Protein AF-A0A654IB61-F1 (afdb_monomer_lite)

Secondary structure (DSSP, 8-state):
-HHIIIIIHHHTSHHHHHHHTT--HHHHHHHHHHHHHHHHHHHHHHHHHHHHHHHHHHTTT---HHHHHHHHHHHHHHHHHHHHHHHHHHHHHHHS-HHHHHHHHHHHHHHHHHTTHHHHHHHHHHTT-EEEEE-TTS-EEEEEHHHHHHHHHHHHHHHTT-SSSHHHHHHHHHHHHHTT--GGGTTSHHHHHHHHHHHHHHT-EE-SPEEEEEEEEEEEE--SS-TTS-TT--TT-EEEEEEEESSEEPPHHHHHHHHHH---HHHHHHHHHHHHHHHHHHHHTTT-HHHHTGGGGGGG--B--STTSSEEEETTEEEEEEEPPHHHHHHHHHHHHH---SSS-EETT-HHHHHHT--HHHHHHHHHHHHHHHHHHHHHHHTTSEEP-SSHHHHHHHHHHHHHHHHHHH-HHHHHHHHHHHHH---GGG--B-TTSSS-B-SSTT--TTS----B--PBPTTSBBPTTGGG-B--THHHHHHHHHHHHHHHHHHHHHHHH---

pLDDT: mean 88.83, std 8.61, range [52.38, 98.31]

Structure (mmCIF, N/CA/C/O backbone):
data_AF-A0A654IB61-F1
#
_entry.id   AF-A0A654IB61-F1
#
loop_
_atom_site.group_PDB
_atom_site.id
_atom_site.type_symbol
_atom_site.label_atom_id
_atom_site.label_alt_id
_atom_site.label_comp_id
_atom_site.label_asym_id
_atom_site.label_entity_id
_atom_site.label_seq_id
_atom_site.pdbx_PDB_ins_code
_atom_site.Cartn_x
_atom_site.Cartn_y
_atom_site.Cartn_z
_atom_site.occupancy
_atom_site.B_iso_or_equiv
_atom_site.auth_seq_id
_atom_site.auth_comp_id
_atom_site.auth_asym_id
_atom_site.auth_atom_id
_atom_site.pdbx_PDB_model_num
ATOM 1 N N . MET A 1 1 ? 33.424 14.622 -27.064 1.00 59.88 1 MET A N 1
ATOM 2 C CA . MET A 1 1 ? 34.392 13.517 -26.851 1.00 59.88 1 MET A CA 1
ATOM 3 C C . MET A 1 1 ? 34.514 12.614 -28.079 1.00 59.88 1 MET A C 1
ATOM 5 O O . MET A 1 1 ? 35.594 12.541 -28.637 1.00 59.88 1 MET A O 1
ATOM 9 N N . ILE A 1 2 ? 33.434 11.992 -28.566 1.00 63.75 2 ILE A N 1
ATOM 10 C CA . ILE A 1 2 ? 33.479 11.101 -29.749 1.00 63.75 2 ILE A CA 1
ATOM 11 C C . ILE A 1 2 ? 33.974 11.832 -31.016 1.00 63.75 2 ILE A C 1
ATOM 13 O O . ILE A 1 2 ? 34.860 11.348 -31.714 1.00 63.75 2 ILE A O 1
ATOM 17 N N . GLN A 1 3 ? 33.487 13.057 -31.244 1.00 64.81 3 GLN A N 1
ATOM 18 C CA . GLN A 1 3 ? 33.957 13.941 -32.323 1.00 64.81 3 GLN A CA 1
ATOM 19 C C . GLN A 1 3 ? 35.449 14.298 -32.202 1.00 64.81 3 GLN A C 1
ATOM 21 O O . GLN A 1 3 ? 36.122 14.443 -33.213 1.00 64.81 3 GLN A O 1
ATOM 26 N N . PHE A 1 4 ? 35.993 14.383 -30.984 1.00 62.66 4 PHE A N 1
ATOM 27 C CA . PHE A 1 4 ? 37.416 14.661 -30.765 1.00 62.66 4 PHE A CA 1
ATOM 28 C C . PHE A 1 4 ? 38.290 13.473 -31.199 1.00 62.66 4 PHE A C 1
ATOM 30 O O . PHE A 1 4 ? 39.305 13.670 -31.850 1.00 62.66 4 PHE A O 1
ATOM 37 N N . PHE A 1 5 ? 37.874 12.234 -30.921 1.00 63.66 5 PHE A N 1
ATOM 38 C CA . PHE A 1 5 ? 38.650 11.045 -31.294 1.00 63.66 5 PHE A CA 1
ATOM 39 C C . PHE A 1 5 ? 38.700 10.767 -32.797 1.00 63.66 5 PHE A C 1
ATOM 41 O O . PHE A 1 5 ? 39.690 10.218 -33.276 1.00 63.66 5 PHE A O 1
ATOM 48 N N . PHE A 1 6 ? 37.660 11.137 -33.545 1.00 65.19 6 PHE A N 1
ATOM 49 C CA . PHE A 1 6 ? 37.610 10.863 -34.980 1.00 65.19 6 PHE A CA 1
ATOM 50 C C . PHE A 1 6 ? 37.820 12.103 -35.848 1.00 65.19 6 PHE A C 1
ATOM 52 O O . PHE A 1 6 ? 38.617 12.021 -36.768 1.00 65.19 6 PHE A O 1
ATOM 59 N N . ASN A 1 7 ? 37.195 13.252 -35.575 1.00 63.44 7 ASN A N 1
ATOM 60 C CA . ASN A 1 7 ? 37.350 14.420 -36.454 1.00 63.44 7 ASN A CA 1
ATOM 61 C C . ASN A 1 7 ? 38.650 15.175 -36.199 1.00 63.44 7 ASN A C 1
ATOM 63 O O . ASN A 1 7 ? 39.341 15.495 -37.156 1.00 63.44 7 ASN A O 1
ATOM 67 N N . LYS A 1 8 ? 39.048 15.377 -34.938 1.00 60.84 8 LYS A N 1
ATOM 68 C CA . LYS A 1 8 ? 40.304 16.081 -34.649 1.00 60.84 8 LYS A CA 1
ATOM 69 C C . LYS A 1 8 ? 41.525 15.291 -35.130 1.00 60.84 8 LYS A C 1
ATOM 71 O O . LYS A 1 8 ? 42.405 15.851 -35.757 1.00 60.84 8 LYS A O 1
ATOM 76 N N . ASN A 1 9 ? 41.538 13.968 -34.948 1.00 58.62 9 ASN A N 1
ATOM 77 C CA . ASN A 1 9 ? 42.607 13.110 -35.481 1.00 58.62 9 ASN A CA 1
ATOM 78 C C . ASN A 1 9 ? 42.644 13.061 -37.023 1.00 58.62 9 ASN A C 1
ATOM 80 O O . ASN A 1 9 ? 43.663 12.660 -37.599 1.00 58.62 9 ASN A O 1
ATOM 84 N N . LEU A 1 10 ? 41.540 13.405 -37.695 1.00 59.28 10 LEU A N 1
ATOM 85 C CA . LEU A 1 10 ? 41.489 13.578 -39.149 1.00 59.28 10 LEU A CA 1
ATOM 86 C C . LEU A 1 10 ? 41.991 14.963 -39.567 1.00 59.28 10 LEU A C 1
ATOM 88 O O . LEU A 1 10 ? 42.784 15.055 -40.499 1.00 59.28 10 LEU A O 1
ATOM 92 N N . GLU A 1 11 ? 41.587 16.009 -38.851 1.00 56.44 11 GLU A N 1
ATOM 93 C CA . GLU A 1 11 ? 42.017 17.395 -39.072 1.00 56.44 11 GLU A CA 1
ATOM 94 C C . GLU A 1 11 ? 43.518 17.589 -38.776 1.00 56.44 11 GLU A C 1
ATOM 96 O O . GLU A 1 11 ? 44.229 18.190 -39.578 1.00 56.44 11 GLU A O 1
ATOM 101 N N . ASP A 1 12 ? 44.037 16.975 -37.709 1.00 52.38 12 ASP A N 1
ATOM 102 C CA . ASP A 1 12 ? 45.442 17.049 -37.274 1.00 52.38 12 ASP A CA 1
ATOM 103 C C . ASP A 1 12 ? 46.386 16.143 -38.103 1.00 52.38 12 ASP A C 1
ATOM 105 O O . ASP A 1 12 ? 47.555 15.965 -37.756 1.00 52.38 12 ASP A O 1
ATOM 109 N N . LYS A 1 13 ? 45.899 15.515 -39.189 1.00 58.59 13 LYS A N 1
ATOM 110 C CA . LYS A 1 13 ? 46.630 14.560 -40.061 1.00 58.59 13 LYS A CA 1
ATOM 111 C C . LYS A 1 13 ? 47.259 13.355 -39.342 1.00 58.59 13 LYS A C 1
ATOM 113 O O . LYS A 1 13 ? 47.939 12.544 -39.970 1.00 58.59 13 LYS A O 1
ATOM 118 N N . THR A 1 14 ? 47.002 13.160 -38.052 1.00 61.53 14 THR A N 1
ATOM 119 C CA . THR A 1 14 ? 47.525 12.032 -37.266 1.00 61.53 14 THR A CA 1
ATOM 120 C C . THR A 1 14 ? 47.038 10.698 -37.828 1.00 61.53 14 THR A C 1
ATOM 122 O O . THR A 1 14 ? 47.793 9.731 -37.899 1.00 61.53 14 THR A O 1
ATOM 125 N N . THR A 1 15 ? 45.794 10.662 -38.315 1.00 59.78 15 THR A N 1
ATOM 126 C CA . THR A 1 15 ? 45.238 9.493 -39.012 1.00 59.78 15 THR A CA 1
ATOM 127 C C . THR A 1 15 ? 46.008 9.186 -40.299 1.00 59.78 15 THR A C 1
ATOM 129 O O . THR A 1 15 ? 46.281 8.023 -40.574 1.00 59.78 15 THR A O 1
ATOM 132 N N . TYR A 1 16 ? 46.426 10.211 -41.049 1.00 60.38 16 TYR A N 1
ATOM 133 C CA . TYR A 1 16 ? 47.218 10.050 -42.272 1.00 60.38 16 TYR A CA 1
ATOM 134 C C . TYR A 1 16 ? 48.602 9.457 -41.962 1.00 60.38 16 TYR A C 1
ATOM 136 O O . TYR A 1 16 ? 48.973 8.451 -42.556 1.00 60.38 16 TYR A O 1
ATOM 144 N N . ILE A 1 17 ? 49.303 9.991 -40.952 1.00 57.75 17 ILE A N 1
ATOM 145 C CA . ILE A 1 17 ? 50.636 9.522 -40.515 1.00 57.75 17 ILE A CA 1
ATOM 146 C C . ILE A 1 17 ? 50.606 8.052 -40.057 1.00 57.75 17 ILE A C 1
ATOM 148 O O . ILE A 1 17 ? 51.479 7.250 -40.401 1.00 57.75 17 ILE A O 1
ATOM 152 N N . VAL A 1 18 ? 49.586 7.669 -39.286 1.00 61.47 18 VAL A N 1
ATOM 153 C CA . VAL A 1 18 ? 49.439 6.294 -38.782 1.00 61.47 18 VAL A CA 1
ATOM 154 C C . VAL A 1 18 ? 49.112 5.312 -39.911 1.00 61.47 18 VAL A C 1
ATOM 156 O O . VAL A 1 18 ? 49.609 4.185 -39.906 1.00 61.47 18 VAL A O 1
ATOM 159 N N . LEU A 1 19 ? 48.320 5.736 -40.900 1.00 59.16 19 LEU A N 1
ATOM 160 C CA . LEU A 1 19 ? 48.000 4.921 -42.072 1.00 59.16 19 LEU A CA 1
ATOM 161 C C . LEU A 1 19 ? 49.185 4.793 -43.039 1.00 59.16 19 LEU A C 1
ATOM 163 O O . LEU A 1 19 ? 49.374 3.718 -43.608 1.00 59.16 19 LEU A O 1
ATOM 167 N N . THR A 1 20 ? 50.020 5.829 -43.180 1.00 58.66 20 THR A N 1
ATOM 168 C CA . THR A 1 20 ? 51.270 5.756 -43.957 1.00 58.66 20 THR A CA 1
ATOM 169 C C . THR A 1 20 ? 52.308 4.827 -43.320 1.00 58.66 20 THR A C 1
ATOM 171 O O . THR A 1 20 ? 53.075 4.195 -44.039 1.00 58.66 20 THR A O 1
ATOM 174 N N . ASN A 1 21 ? 52.269 4.636 -41.996 1.00 61.50 21 ASN A N 1
ATOM 175 C CA . ASN A 1 21 ? 53.125 3.693 -41.259 1.00 61.50 21 ASN A CA 1
ATOM 176 C C . ASN A 1 21 ? 52.629 2.225 -41.307 1.00 61.50 21 ASN A C 1
ATOM 178 O O . ASN A 1 21 ? 52.898 1.445 -40.397 1.00 61.50 21 ASN A O 1
ATOM 182 N N . GLN A 1 22 ? 51.889 1.836 -42.354 1.00 63.78 22 GLN A N 1
ATOM 183 C CA . GLN A 1 22 ? 51.396 0.469 -42.617 1.00 63.78 22 GLN A CA 1
ATOM 184 C C . GLN A 1 22 ? 50.457 -0.142 -41.554 1.00 63.78 22 GLN A C 1
ATOM 186 O O . GLN A 1 22 ? 50.168 -1.344 -41.580 1.00 63.78 22 GLN A O 1
ATOM 191 N N . VAL A 1 23 ? 49.902 0.650 -40.633 1.00 72.44 23 VAL A N 1
ATOM 192 C CA . VAL A 1 23 ? 48.875 0.148 -39.711 1.00 72.44 23 VAL A CA 1
ATOM 193 C C . VAL A 1 23 ? 47.563 -0.052 -40.472 1.00 72.44 23 VAL A C 1
ATOM 195 O O . VAL A 1 23 ? 47.014 0.872 -41.067 1.00 72.44 23 VAL A O 1
ATOM 198 N N . SER A 1 24 ? 47.006 -1.266 -40.428 1.00 76.38 24 SER A N 1
ATOM 199 C CA . SER A 1 24 ? 45.725 -1.549 -41.088 1.00 76.38 24 SER A CA 1
ATOM 200 C C . SER A 1 24 ? 44.600 -0.660 -40.531 1.00 76.38 24 SER A C 1
ATOM 202 O O . SER A 1 24 ? 44.422 -0.595 -39.310 1.00 76.38 24 SER A O 1
ATOM 204 N N . ARG A 1 25 ? 43.777 -0.074 -41.416 1.00 73.50 25 ARG A N 1
ATOM 205 C CA . ARG A 1 25 ? 42.614 0.777 -41.069 1.00 73.50 25 ARG A CA 1
ATOM 206 C C . ARG A 1 25 ? 41.712 0.150 -39.993 1.00 73.50 25 ARG A C 1
ATOM 208 O O . ARG A 1 25 ? 41.277 0.835 -39.073 1.00 73.50 25 ARG A O 1
ATOM 215 N N . SER A 1 26 ? 41.493 -1.166 -40.055 1.00 79.69 26 SER A N 1
ATOM 216 C CA . SER A 1 26 ? 40.688 -1.903 -39.070 1.00 79.69 26 SER A CA 1
ATOM 217 C C . SER A 1 26 ? 41.280 -1.866 -37.657 1.00 79.69 26 SER A C 1
ATOM 219 O O . SER A 1 26 ? 40.548 -1.627 -36.701 1.00 79.69 26 SER A O 1
ATOM 221 N N . LYS A 1 27 ? 42.598 -2.072 -37.513 1.00 81.06 27 LYS A N 1
ATOM 222 C CA . LYS A 1 27 ? 43.281 -2.034 -36.206 1.00 81.06 27 LYS A CA 1
ATOM 223 C C . LYS A 1 27 ? 43.227 -0.636 -35.594 1.00 81.06 27 LYS A C 1
ATOM 225 O O . LYS A 1 27 ? 42.981 -0.511 -34.399 1.00 81.06 27 LYS A O 1
ATOM 230 N N . PHE A 1 28 ? 43.398 0.404 -36.412 1.00 81.94 28 PHE A N 1
ATOM 231 C CA . PHE A 1 28 ? 43.296 1.785 -35.944 1.00 81.94 28 PHE A CA 1
ATOM 232 C C . PHE A 1 28 ? 41.881 2.116 -35.449 1.00 81.94 28 PHE A C 1
ATOM 234 O O . PHE A 1 28 ? 41.731 2.619 -34.338 1.00 81.94 28 PHE A O 1
ATOM 241 N N . PHE A 1 29 ? 40.843 1.756 -36.213 1.00 83.94 29 PHE A N 1
ATOM 242 C CA . PHE A 1 29 ? 39.453 1.953 -35.791 1.00 83.94 29 PHE A CA 1
ATOM 243 C C . PHE A 1 29 ? 39.141 1.243 -34.472 1.00 83.94 29 PHE A C 1
ATOM 245 O O . PHE A 1 29 ? 38.600 1.860 -33.559 1.00 83.94 29 PHE A O 1
ATOM 252 N N . ILE A 1 30 ? 39.511 -0.037 -34.354 1.00 84.50 30 ILE A N 1
ATOM 253 C CA . ILE A 1 30 ? 39.264 -0.836 -33.145 1.00 84.50 30 ILE A CA 1
ATOM 254 C C . ILE A 1 30 ? 40.008 -0.248 -31.938 1.00 84.50 30 ILE A C 1
ATOM 256 O O . ILE A 1 30 ? 39.445 -0.205 -30.849 1.00 84.50 30 ILE A O 1
ATOM 260 N N . SER A 1 31 ? 41.234 0.252 -32.125 1.00 84.25 31 SER A N 1
ATOM 261 C CA . SER A 1 31 ? 42.008 0.900 -31.058 1.00 84.25 31 SER A CA 1
ATOM 262 C C . SER A 1 31 ? 41.335 2.183 -30.552 1.00 84.25 31 SER A C 1
ATOM 264 O O . SER A 1 31 ? 41.089 2.321 -29.353 1.00 84.25 31 SER A O 1
ATOM 266 N N . GLN A 1 32 ? 40.937 3.083 -31.462 1.00 83.25 32 GLN A N 1
ATOM 267 C CA . GLN A 1 32 ? 40.207 4.310 -31.106 1.00 83.25 32 GLN A CA 1
ATOM 268 C C . GLN A 1 32 ? 38.860 3.997 -30.443 1.00 83.25 32 GLN A C 1
ATOM 270 O O . GLN A 1 32 ? 38.475 4.610 -29.447 1.00 83.25 32 GLN A O 1
ATOM 275 N N . TYR A 1 33 ? 38.159 2.993 -30.968 1.00 86.50 33 TYR A N 1
ATOM 276 C CA . TYR A 1 33 ? 36.904 2.505 -30.418 1.00 86.50 33 TYR A CA 1
ATOM 277 C C . TYR A 1 33 ? 37.058 1.969 -28.988 1.00 86.50 33 TYR A C 1
ATOM 279 O O . TYR A 1 33 ? 36.261 2.307 -28.110 1.00 86.50 33 TYR A O 1
ATOM 287 N N . PHE A 1 34 ? 38.086 1.158 -28.734 1.00 88.75 34 PHE A N 1
ATOM 288 C CA . PHE A 1 34 ? 38.368 0.613 -27.410 1.00 88.75 34 PHE A CA 1
ATOM 289 C C . PHE A 1 34 ? 38.702 1.722 -26.408 1.00 88.75 34 PHE A C 1
ATOM 291 O O . PHE A 1 34 ? 38.124 1.763 -25.323 1.00 88.75 34 PHE A O 1
ATOM 298 N N . LEU A 1 35 ? 39.571 2.660 -26.791 1.00 88.25 35 LEU A N 1
ATOM 299 C CA . LEU A 1 35 ? 39.982 3.763 -25.927 1.00 88.25 35 LEU A CA 1
ATOM 300 C C . LEU A 1 35 ? 38.799 4.669 -25.546 1.00 88.25 35 LEU A C 1
ATOM 302 O O . LEU A 1 35 ? 38.648 5.042 -24.382 1.00 88.25 35 LEU A O 1
ATOM 306 N N . MET A 1 36 ? 37.910 4.957 -26.498 1.00 87.69 36 MET A N 1
ATOM 307 C CA . MET A 1 36 ? 36.681 5.710 -26.244 1.00 87.69 36 MET A CA 1
ATOM 308 C C . MET A 1 36 ? 35.764 5.007 -25.230 1.00 87.69 36 MET A C 1
ATOM 310 O O . MET A 1 36 ? 35.267 5.652 -24.306 1.00 87.69 36 MET A O 1
ATOM 314 N N . ASN A 1 37 ? 35.559 3.692 -25.370 1.00 89.12 37 ASN A N 1
ATOM 315 C CA . ASN A 1 37 ? 34.772 2.917 -24.407 1.00 89.12 37 ASN A CA 1
ATOM 316 C C . ASN A 1 37 ? 35.431 2.901 -23.022 1.00 89.12 37 ASN A C 1
ATOM 318 O O . ASN A 1 37 ? 34.749 3.112 -22.022 1.00 89.12 37 ASN A O 1
ATOM 322 N N . LEU A 1 38 ? 36.751 2.718 -22.955 1.00 91.56 38 LEU A N 1
ATOM 323 C CA . LEU A 1 38 ? 37.505 2.682 -21.702 1.00 91.56 38 LEU A CA 1
ATOM 324 C C . LEU A 1 38 ? 37.380 3.993 -20.912 1.00 91.56 38 LEU A C 1
ATOM 326 O O . LEU A 1 38 ? 37.087 3.958 -19.719 1.00 91.56 38 LEU A O 1
ATOM 330 N N . ILE A 1 39 ? 37.522 5.148 -21.571 1.00 89.75 39 ILE A N 1
ATOM 331 C CA . ILE A 1 39 ? 37.364 6.463 -20.924 1.00 89.75 39 ILE A CA 1
ATOM 332 C C . ILE A 1 39 ? 35.960 6.615 -20.325 1.00 89.75 39 ILE A C 1
ATOM 334 O O . ILE A 1 39 ? 35.800 7.107 -19.208 1.00 89.75 39 ILE A O 1
ATOM 338 N N . ILE A 1 40 ? 34.931 6.179 -21.052 1.00 90.12 40 ILE A N 1
ATOM 339 C CA . ILE A 1 40 ? 33.540 6.271 -20.602 1.00 90.12 40 ILE A CA 1
ATOM 340 C C . ILE A 1 40 ? 33.280 5.341 -19.415 1.00 90.12 40 ILE A C 1
ATOM 342 O O . ILE A 1 40 ? 32.684 5.775 -18.429 1.00 90.12 40 ILE A O 1
ATOM 346 N N . VAL A 1 41 ? 33.777 4.102 -19.465 1.00 92.81 41 VAL A N 1
ATOM 347 C CA . VAL A 1 41 ? 33.685 3.150 -18.348 1.00 92.81 41 VAL A CA 1
ATOM 348 C C . VAL A 1 41 ? 34.333 3.731 -17.091 1.00 92.81 41 VAL A C 1
ATOM 350 O O . VAL A 1 41 ? 33.708 3.720 -16.032 1.00 92.81 41 VAL A O 1
ATOM 353 N N . ILE A 1 42 ? 35.540 4.298 -17.202 1.00 93.62 42 ILE A N 1
ATOM 354 C CA . ILE A 1 42 ? 36.241 4.921 -16.069 1.00 93.62 42 ILE A CA 1
ATOM 355 C C . ILE A 1 42 ? 35.429 6.087 -15.494 1.00 93.62 42 ILE A C 1
ATOM 357 O O . ILE A 1 42 ? 35.227 6.140 -14.284 1.00 93.62 42 ILE A O 1
ATOM 361 N N . ASN A 1 43 ? 34.905 6.985 -16.333 1.00 91.75 43 ASN A N 1
ATOM 362 C CA . ASN A 1 43 ? 34.099 8.120 -15.867 1.00 91.75 43 ASN A CA 1
ATOM 363 C C . ASN A 1 43 ? 32.819 7.676 -15.139 1.00 91.75 43 ASN A C 1
ATOM 365 O O . ASN A 1 43 ? 32.449 8.251 -14.112 1.00 91.75 43 ASN A O 1
ATOM 369 N N . ILE A 1 44 ? 32.152 6.638 -15.647 1.00 93.94 44 ILE A N 1
ATOM 370 C CA . ILE A 1 44 ? 30.941 6.080 -15.036 1.00 93.94 44 ILE A CA 1
ATOM 371 C C . ILE A 1 44 ? 31.272 5.412 -13.690 1.00 93.94 44 ILE A C 1
ATOM 373 O O . ILE A 1 44 ? 30.560 5.633 -12.708 1.00 93.94 44 ILE A O 1
ATOM 377 N N . LEU A 1 45 ? 32.374 4.659 -13.610 1.00 94.62 45 LEU A N 1
ATOM 378 C CA . LEU A 1 45 ? 32.844 4.040 -12.366 1.00 94.62 45 LEU A CA 1
ATOM 379 C C . LEU A 1 45 ? 33.243 5.083 -11.316 1.00 94.62 45 LEU A C 1
ATOM 381 O O . LEU A 1 45 ? 32.831 4.968 -10.164 1.00 94.62 45 LEU A O 1
ATOM 385 N N . LEU A 1 46 ? 33.986 6.122 -11.707 1.00 94.19 46 LEU A N 1
ATOM 386 C CA . LEU A 1 46 ? 34.341 7.231 -10.817 1.00 94.19 46 LEU A CA 1
ATOM 387 C C . LEU A 1 46 ? 33.093 7.928 -10.272 1.00 94.19 46 LEU A C 1
ATOM 389 O O . LEU A 1 46 ? 33.011 8.184 -9.073 1.00 94.19 46 LEU A O 1
ATOM 393 N N . SER A 1 47 ? 32.092 8.164 -11.124 1.00 93.12 47 SER A N 1
ATOM 394 C CA . SER A 1 47 ? 30.814 8.750 -10.702 1.00 93.12 47 SER A CA 1
ATOM 395 C C . SER A 1 47 ? 30.094 7.866 -9.677 1.00 93.12 47 SER A C 1
ATOM 397 O O . SER A 1 47 ? 29.616 8.363 -8.660 1.00 93.12 47 SER A O 1
ATOM 399 N N . PHE A 1 48 ? 30.054 6.548 -9.900 1.00 94.12 48 PHE A N 1
ATOM 400 C CA . PHE A 1 48 ? 29.472 5.591 -8.954 1.00 94.12 48 PHE A CA 1
ATOM 401 C C . PHE A 1 48 ? 30.196 5.595 -7.602 1.00 94.12 48 PHE A C 1
ATOM 403 O O . PHE A 1 48 ? 29.543 5.640 -6.557 1.00 94.12 48 PHE A O 1
ATOM 410 N N . VAL A 1 49 ? 31.531 5.573 -7.608 1.00 93.44 49 VAL A N 1
ATOM 411 C CA . VAL A 1 49 ? 32.337 5.616 -6.381 1.00 93.44 49 VAL A CA 1
ATOM 412 C C . VAL A 1 49 ? 32.092 6.926 -5.634 1.00 93.44 49 VAL A C 1
ATOM 414 O O . VAL A 1 49 ? 31.812 6.899 -4.437 1.00 93.44 49 VAL A O 1
ATOM 417 N N . PHE A 1 50 ? 32.111 8.059 -6.336 1.00 93.19 50 PHE A N 1
ATOM 418 C CA . PHE A 1 50 ? 31.898 9.375 -5.741 1.00 93.19 50 PHE A CA 1
ATOM 419 C C . PHE A 1 50 ? 30.523 9.501 -5.072 1.00 93.19 50 PHE A C 1
ATOM 421 O O . PHE A 1 50 ? 30.446 9.926 -3.921 1.00 93.19 50 PHE A O 1
ATOM 428 N N . ILE A 1 51 ? 29.446 9.074 -5.744 1.00 91.31 51 ILE A N 1
ATOM 429 C CA . ILE A 1 51 ? 28.081 9.119 -5.188 1.00 91.31 51 ILE A CA 1
ATOM 430 C C . ILE A 1 51 ? 27.986 8.291 -3.900 1.00 91.31 51 ILE A C 1
ATOM 432 O O . ILE A 1 51 ? 27.452 8.764 -2.897 1.00 91.31 51 ILE A O 1
ATOM 436 N N . ASN A 1 52 ? 28.513 7.064 -3.906 1.00 91.06 52 ASN A N 1
ATOM 437 C CA . ASN A 1 52 ? 28.420 6.176 -2.747 1.00 91.06 52 ASN A CA 1
ATOM 438 C C . ASN A 1 52 ? 29.313 6.628 -1.583 1.00 91.06 52 ASN A C 1
ATOM 440 O O . ASN A 1 52 ? 28.904 6.512 -0.425 1.00 91.06 52 ASN A O 1
ATOM 444 N N . LEU A 1 53 ? 30.496 7.182 -1.869 1.00 89.81 53 LEU A N 1
ATOM 445 C CA . LEU A 1 53 ? 31.361 7.782 -0.852 1.00 89.81 53 LEU A CA 1
ATOM 446 C C . LEU A 1 53 ? 30.706 9.013 -0.227 1.00 89.81 53 LEU A C 1
ATOM 448 O O . LEU A 1 53 ? 30.620 9.087 0.996 1.00 89.81 53 LEU A O 1
ATOM 452 N N . ALA A 1 54 ? 30.184 9.933 -1.043 1.00 90.44 54 ALA A N 1
ATOM 453 C CA . ALA A 1 54 ? 29.472 11.109 -0.554 1.00 90.44 54 ALA A CA 1
ATOM 454 C C . ALA A 1 54 ? 28.291 10.704 0.341 1.00 90.44 54 ALA A C 1
ATOM 456 O O . ALA A 1 54 ? 28.187 11.175 1.471 1.00 90.44 54 ALA A O 1
ATOM 457 N N . TYR A 1 55 ? 27.453 9.764 -0.112 1.00 89.31 55 TYR A N 1
ATOM 458 C CA . TYR A 1 55 ? 26.339 9.252 0.689 1.00 89.31 55 TYR A CA 1
ATOM 459 C C . TYR A 1 55 ? 26.799 8.654 2.026 1.00 89.31 55 TYR A C 1
ATOM 461 O O . TYR A 1 55 ? 26.182 8.907 3.061 1.00 89.31 55 TYR A O 1
ATOM 469 N N . SER A 1 56 ? 27.891 7.884 2.018 1.00 87.38 56 SER A N 1
ATOM 470 C CA . SER A 1 56 ? 28.448 7.272 3.228 1.00 87.38 56 SER A CA 1
ATOM 471 C C . SER A 1 56 ? 28.949 8.324 4.218 1.00 87.38 56 SER A C 1
ATOM 473 O O . SER A 1 56 ? 28.669 8.215 5.410 1.00 87.38 56 SER A O 1
ATOM 475 N N . ILE A 1 57 ? 29.628 9.367 3.731 1.00 89.38 57 ILE A N 1
ATOM 476 C CA . ILE A 1 57 ? 30.133 10.473 4.556 1.00 89.38 57 ILE A CA 1
ATOM 477 C C . ILE A 1 57 ? 28.970 11.238 5.203 1.00 89.38 57 ILE A C 1
ATOM 479 O O . ILE A 1 57 ? 28.968 11.432 6.418 1.00 89.38 57 ILE A O 1
ATOM 483 N N . PHE A 1 58 ? 27.949 11.619 4.427 1.00 89.62 58 PHE A N 1
ATOM 484 C CA . PHE A 1 58 ? 26.818 12.404 4.940 1.00 89.62 58 PHE A CA 1
ATOM 485 C C . PHE A 1 58 ? 25.888 11.623 5.881 1.00 89.62 58 PHE A C 1
ATOM 487 O O . PHE A 1 58 ? 25.197 12.241 6.685 1.00 89.62 58 PHE A O 1
ATOM 494 N N . ASN A 1 59 ? 25.897 10.287 5.835 1.00 87.38 59 ASN A N 1
ATOM 495 C CA . ASN A 1 59 ? 25.087 9.432 6.715 1.00 87.38 59 ASN A CA 1
ATOM 496 C C . ASN A 1 59 ? 25.899 8.729 7.815 1.00 87.38 59 ASN A C 1
ATOM 498 O O . ASN A 1 59 ? 25.461 7.713 8.359 1.00 87.38 59 ASN A O 1
ATOM 502 N N . SER A 1 60 ? 27.089 9.241 8.149 1.00 86.75 60 SER A N 1
ATOM 503 C CA . SER A 1 60 ? 27.936 8.691 9.222 1.00 86.75 60 SER A CA 1
ATOM 504 C C . SER A 1 60 ? 28.224 7.191 9.057 1.00 86.75 60 SER A C 1
ATOM 506 O O . SER A 1 60 ? 28.198 6.434 10.027 1.00 86.75 60 SER A O 1
ATOM 508 N N . PHE A 1 61 ? 28.445 6.748 7.817 1.00 81.75 61 PHE A N 1
ATOM 509 C CA . PHE A 1 61 ? 28.690 5.353 7.436 1.00 81.75 61 PHE A CA 1
ATOM 510 C C . PHE A 1 61 ? 27.560 4.368 7.791 1.00 81.75 61 PHE A C 1
ATOM 512 O O . PHE A 1 61 ? 27.755 3.153 7.743 1.00 81.75 61 PHE A O 1
ATOM 519 N N . LYS A 1 62 ? 26.347 4.862 8.078 1.00 80.00 62 LYS A N 1
ATOM 520 C CA . LYS A 1 62 ? 25.138 4.031 8.118 1.00 80.00 62 LYS A CA 1
ATOM 521 C C . LYS A 1 62 ? 24.640 3.836 6.695 1.00 80.00 62 LYS A C 1
ATOM 523 O O . LYS A 1 62 ? 24.074 4.742 6.091 1.00 80.00 62 LYS A O 1
ATOM 528 N N . TYR A 1 63 ? 24.903 2.658 6.150 1.00 73.75 63 TYR A N 1
ATOM 529 C CA . TYR A 1 63 ? 24.686 2.395 4.737 1.00 73.75 63 TYR A CA 1
ATOM 530 C C . TYR A 1 63 ? 23.362 1.662 4.494 1.00 73.75 63 TYR A C 1
ATOM 532 O O . TYR A 1 63 ? 23.153 0.560 5.003 1.00 73.75 63 TYR A O 1
ATOM 540 N N . ASP A 1 64 ? 22.463 2.266 3.713 1.00 78.44 64 ASP A N 1
ATOM 541 C CA . ASP A 1 64 ? 21.221 1.618 3.289 1.00 78.44 64 ASP A CA 1
ATOM 542 C C . ASP A 1 64 ? 21.460 0.760 2.037 1.00 78.44 64 ASP A C 1
ATOM 544 O O . ASP A 1 64 ? 21.848 1.249 0.972 1.00 78.44 64 ASP A O 1
ATOM 548 N N . SER A 1 65 ? 21.169 -0.538 2.158 1.00 84.12 65 SER A N 1
ATOM 549 C CA . SER A 1 65 ? 21.205 -1.508 1.057 1.00 84.12 65 SER A CA 1
ATOM 550 C C . SER A 1 65 ? 20.411 -1.070 -0.181 1.00 84.12 65 SER A C 1
ATOM 552 O O . SER A 1 65 ? 20.790 -1.404 -1.306 1.00 84.12 65 SER A O 1
ATOM 554 N N . PHE A 1 66 ? 19.329 -0.304 0.000 1.00 86.06 66 PHE A N 1
ATOM 555 C CA . PHE A 1 66 ? 18.521 0.185 -1.110 1.00 86.06 66 PHE A CA 1
ATOM 556 C C . PHE A 1 66 ? 19.276 1.215 -1.958 1.00 86.06 66 PHE A C 1
ATOM 558 O O . PHE A 1 66 ? 19.220 1.153 -3.186 1.00 86.06 66 PHE A O 1
ATOM 565 N N . ILE A 1 67 ? 20.038 2.110 -1.325 1.00 86.19 67 ILE A N 1
ATOM 566 C CA . ILE A 1 67 ? 20.824 3.133 -2.025 1.00 86.19 67 ILE A CA 1
ATOM 567 C C . ILE A 1 67 ? 21.949 2.493 -2.836 1.00 86.19 67 ILE A C 1
ATOM 569 O O . ILE A 1 67 ? 22.142 2.853 -3.996 1.00 86.19 67 ILE A O 1
ATOM 573 N N . LEU A 1 68 ? 22.627 1.481 -2.289 1.00 87.19 68 LEU A N 1
ATOM 574 C CA . LEU A 1 68 ? 23.621 0.711 -3.044 1.00 87.19 68 LEU A CA 1
ATOM 575 C C . LEU A 1 68 ? 23.009 0.036 -4.266 1.00 87.19 68 LEU A C 1
ATOM 577 O O . LEU A 1 68 ? 23.558 0.096 -5.364 1.00 87.19 68 LEU A O 1
ATOM 581 N N . LYS A 1 69 ? 21.857 -0.619 -4.082 1.00 89.06 69 LYS A N 1
ATOM 582 C CA . LYS A 1 69 ? 21.137 -1.251 -5.185 1.00 89.06 69 LYS A CA 1
ATOM 583 C C . LYS A 1 69 ? 20.791 -0.213 -6.251 1.00 89.06 69 LYS A C 1
ATOM 585 O O . LYS A 1 69 ? 20.990 -0.473 -7.435 1.00 89.06 69 LYS A O 1
ATOM 590 N N . MET A 1 70 ? 20.307 0.958 -5.841 1.00 88.44 70 MET A N 1
ATOM 591 C CA . MET A 1 70 ? 19.966 2.048 -6.748 1.00 88.44 70 MET A CA 1
ATOM 592 C C . MET A 1 70 ? 21.167 2.505 -7.573 1.00 88.44 70 MET A C 1
ATOM 594 O O . MET A 1 70 ? 21.087 2.543 -8.802 1.00 88.44 70 MET A O 1
ATOM 598 N N . THR A 1 71 ? 22.292 2.800 -6.924 1.00 90.81 71 THR A N 1
ATOM 599 C CA . THR A 1 71 ? 23.499 3.266 -7.615 1.00 90.81 71 THR A CA 1
ATOM 600 C C . THR A 1 71 ? 24.118 2.175 -8.489 1.00 90.81 71 THR A C 1
ATOM 602 O O . THR A 1 71 ? 24.602 2.481 -9.577 1.00 90.81 71 THR A O 1
ATOM 605 N N . LEU A 1 72 ? 24.045 0.902 -8.086 1.00 91.94 72 LEU A N 1
ATOM 606 C CA . LEU A 1 72 ? 24.514 -0.238 -8.881 1.00 91.94 72 LEU A CA 1
ATOM 607 C C . LEU A 1 72 ? 23.667 -0.443 -10.146 1.00 91.94 72 LEU A C 1
ATOM 609 O O . LEU A 1 72 ? 24.205 -0.611 -11.240 1.00 91.94 72 LEU A O 1
ATOM 613 N N . VAL A 1 73 ? 22.337 -0.415 -10.021 1.00 91.81 73 VAL A N 1
ATOM 614 C CA . VAL A 1 73 ? 21.435 -0.533 -11.178 1.00 91.81 73 VAL A CA 1
ATOM 615 C C . VAL A 1 73 ? 21.646 0.649 -12.130 1.00 91.81 73 VAL A C 1
ATOM 617 O O . VAL A 1 73 ? 21.676 0.456 -13.345 1.00 91.81 73 VAL A O 1
ATOM 620 N N . TYR A 1 74 ? 21.872 1.853 -11.594 1.00 90.19 74 TYR A N 1
ATOM 621 C CA . TYR A 1 74 ? 22.191 3.042 -12.386 1.00 90.19 74 TYR A CA 1
ATOM 622 C C . TYR A 1 74 ? 23.553 2.941 -13.092 1.00 90.19 74 TYR A C 1
ATOM 624 O O . TYR A 1 74 ? 23.665 3.307 -14.261 1.00 90.19 74 TYR A O 1
ATOM 632 N N . LEU A 1 75 ? 24.573 2.386 -12.429 1.00 93.31 75 LEU A N 1
ATOM 633 C CA . LEU A 1 75 ? 25.886 2.100 -13.017 1.00 93.31 75 LEU A CA 1
ATOM 634 C C . LEU A 1 75 ? 25.753 1.180 -14.240 1.00 93.31 75 LEU A C 1
ATOM 636 O O . LEU A 1 75 ? 26.206 1.531 -15.330 1.00 93.31 75 LEU A O 1
ATOM 640 N N . LEU A 1 76 ? 25.102 0.024 -14.073 1.00 91.56 76 LEU A N 1
ATOM 641 C CA . LEU A 1 76 ? 24.901 -0.951 -15.151 1.00 91.56 76 LEU A CA 1
ATOM 642 C C . LEU A 1 76 ? 24.094 -0.358 -16.310 1.00 91.56 76 LEU A C 1
ATOM 644 O O . LEU A 1 76 ? 24.432 -0.561 -17.477 1.00 91.56 76 LEU A O 1
ATOM 648 N N . TYR A 1 77 ? 23.056 0.411 -15.982 1.00 90.19 77 TYR A N 1
ATOM 649 C CA . TYR A 1 77 ? 22.259 1.136 -16.961 1.00 90.19 77 TYR A CA 1
ATOM 650 C C . TYR A 1 77 ? 23.109 2.117 -17.780 1.00 90.19 77 TYR A C 1
ATOM 652 O O . TYR A 1 77 ? 23.076 2.073 -19.010 1.00 90.19 77 TYR A O 1
ATOM 660 N N . ASN A 1 78 ? 23.909 2.961 -17.123 1.00 90.00 78 ASN A N 1
ATOM 661 C CA . ASN A 1 78 ? 24.735 3.956 -17.804 1.00 90.00 78 ASN A CA 1
ATOM 662 C C . ASN A 1 78 ? 25.803 3.326 -18.692 1.00 90.00 78 ASN A C 1
ATOM 664 O O . ASN A 1 78 ? 26.057 3.843 -19.780 1.00 90.00 78 ASN A O 1
ATOM 668 N N . LEU A 1 79 ? 26.406 2.213 -18.264 1.00 92.06 79 LEU A N 1
ATOM 669 C CA . LEU A 1 79 ? 27.354 1.463 -19.090 1.00 92.06 79 LEU A CA 1
ATOM 670 C C . LEU A 1 79 ? 26.685 0.982 -20.383 1.00 92.06 79 LEU A C 1
ATOM 672 O O . LEU A 1 79 ? 27.197 1.232 -21.474 1.00 92.06 79 LEU A O 1
ATOM 676 N N . PHE A 1 80 ? 25.509 0.359 -20.270 1.00 90.88 80 PHE A N 1
ATOM 677 C CA . PHE A 1 80 ? 24.764 -0.143 -21.423 1.00 90.88 80 PHE A CA 1
ATOM 678 C C . PHE A 1 80 ? 24.296 0.979 -22.363 1.00 90.88 80 PHE A C 1
ATOM 680 O O . PHE A 1 80 ? 24.505 0.908 -23.577 1.00 90.88 80 PHE A O 1
ATOM 687 N N . ALA A 1 81 ? 23.682 2.028 -21.812 1.00 89.31 81 ALA A N 1
ATOM 688 C CA . ALA A 1 81 ? 23.165 3.148 -22.592 1.00 89.31 81 ALA A CA 1
ATOM 689 C C . ALA A 1 81 ? 24.294 3.901 -23.309 1.00 89.31 81 ALA A C 1
ATOM 691 O O . ALA A 1 81 ? 24.174 4.209 -24.497 1.00 89.31 81 ALA A O 1
ATOM 692 N N . SER A 1 82 ? 25.417 4.139 -22.623 1.00 89.69 82 SER A N 1
ATOM 693 C CA . SER A 1 82 ? 26.575 4.813 -23.215 1.00 89.69 82 SER A CA 1
ATOM 694 C C . SER A 1 82 ? 27.206 3.976 -24.322 1.00 89.69 82 SER A C 1
ATOM 696 O O . SER A 1 82 ? 27.514 4.518 -25.379 1.00 89.69 82 SER A O 1
ATOM 698 N N . PHE A 1 83 ? 27.328 2.658 -24.136 1.00 91.25 83 PHE A N 1
ATOM 699 C CA . PHE A 1 83 ? 27.798 1.750 -25.184 1.00 91.25 83 PHE A CA 1
ATOM 700 C C . PHE A 1 83 ? 26.935 1.839 -26.453 1.00 91.25 83 PHE A C 1
ATOM 702 O O . PHE A 1 83 ? 27.464 1.993 -27.556 1.00 91.25 83 PHE A O 1
ATOM 709 N N . CYS A 1 84 ? 25.606 1.836 -26.298 1.00 90.50 84 CYS A N 1
ATOM 710 C CA . CYS A 1 84 ? 24.678 1.994 -27.420 1.00 90.50 84 CYS A CA 1
ATOM 711 C C . CYS A 1 84 ? 24.831 3.357 -28.115 1.00 90.50 84 CYS A C 1
ATOM 713 O O . CYS A 1 84 ? 24.916 3.434 -29.344 1.00 90.50 84 CYS A O 1
ATOM 715 N N . LEU A 1 85 ? 24.914 4.436 -27.332 1.00 89.19 85 LEU A N 1
ATOM 716 C CA . LEU A 1 85 ? 25.069 5.796 -27.849 1.00 89.19 85 LEU A CA 1
ATOM 717 C C . LEU A 1 85 ? 26.389 5.992 -28.595 1.00 89.19 85 LEU A C 1
ATOM 719 O O . LEU A 1 85 ? 26.401 6.646 -29.635 1.00 89.19 85 LEU A O 1
ATOM 723 N N . ILE A 1 86 ? 27.489 5.411 -28.114 1.00 89.62 86 ILE A N 1
ATOM 724 C CA . ILE A 1 86 ? 28.795 5.493 -28.776 1.00 89.62 86 ILE A CA 1
ATOM 725 C C . ILE A 1 86 ? 28.723 4.935 -30.195 1.00 89.62 86 ILE A C 1
ATOM 727 O O . ILE A 1 86 ? 29.170 5.588 -31.142 1.00 89.62 86 ILE A O 1
ATOM 731 N N . ASN A 1 87 ? 28.166 3.733 -30.345 1.00 91.00 87 ASN A N 1
ATOM 732 C CA . ASN A 1 87 ? 28.059 3.074 -31.643 1.00 91.00 87 ASN A CA 1
ATOM 733 C C . ASN A 1 87 ? 27.151 3.867 -32.584 1.00 91.00 87 ASN A C 1
ATOM 735 O O . ASN A 1 87 ? 27.499 4.085 -33.745 1.00 91.00 87 ASN A O 1
ATOM 739 N N . PHE A 1 88 ? 26.030 4.368 -32.066 1.00 90.38 88 PHE A N 1
ATOM 740 C CA . PHE A 1 88 ? 25.096 5.180 -32.834 1.00 90.38 88 PHE A CA 1
ATOM 741 C C . PHE A 1 88 ? 25.704 6.517 -33.296 1.00 90.38 88 PHE A C 1
ATOM 743 O O . PHE A 1 88 ? 25.639 6.850 -34.478 1.00 90.38 88 PHE A O 1
ATOM 750 N N . ILE A 1 89 ? 26.366 7.263 -32.406 1.00 89.12 89 ILE A N 1
ATOM 751 C CA . ILE A 1 89 ? 27.021 8.536 -32.755 1.00 89.12 89 ILE A CA 1
ATOM 752 C C . ILE A 1 89 ? 28.182 8.299 -33.725 1.00 89.12 89 ILE A C 1
ATOM 754 O O . ILE A 1 89 ? 28.348 9.061 -34.676 1.00 89.12 89 ILE A O 1
ATOM 758 N N . SER A 1 90 ? 28.959 7.228 -33.534 1.00 87.19 90 SER A N 1
ATOM 759 C CA . SER A 1 90 ? 30.037 6.860 -34.462 1.00 87.19 90 SER A CA 1
ATOM 760 C C . SER A 1 90 ? 29.491 6.608 -35.868 1.00 87.19 90 SER A C 1
ATOM 762 O O . SER A 1 90 ? 30.038 7.126 -36.837 1.00 87.19 90 SER A O 1
ATOM 764 N N . MET A 1 91 ? 28.374 5.883 -35.988 1.00 90.44 91 MET A N 1
ATOM 765 C CA . MET A 1 91 ? 27.679 5.694 -37.263 1.00 90.44 91 MET A CA 1
ATOM 766 C C . MET A 1 91 ? 27.271 7.032 -37.892 1.00 90.44 91 MET A C 1
ATOM 768 O O . MET A 1 91 ? 27.558 7.252 -39.068 1.00 90.44 91 MET A O 1
ATOM 772 N N . LEU A 1 92 ? 26.642 7.932 -37.127 1.00 89.31 92 LEU A N 1
ATOM 773 C CA . LEU A 1 92 ? 26.212 9.237 -37.639 1.00 89.31 92 LEU A CA 1
ATOM 774 C C . LEU A 1 92 ? 27.380 10.060 -38.187 1.00 89.31 92 LEU A C 1
ATOM 776 O O . LEU A 1 92 ? 27.278 10.572 -39.297 1.00 89.31 92 LEU A O 1
ATOM 780 N N . MET A 1 93 ? 28.503 10.124 -37.466 1.00 84.81 93 MET A N 1
ATOM 781 C CA . MET A 1 93 ? 29.677 10.889 -37.905 1.00 84.81 93 MET A CA 1
ATOM 782 C C . MET A 1 93 ? 30.286 10.385 -39.219 1.00 84.81 93 MET A C 1
ATOM 784 O O . MET A 1 93 ? 30.899 11.163 -39.946 1.00 84.81 93 MET A O 1
ATOM 788 N N . PHE A 1 94 ? 30.163 9.090 -39.526 1.00 83.88 94 PHE A N 1
ATOM 789 C CA . PHE A 1 94 ? 30.679 8.531 -40.780 1.00 83.88 94 PHE A CA 1
ATOM 790 C C . PHE A 1 94 ? 29.678 8.577 -41.936 1.00 83.88 94 PHE A C 1
ATOM 792 O O . PHE A 1 94 ? 30.087 8.417 -43.087 1.00 83.88 94 PHE A O 1
ATOM 799 N N . LEU A 1 95 ? 28.390 8.780 -41.652 1.00 86.25 95 LEU A N 1
ATOM 800 C CA . LEU A 1 95 ? 27.346 8.912 -42.669 1.00 86.25 95 LEU A CA 1
ATOM 801 C C . LEU A 1 95 ? 27.041 10.366 -43.026 1.00 86.25 95 LEU A C 1
ATOM 803 O O . LEU A 1 95 ? 26.746 10.654 -44.183 1.00 86.25 95 LEU A O 1
ATOM 807 N N . PHE A 1 96 ? 27.104 11.264 -42.047 1.00 86.19 96 PHE A N 1
ATOM 808 C CA . PHE A 1 96 ? 26.658 12.645 -42.169 1.00 86.19 96 PHE A CA 1
ATOM 809 C C . PHE A 1 96 ? 27.774 13.640 -41.862 1.00 86.19 96 PHE A C 1
ATOM 811 O O . PHE A 1 96 ? 28.833 13.297 -41.339 1.00 86.19 96 PHE A O 1
ATOM 818 N N . SER A 1 97 ? 27.515 14.911 -42.172 1.00 82.62 97 SER A N 1
ATOM 819 C CA . SER A 1 97 ? 28.392 16.004 -41.763 1.00 82.62 97 SER A CA 1
ATOM 820 C C . SER A 1 97 ? 28.379 16.186 -40.239 1.00 82.62 97 SER A C 1
ATOM 822 O O . SER A 1 97 ? 27.468 15.739 -39.526 1.00 82.62 97 SER A O 1
ATOM 824 N N . LEU A 1 98 ? 29.385 16.901 -39.734 1.00 79.94 98 LEU A N 1
ATOM 825 C CA . LEU A 1 98 ? 29.480 17.254 -38.320 1.00 79.94 98 LEU A CA 1
ATOM 826 C C . LEU A 1 98 ? 28.253 18.047 -37.842 1.00 79.94 98 LEU A C 1
ATOM 828 O O . LEU A 1 98 ? 27.698 17.736 -36.791 1.00 79.94 98 LEU A O 1
ATOM 832 N N . GLN A 1 99 ? 27.798 19.026 -38.629 1.00 82.69 99 GLN A N 1
ATOM 833 C CA . GLN A 1 99 ? 26.645 19.867 -38.290 1.00 82.69 99 GLN A CA 1
ATOM 834 C C . GLN A 1 99 ? 25.358 19.043 -38.192 1.00 82.69 99 GLN A C 1
ATOM 836 O O . GLN A 1 99 ? 24.643 19.133 -37.195 1.00 82.69 99 GLN A O 1
ATOM 841 N N . THR A 1 100 ? 25.100 18.175 -39.175 1.00 86.00 100 THR A N 1
ATOM 842 C CA . THR A 1 100 ? 23.927 17.291 -39.171 1.00 86.00 100 THR A CA 1
ATOM 843 C C . THR A 1 100 ? 23.959 16.328 -37.985 1.00 86.00 100 THR A C 1
ATOM 845 O O . THR A 1 100 ? 22.948 16.148 -37.310 1.00 86.00 100 THR A O 1
ATOM 848 N N . THR A 1 101 ? 25.127 15.756 -37.677 1.00 86.69 101 THR A N 1
ATOM 849 C CA . THR A 1 101 ? 25.292 14.870 -36.515 1.00 86.69 101 THR A CA 1
ATOM 850 C C . THR A 1 101 ? 24.984 15.599 -35.209 1.00 86.69 101 THR A C 1
ATOM 852 O O . THR A 1 101 ? 24.272 15.066 -34.362 1.00 86.69 101 THR A O 1
ATOM 855 N N . THR A 1 102 ? 25.473 16.831 -35.049 1.00 84.69 102 THR A N 1
ATOM 856 C CA . THR A 1 102 ? 25.210 17.644 -33.857 1.00 84.69 102 THR A CA 1
ATOM 857 C C . THR A 1 102 ? 23.720 17.953 -33.702 1.00 84.69 102 THR A C 1
ATOM 859 O O . THR A 1 102 ? 23.191 17.761 -32.612 1.00 84.69 102 THR A O 1
ATOM 862 N N . ILE A 1 103 ? 23.021 18.334 -34.780 1.00 87.81 103 ILE A N 1
ATOM 863 C CA . ILE A 1 103 ? 21.565 18.576 -34.751 1.00 87.81 103 ILE A CA 1
ATOM 864 C C . ILE A 1 103 ? 20.811 17.324 -34.281 1.00 87.81 103 ILE A C 1
ATOM 866 O O . ILE A 1 103 ? 19.963 17.410 -33.391 1.00 87.81 103 ILE A O 1
ATOM 870 N N . ILE A 1 104 ? 21.146 16.150 -34.830 1.00 86.94 104 ILE A N 1
ATOM 871 C CA . ILE A 1 104 ? 20.516 14.879 -34.438 1.00 86.94 104 ILE A CA 1
ATOM 872 C C . ILE A 1 104 ? 20.793 14.565 -32.961 1.00 86.94 104 ILE A C 1
ATOM 874 O O . ILE A 1 104 ? 19.872 14.203 -32.231 1.00 86.94 104 ILE A O 1
ATOM 878 N N . CYS A 1 105 ? 22.029 14.741 -32.490 1.00 85.06 105 CYS A N 1
ATOM 879 C CA . CYS A 1 105 ? 22.377 14.544 -31.081 1.00 85.06 105 CYS A CA 1
ATOM 880 C C . CYS A 1 105 ? 21.589 15.477 -30.148 1.00 85.06 105 CYS A C 1
ATOM 882 O O . CYS A 1 105 ? 21.098 15.027 -29.114 1.00 85.06 105 CYS A O 1
ATOM 884 N N . THR A 1 106 ? 21.418 16.750 -30.512 1.00 84.75 106 THR A N 1
ATOM 885 C CA . THR A 1 106 ? 20.623 17.703 -29.723 1.00 84.75 106 THR A CA 1
ATOM 886 C C . THR A 1 106 ? 19.152 17.292 -29.663 1.00 84.75 106 THR A C 1
ATOM 888 O O . THR A 1 106 ? 18.552 17.310 -28.585 1.00 84.75 106 THR A O 1
ATOM 891 N N . LEU A 1 107 ? 18.579 16.839 -30.784 1.00 84.00 107 LEU A N 1
ATOM 892 C CA . LEU A 1 107 ? 17.217 16.300 -30.812 1.00 84.00 107 LEU A CA 1
ATOM 893 C C . LEU A 1 107 ? 17.079 15.064 -29.913 1.00 84.00 107 LEU A C 1
ATOM 895 O O . LEU A 1 107 ? 16.127 14.979 -29.140 1.00 84.00 107 LEU A O 1
ATOM 899 N N . LEU A 1 108 ? 18.045 14.145 -29.935 1.00 82.81 108 LEU A N 1
ATOM 900 C CA . LEU A 1 108 ? 18.036 12.953 -29.079 1.00 82.81 108 LEU A CA 1
ATOM 901 C C . LEU A 1 108 ? 18.048 13.292 -27.586 1.00 82.81 108 LEU A C 1
ATOM 903 O O . LEU A 1 108 ? 17.301 12.690 -26.814 1.00 82.81 108 LEU A O 1
ATOM 907 N N . VAL A 1 109 ? 18.840 14.287 -27.176 1.00 80.38 109 VAL A N 1
ATOM 908 C CA . VAL A 1 109 ? 18.848 14.767 -25.786 1.00 80.38 109 VAL A CA 1
ATOM 909 C C . VAL A 1 109 ? 17.488 15.361 -25.407 1.00 80.38 109 VAL A C 1
ATOM 911 O O . VAL A 1 109 ? 16.964 15.038 -24.341 1.00 80.38 109 VAL A O 1
ATOM 914 N N . SER A 1 110 ? 16.870 16.157 -26.290 1.00 78.81 110 SER A N 1
ATOM 915 C CA . SER A 1 110 ? 15.534 16.717 -26.036 1.00 78.81 110 SER A CA 1
ATOM 916 C C . SER A 1 110 ? 14.447 15.639 -25.914 1.00 78.81 110 SER A C 1
ATOM 918 O O . SER A 1 110 ? 13.624 15.690 -25.001 1.00 78.81 110 SER A O 1
ATOM 920 N N . LEU A 1 111 ? 14.485 14.604 -26.762 1.00 75.06 111 LEU A N 1
ATOM 921 C CA . LEU A 1 111 ? 13.539 13.485 -26.716 1.00 75.06 111 LEU A CA 1
ATOM 922 C C . LEU A 1 111 ? 13.702 12.627 -25.455 1.00 75.06 111 LEU A C 1
ATOM 924 O O . LEU A 1 111 ? 12.707 12.139 -24.921 1.00 75.06 111 LEU A O 1
ATOM 928 N N . CYS A 1 112 ? 14.929 12.483 -24.944 1.00 72.06 112 CYS A N 1
ATOM 929 C CA . CYS A 1 112 ? 15.193 11.790 -23.684 1.00 72.06 112 CYS A CA 1
ATOM 930 C C . CYS A 1 112 ? 14.489 12.470 -22.494 1.00 72.06 112 CYS A C 1
ATOM 932 O O . CYS A 1 112 ? 13.956 11.782 -21.626 1.00 72.06 112 CYS A O 1
ATOM 934 N N . PHE A 1 113 ? 14.421 13.807 -22.484 1.00 68.19 113 PHE A N 1
ATOM 935 C CA . PHE A 1 113 ? 13.771 14.576 -21.415 1.00 68.19 113 PHE A CA 1
ATOM 936 C C . PHE A 1 113 ? 12.235 14.482 -21.445 1.00 68.19 113 PHE A C 1
ATOM 938 O O . PHE A 1 113 ? 11.582 14.499 -20.405 1.00 68.19 113 PHE A O 1
ATOM 945 N N . VAL A 1 114 ? 11.643 14.350 -22.636 1.00 69.25 114 VAL A N 1
ATOM 946 C CA . VAL A 1 114 ? 10.179 14.360 -22.833 1.00 69.25 114 VAL A CA 1
ATOM 947 C C . VAL A 1 114 ? 9.571 12.948 -22.793 1.00 69.25 114 VAL A C 1
ATOM 949 O O . VAL A 1 114 ? 8.354 12.786 -22.850 1.00 69.25 114 VAL A O 1
ATOM 952 N N . ALA A 1 115 ? 10.389 11.901 -22.653 1.00 69.94 115 ALA A N 1
ATOM 953 C CA . ALA A 1 115 ? 9.984 10.530 -22.951 1.00 69.94 115 ALA A CA 1
ATOM 954 C C . ALA A 1 115 ? 8.764 10.011 -22.155 1.00 69.94 115 ALA A C 1
ATOM 956 O O . ALA A 1 115 ? 7.964 9.262 -22.716 1.00 69.94 115 ALA A O 1
ATOM 957 N N . ASN A 1 116 ? 8.593 10.426 -20.893 1.00 75.31 116 ASN A N 1
ATOM 958 C CA . ASN A 1 116 ? 7.499 9.972 -20.019 1.00 75.31 116 ASN A CA 1
ATOM 959 C C . ASN A 1 116 ? 6.336 10.982 -19.866 1.00 75.31 116 ASN A C 1
ATOM 961 O O . ASN A 1 116 ? 5.281 10.659 -19.310 1.00 75.31 116 ASN A O 1
ATOM 965 N N . ILE A 1 117 ? 6.491 12.204 -20.384 1.00 80.94 117 ILE A N 1
ATOM 966 C CA . ILE A 1 117 ? 5.496 13.278 -20.242 1.00 80.94 117 ILE A CA 1
ATOM 967 C C . ILE A 1 117 ? 4.136 12.894 -20.861 1.00 80.94 117 ILE A C 1
ATOM 969 O O . ILE A 1 117 ? 3.120 13.053 -20.180 1.00 80.94 117 ILE A O 1
ATOM 973 N N . PRO A 1 118 ? 4.066 12.322 -22.084 1.00 81.62 118 PRO A N 1
ATOM 974 C CA . PRO A 1 118 ? 2.786 11.930 -22.677 1.00 81.62 118 PRO A CA 1
ATOM 975 C C . PRO A 1 118 ? 1.998 10.930 -21.820 1.00 81.62 118 PRO A C 1
ATOM 977 O O . PRO A 1 118 ? 0.794 11.091 -21.635 1.00 81.62 118 PRO A O 1
ATOM 980 N N . MET A 1 119 ? 2.673 9.933 -21.237 1.00 82.81 119 MET A N 1
ATOM 981 C CA . MET A 1 119 ? 2.022 8.946 -20.369 1.00 82.81 119 MET A CA 1
ATOM 982 C C . MET A 1 119 ? 1.521 9.575 -19.067 1.00 82.81 119 MET A C 1
ATOM 984 O O . MET A 1 119 ? 0.439 9.244 -18.586 1.00 82.81 119 MET A O 1
ATOM 988 N N . SER A 1 120 ? 2.280 10.525 -18.524 1.00 83.69 120 SER A N 1
ATOM 989 C CA . SER A 1 120 ? 1.899 11.253 -17.313 1.00 83.69 120 SER A CA 1
ATOM 990 C C . SER A 1 120 ? 0.630 12.088 -17.523 1.00 83.69 120 SER A C 1
ATOM 992 O O . SER A 1 120 ? -0.238 12.099 -16.652 1.00 83.69 120 SER A O 1
ATOM 994 N N . PHE A 1 121 ? 0.470 12.721 -18.692 1.00 86.12 121 PHE A N 1
ATOM 995 C CA . PHE A 1 121 ? -0.764 13.433 -19.050 1.00 86.12 121 PHE A CA 1
ATOM 996 C C . PHE A 1 121 ? -1.962 12.499 -19.210 1.00 86.12 121 PHE A C 1
ATOM 998 O O . PHE A 1 121 ? -3.039 12.793 -18.695 1.00 86.12 121 PHE A O 1
ATOM 1005 N N . VAL A 1 122 ? -1.776 11.354 -19.872 1.00 88.25 122 VAL A N 1
ATOM 1006 C CA . VAL A 1 122 ? -2.835 10.343 -20.002 1.00 88.25 122 VAL A CA 1
ATOM 1007 C C . VAL A 1 122 ? -3.299 9.872 -18.625 1.00 88.25 122 VAL A C 1
ATOM 1009 O O . VAL A 1 122 ? -4.493 9.902 -18.344 1.00 88.25 122 VAL A O 1
ATOM 1012 N N . LYS A 1 123 ? -2.367 9.555 -17.722 1.00 87.31 123 LYS A N 1
ATOM 1013 C CA . LYS A 1 123 ? -2.695 9.179 -16.341 1.00 87.31 123 LYS A CA 1
ATOM 1014 C C . LYS A 1 123 ? -3.406 10.280 -15.565 1.00 87.31 123 LYS A C 1
ATOM 1016 O O . LYS A 1 123 ? -4.307 9.989 -14.786 1.00 87.31 123 LYS A O 1
ATOM 1021 N N . ALA A 1 124 ? -2.991 11.534 -15.737 1.00 87.19 124 ALA A N 1
ATOM 1022 C CA . ALA A 1 124 ? -3.644 12.658 -15.078 1.00 87.19 124 ALA A CA 1
ATOM 1023 C C . ALA A 1 124 ? -5.118 12.768 -15.498 1.00 87.19 124 ALA A C 1
ATOM 1025 O O . ALA A 1 124 ? -5.971 12.964 -14.636 1.00 87.19 124 ALA A O 1
ATOM 1026 N N . ASN A 1 125 ? -5.411 12.552 -16.783 1.00 88.62 125 ASN A N 1
ATOM 1027 C CA . ASN A 1 125 ? -6.778 12.532 -17.304 1.00 88.62 125 ASN A CA 1
ATOM 1028 C C . ASN A 1 125 ? -7.565 11.301 -16.830 1.00 88.62 125 ASN A C 1
ATOM 1030 O O . ASN A 1 125 ? -8.727 11.416 -16.468 1.00 88.62 125 ASN A O 1
ATOM 1034 N N . GLU A 1 126 ? -6.934 10.129 -16.763 1.00 90.00 126 GLU A N 1
ATOM 1035 C CA . GLU A 1 126 ? -7.585 8.887 -16.321 1.00 90.00 126 GLU A CA 1
ATOM 1036 C C . GLU A 1 126 ? -8.049 8.911 -14.860 1.00 90.00 126 GLU A C 1
ATOM 1038 O O . GLU A 1 126 ? -8.949 8.159 -14.487 1.00 90.00 126 GLU A O 1
ATOM 1043 N N . LYS A 1 127 ? -7.483 9.785 -14.017 1.00 86.38 127 LYS A N 1
ATOM 1044 C CA . LYS A 1 127 ? -7.896 9.919 -12.610 1.00 86.38 127 LYS A CA 1
ATOM 1045 C C . LYS A 1 127 ? -9.356 10.341 -12.441 1.00 86.38 127 LYS A C 1
ATOM 1047 O O . LYS A 1 127 ? -9.928 10.067 -11.385 1.00 86.38 127 LYS A O 1
ATOM 1052 N N . SER A 1 128 ? -9.947 11.012 -13.432 1.00 88.62 128 SER A N 1
ATOM 1053 C CA . SER A 1 128 ? -11.354 11.425 -13.393 1.00 88.62 128 SER A CA 1
ATOM 1054 C C . SER A 1 128 ? -12.314 10.409 -14.007 1.00 88.62 128 SER A C 1
ATOM 1056 O O . SER A 1 128 ? -13.519 10.593 -13.861 1.00 88.62 128 SER A O 1
ATOM 1058 N N . TYR A 1 129 ? -11.816 9.356 -14.664 1.00 94.31 129 TYR A N 1
ATOM 1059 C CA . TYR A 1 129 ? -12.670 8.370 -15.324 1.00 94.31 129 TYR A CA 1
ATOM 1060 C C . TYR A 1 129 ? -13.408 7.504 -14.311 1.00 94.31 129 TYR A C 1
ATOM 1062 O O . TYR A 1 129 ? -12.826 7.036 -13.325 1.00 94.31 129 TYR A O 1
ATOM 1070 N N . ASN A 1 130 ? -14.678 7.250 -14.602 1.00 94.75 130 ASN A N 1
ATOM 1071 C CA . ASN A 1 130 ? -15.532 6.346 -13.856 1.00 94.75 130 ASN A CA 1
ATOM 1072 C C . ASN A 1 130 ? -15.766 5.086 -14.685 1.00 94.75 130 ASN A C 1
ATOM 1074 O O . ASN A 1 130 ? -16.128 5.155 -15.854 1.00 94.75 130 ASN A O 1
ATOM 1078 N N . ILE A 1 131 ? -15.542 3.928 -14.073 1.00 94.81 131 ILE A N 1
ATOM 1079 C CA . ILE A 1 131 ? -15.809 2.633 -14.683 1.00 94.81 131 ILE A CA 1
ATOM 1080 C C . ILE A 1 131 ? -16.997 2.005 -13.961 1.00 94.81 131 ILE A C 1
ATOM 1082 O O . ILE A 1 131 ? -16.954 1.763 -12.754 1.00 94.81 131 ILE A O 1
ATOM 1086 N N . GLU A 1 132 ? -18.051 1.738 -14.720 1.00 94.88 132 GLU A N 1
ATOM 1087 C CA . GLU A 1 132 ? -19.233 1.002 -14.289 1.00 94.88 132 GLU A CA 1
ATOM 1088 C C . GLU A 1 132 ? -19.016 -0.518 -14.321 1.00 94.88 132 GLU A C 1
ATOM 1090 O O . GLU A 1 132 ? -18.498 -1.092 -15.290 1.00 94.88 132 GLU A O 1
ATOM 1095 N N . PHE A 1 133 ? -19.469 -1.170 -13.255 1.00 94.81 133 PHE A N 1
ATOM 1096 C CA . PHE A 1 133 ? -19.434 -2.608 -13.050 1.00 94.81 133 PHE A CA 1
ATOM 1097 C C . PHE A 1 133 ? -20.844 -3.129 -12.784 1.00 94.81 133 PHE A C 1
ATOM 1099 O O . PHE A 1 133 ? -21.589 -2.570 -11.983 1.00 94.81 133 PHE A O 1
ATOM 1106 N N . LEU A 1 134 ? -21.187 -4.250 -13.413 1.00 94.50 134 LEU A N 1
ATOM 1107 C CA . LEU A 1 134 ? -22.387 -5.014 -13.111 1.00 94.50 134 LEU A CA 1
ATOM 1108 C C . LEU A 1 134 ? -22.025 -6.143 -12.143 1.00 94.50 134 LEU A C 1
ATOM 1110 O O . LEU A 1 134 ? -21.287 -7.073 -12.495 1.00 94.50 134 LEU A O 1
ATOM 1114 N N . THR A 1 135 ? -22.529 -6.055 -10.916 1.00 90.56 135 THR A N 1
ATOM 1115 C CA . THR A 1 135 ? -22.297 -7.072 -9.888 1.00 90.56 135 THR A CA 1
ATOM 1116 C C . THR A 1 135 ? -23.076 -8.353 -10.182 1.00 90.56 135 THR A C 1
ATOM 1118 O O . THR A 1 135 ? -23.959 -8.402 -11.043 1.00 90.56 135 THR A O 1
ATOM 1121 N N . LYS A 1 136 ? -22.765 -9.426 -9.444 1.00 83.00 136 LYS A N 1
ATOM 1122 C CA . LYS A 1 136 ? -23.490 -10.705 -9.553 1.00 83.00 136 LYS A CA 1
ATOM 1123 C C . LYS A 1 136 ? -24.982 -10.570 -9.260 1.00 83.00 136 LYS A C 1
ATOM 1125 O O . LYS A 1 136 ? -25.781 -11.262 -9.884 1.00 83.00 136 LYS A O 1
ATOM 1130 N N . ASP A 1 137 ? -25.334 -9.637 -8.383 1.00 85.38 137 ASP A N 1
ATOM 1131 C CA . ASP A 1 137 ? -26.714 -9.343 -7.998 1.00 85.38 137 ASP A CA 1
ATOM 1132 C C . ASP A 1 137 ? -27.403 -8.383 -8.985 1.00 85.38 137 ASP A C 1
ATOM 1134 O O . ASP A 1 137 ? -28.509 -7.919 -8.731 1.00 85.38 137 ASP A O 1
ATOM 1138 N N . LYS A 1 138 ? -26.763 -8.105 -10.133 1.00 85.69 138 LYS A N 1
ATOM 1139 C CA . LYS A 1 138 ? -27.209 -7.172 -11.180 1.00 85.69 138 LYS A CA 1
ATOM 1140 C C . LYS A 1 138 ? -27.330 -5.717 -10.719 1.00 85.69 138 LYS A C 1
ATOM 1142 O O . LYS A 1 138 ? -27.975 -4.920 -11.396 1.00 85.69 138 LYS A O 1
ATOM 1147 N N . ASN A 1 139 ? -26.674 -5.360 -9.618 1.00 90.19 139 ASN A N 1
ATOM 1148 C CA . ASN A 1 139 ? -26.551 -3.968 -9.206 1.00 90.19 139 ASN A CA 1
ATOM 1149 C C . ASN A 1 139 ? -25.421 -3.297 -9.987 1.00 90.19 139 ASN A C 1
ATOM 1151 O O . ASN A 1 139 ? -24.400 -3.922 -10.288 1.00 90.19 139 ASN A O 1
ATOM 1155 N N . LEU A 1 140 ? -25.621 -2.023 -10.311 1.00 91.75 140 LEU A N 1
ATOM 1156 C CA . LEU A 1 140 ? -24.611 -1.194 -10.948 1.00 91.75 140 LEU A CA 1
ATOM 1157 C C . LEU A 1 140 ? -23.763 -0.518 -9.870 1.00 91.75 140 LEU A C 1
ATOM 1159 O O . LEU A 1 140 ? -24.296 0.174 -9.005 1.00 91.75 140 LEU A O 1
ATOM 1163 N N . GLU A 1 141 ? -22.451 -0.710 -9.937 1.00 93.12 141 GLU A N 1
ATOM 1164 C CA . GLU A 1 141 ? -21.487 -0.039 -9.069 1.00 93.12 141 GLU A CA 1
ATOM 1165 C C . GLU A 1 141 ? -20.485 0.755 -9.902 1.00 93.12 141 GLU A C 1
ATOM 1167 O O . GLU A 1 141 ? -20.037 0.307 -10.957 1.00 93.12 141 GLU A O 1
ATOM 1172 N N . ILE A 1 142 ? -20.124 1.942 -9.420 1.00 93.62 142 ILE A N 1
ATOM 1173 C CA . ILE A 1 142 ? -19.251 2.873 -10.134 1.00 93.62 142 ILE A CA 1
ATOM 1174 C C . ILE A 1 142 ? -17.979 3.064 -9.321 1.00 93.62 142 ILE A C 1
ATOM 1176 O O . ILE A 1 142 ? -18.031 3.479 -8.162 1.00 93.62 142 ILE A O 1
ATOM 1180 N N . PHE A 1 143 ? -16.831 2.804 -9.943 1.00 94.88 143 PHE A N 1
ATOM 1181 C CA . PHE A 1 143 ? -15.524 3.030 -9.335 1.00 94.88 143 PHE A CA 1
ATOM 1182 C C . PHE A 1 143 ? -14.717 4.014 -10.166 1.00 94.88 143 PHE A C 1
ATOM 1184 O O . PHE A 1 143 ? -14.685 3.926 -11.394 1.00 94.88 143 PHE A O 1
ATOM 1191 N N . LYS A 1 144 ? -13.985 4.912 -9.501 1.00 94.81 144 LYS A N 1
ATOM 1192 C CA . LYS A 1 144 ? -12.966 5.704 -10.191 1.00 94.81 144 LYS A CA 1
ATOM 1193 C C . LYS A 1 144 ? -11.871 4.776 -10.695 1.00 94.81 144 LYS A C 1
ATOM 1195 O O . LYS A 1 144 ? -11.412 3.901 -9.959 1.00 94.81 144 LYS A O 1
ATOM 1200 N N . LEU A 1 145 ? -11.386 5.007 -11.910 1.00 93.88 145 LEU A N 1
ATOM 1201 C CA . LEU A 1 145 ? -10.326 4.192 -12.503 1.00 93.88 145 LEU A CA 1
ATOM 1202 C C . LEU A 1 145 ? -9.066 4.166 -11.616 1.00 93.88 145 LEU A C 1
ATOM 1204 O O . LEU A 1 145 ? -8.450 3.115 -11.449 1.00 93.88 145 LEU A O 1
ATOM 1208 N N . ASN A 1 146 ? -8.728 5.286 -10.968 1.00 92.81 146 ASN A N 1
ATOM 1209 C CA . ASN A 1 146 ? -7.622 5.341 -10.008 1.00 92.81 146 ASN A CA 1
ATOM 1210 C C . ASN A 1 146 ? -7.824 4.387 -8.815 1.00 92.81 146 ASN A C 1
ATOM 1212 O O . ASN A 1 146 ? -6.885 3.702 -8.427 1.00 92.81 146 ASN A O 1
ATOM 1216 N N . ASP A 1 147 ? -9.043 4.281 -8.274 1.00 93.38 147 ASP A N 1
ATOM 1217 C CA . ASP A 1 147 ? -9.337 3.357 -7.170 1.00 93.38 147 ASP A CA 1
ATOM 1218 C C . ASP A 1 147 ? -9.196 1.891 -7.607 1.00 93.38 147 ASP A C 1
ATOM 1220 O O . ASP A 1 147 ? -8.754 1.049 -6.820 1.00 93.38 147 ASP A O 1
ATOM 1224 N N . VAL A 1 148 ? -9.531 1.577 -8.866 1.00 95.19 148 VAL A N 1
ATOM 1225 C CA . VAL A 1 148 ? -9.308 0.246 -9.456 1.00 95.19 148 VAL A CA 1
ATOM 1226 C C . VAL A 1 148 ? -7.808 -0.058 -9.497 1.00 95.19 148 VAL A C 1
ATOM 1228 O O . VAL A 1 148 ? -7.376 -1.103 -9.004 1.00 95.19 148 VAL A O 1
ATOM 1231 N N . TYR A 1 149 ? -7.000 0.869 -10.017 1.00 94.19 149 TYR A N 1
ATOM 1232 C CA . TYR A 1 149 ? -5.543 0.727 -10.075 1.00 94.19 149 TYR A CA 1
ATOM 1233 C C . TYR A 1 149 ? -4.905 0.605 -8.689 1.00 94.19 149 TYR A C 1
ATOM 1235 O O . TYR A 1 149 ? -4.086 -0.295 -8.480 1.00 94.19 149 TYR A O 1
ATOM 1243 N N . ASP A 1 150 ? -5.288 1.450 -7.732 1.00 94.38 150 ASP A N 1
ATOM 1244 C CA . ASP A 1 150 ? -4.763 1.398 -6.365 1.00 94.38 150 ASP A CA 1
ATOM 1245 C C . ASP A 1 150 ? -5.108 0.064 -5.698 1.00 94.38 150 ASP A C 1
ATOM 1247 O O . ASP A 1 150 ? -4.256 -0.559 -5.068 1.00 94.38 150 ASP A O 1
ATOM 1251 N N . THR A 1 151 ? -6.322 -0.443 -5.924 1.00 95.50 151 THR A N 1
ATOM 1252 C CA . THR A 1 151 ? -6.778 -1.732 -5.393 1.00 95.50 151 THR A CA 1
ATOM 1253 C C . THR A 1 151 ? -5.947 -2.907 -5.915 1.00 95.50 151 THR A C 1
ATOM 1255 O O . THR A 1 151 ? -5.425 -3.698 -5.126 1.00 95.50 151 THR A O 1
ATOM 1258 N N . TYR A 1 152 ? -5.778 -3.026 -7.236 1.00 96.38 152 TYR A N 1
ATOM 1259 C CA . TYR A 1 152 ? -5.003 -4.125 -7.825 1.00 96.38 152 TYR A CA 1
ATOM 1260 C C . TYR A 1 152 ? -3.503 -4.012 -7.524 1.00 96.38 152 TYR A C 1
ATOM 1262 O O . TYR A 1 152 ? -2.843 -5.026 -7.270 1.00 96.38 152 TYR A O 1
ATOM 1270 N N . THR A 1 153 ? -2.963 -2.791 -7.514 1.00 95.19 153 THR A N 1
ATOM 1271 C CA . THR A 1 153 ? -1.547 -2.539 -7.212 1.00 95.19 153 THR A CA 1
ATOM 1272 C C . THR A 1 153 ? -1.236 -2.831 -5.748 1.00 95.19 153 THR A C 1
ATOM 1274 O O . THR A 1 153 ? -0.252 -3.515 -5.462 1.00 95.19 153 THR A O 1
ATOM 1277 N N . LEU A 1 154 ? -2.092 -2.393 -4.818 1.00 95.88 154 LEU A N 1
ATOM 1278 C CA . LEU A 1 154 ? -1.947 -2.702 -3.399 1.00 95.88 154 LEU A CA 1
ATOM 1279 C C . LEU A 1 154 ? -2.043 -4.210 -3.148 1.00 95.88 154 LEU A C 1
ATOM 1281 O O . LEU A 1 154 ? -1.185 -4.753 -2.457 1.00 95.88 154 LEU A O 1
ATOM 1285 N N . ASN A 1 155 ? -3.018 -4.899 -3.754 1.00 96.06 155 ASN A N 1
ATOM 1286 C CA . ASN A 1 155 ? -3.139 -6.355 -3.649 1.00 96.06 155 ASN A CA 1
ATOM 1287 C C . ASN A 1 155 ? -1.844 -7.062 -4.086 1.00 96.06 155 ASN A C 1
ATOM 1289 O O . ASN A 1 155 ? -1.316 -7.893 -3.347 1.00 96.06 155 ASN A O 1
ATOM 1293 N N . LYS A 1 156 ? -1.275 -6.692 -5.244 1.00 95.25 156 LYS A N 1
ATOM 1294 C CA . LYS A 1 156 ? 0.015 -7.238 -5.699 1.00 95.25 156 LYS A CA 1
ATOM 1295 C C . LYS A 1 156 ? 1.127 -6.977 -4.683 1.00 95.25 156 LYS A C 1
ATOM 1297 O O . LYS A 1 156 ? 1.840 -7.905 -4.307 1.00 95.25 156 LYS A O 1
ATOM 1302 N N . ASN A 1 157 ? 1.262 -5.730 -4.231 1.00 95.25 157 ASN A N 1
ATOM 1303 C CA . ASN A 1 157 ? 2.312 -5.338 -3.296 1.00 95.25 157 ASN A CA 1
ATOM 1304 C C . ASN A 1 157 ? 2.207 -6.104 -1.971 1.00 95.25 157 ASN A C 1
ATOM 1306 O O . ASN A 1 157 ? 3.216 -6.592 -1.472 1.00 95.25 157 ASN A O 1
ATOM 1310 N N . ILE A 1 158 ? 1.002 -6.284 -1.429 1.00 96.38 158 ILE A N 1
ATOM 1311 C CA . ILE A 1 158 ? 0.787 -7.050 -0.196 1.00 96.38 158 ILE A CA 1
ATOM 1312 C C . ILE A 1 158 ? 1.138 -8.530 -0.396 1.00 96.38 158 ILE A C 1
ATOM 1314 O O . ILE A 1 158 ? 1.855 -9.108 0.421 1.00 96.38 158 ILE A O 1
ATOM 1318 N N . LEU A 1 159 ? 0.681 -9.156 -1.487 1.00 93.94 159 LEU A N 1
ATOM 1319 C CA . LEU A 1 159 ? 0.952 -10.574 -1.751 1.00 93.94 159 LEU A CA 1
ATOM 1320 C C . LEU A 1 159 ? 2.452 -10.863 -1.936 1.00 93.94 159 LEU A C 1
ATOM 1322 O O . LEU A 1 159 ? 2.928 -11.913 -1.484 1.00 93.94 159 LEU A O 1
ATOM 1326 N N . GLU A 1 160 ? 3.180 -9.921 -2.543 1.00 94.25 160 GLU A N 1
ATOM 1327 C CA . GLU A 1 160 ? 4.628 -9.960 -2.788 1.00 94.25 160 GLU A CA 1
ATOM 1328 C C . GLU A 1 160 ? 5.483 -9.426 -1.615 1.00 94.25 160 GLU A C 1
ATOM 1330 O O . GLU A 1 160 ? 6.697 -9.301 -1.771 1.00 94.25 160 GLU A O 1
ATOM 1335 N N . ASN A 1 161 ? 4.896 -9.126 -0.445 1.00 95.06 161 ASN A N 1
ATOM 1336 C CA . ASN A 1 161 ? 5.593 -8.577 0.735 1.00 95.06 161 ASN A CA 1
ATOM 1337 C C . ASN A 1 161 ? 6.306 -7.224 0.478 1.00 95.06 161 ASN A C 1
ATOM 1339 O O . ASN A 1 161 ? 7.336 -6.914 1.076 1.00 95.06 161 ASN A O 1
ATOM 1343 N N . LYS A 1 162 ? 5.760 -6.405 -0.420 1.00 94.12 162 LYS A N 1
ATOM 1344 C CA . LYS A 1 162 ? 6.286 -5.112 -0.884 1.00 94.12 162 LYS A CA 1
ATOM 1345 C C . LYS A 1 162 ? 5.569 -3.927 -0.219 1.00 94.12 162 LYS A C 1
ATOM 1347 O O . LYS A 1 162 ? 5.002 -3.071 -0.895 1.00 94.12 162 LYS A O 1
ATOM 1352 N N . ILE A 1 163 ? 5.584 -3.886 1.113 1.00 95.31 163 ILE A N 1
ATOM 1353 C CA . ILE A 1 163 ? 4.947 -2.844 1.940 1.00 95.31 163 ILE A CA 1
ATOM 1354 C C . ILE A 1 163 ? 5.638 -2.754 3.320 1.00 95.31 163 ILE A C 1
ATOM 1356 O O . ILE A 1 163 ? 6.283 -3.720 3.728 1.00 95.31 163 ILE A O 1
ATOM 1360 N N . LYS A 1 164 ? 5.513 -1.625 4.043 1.00 92.69 164 LYS A N 1
ATOM 1361 C CA . LYS A 1 164 ? 6.227 -1.325 5.309 1.00 92.69 164 LYS A CA 1
ATOM 1362 C C . LYS A 1 164 ? 6.081 -2.367 6.434 1.00 92.69 164 LYS A C 1
ATOM 1364 O O . LYS A 1 164 ? 7.032 -2.553 7.186 1.00 92.69 164 LYS A O 1
ATOM 1369 N N . TYR A 1 165 ? 4.958 -3.084 6.507 1.00 96.75 165 TYR A N 1
ATOM 1370 C CA . TYR A 1 165 ? 4.707 -4.163 7.481 1.00 96.75 165 TYR A CA 1
ATOM 1371 C C . TYR A 1 165 ? 4.225 -5.424 6.756 1.00 96.75 165 TYR A C 1
ATOM 1373 O O . TYR A 1 165 ? 3.016 -5.681 6.691 1.00 96.75 165 TYR A O 1
ATOM 1381 N N . PRO A 1 166 ? 5.129 -6.158 6.090 1.00 96.50 166 PRO A N 1
ATOM 1382 C CA . PRO A 1 166 ? 4.751 -7.125 5.069 1.00 96.50 166 PRO A CA 1
ATOM 1383 C C . PRO A 1 166 ? 3.955 -8.308 5.623 1.00 96.50 166 PRO A C 1
ATOM 1385 O O . PRO A 1 166 ? 2.976 -8.720 4.999 1.00 96.50 166 PRO A O 1
ATOM 1388 N N . TYR A 1 167 ? 4.325 -8.833 6.793 1.00 97.62 167 TYR A N 1
ATOM 1389 C CA . TYR A 1 167 ? 3.693 -10.027 7.353 1.00 97.62 167 TYR A CA 1
ATOM 1390 C C . TYR A 1 167 ? 2.304 -9.699 7.893 1.00 97.62 167 TYR A C 1
ATOM 1392 O O . TYR A 1 167 ? 1.332 -10.383 7.565 1.00 97.62 167 TYR A O 1
ATOM 1400 N N . LEU A 1 168 ? 2.196 -8.605 8.652 1.00 97.81 168 LEU A N 1
ATOM 1401 C CA . LEU A 1 168 ? 0.924 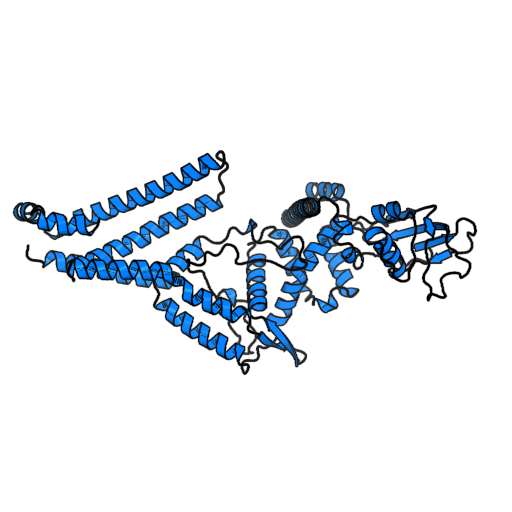-8.134 9.197 1.00 97.81 168 LEU A CA 1
ATOM 1402 C C . LEU A 1 168 ? -0.065 -7.734 8.097 1.00 97.81 168 LEU A C 1
ATOM 1404 O O . LEU A 1 168 ? -1.221 -8.154 8.126 1.00 97.81 168 LEU A O 1
ATOM 1408 N N . SER A 1 169 ? 0.395 -6.971 7.100 1.00 97.56 169 SER A N 1
ATOM 1409 C CA . SER A 1 169 ? -0.455 -6.536 5.983 1.00 97.56 169 SER A CA 1
ATOM 1410 C C . SER A 1 169 ? -1.010 -7.734 5.223 1.00 97.56 169 SER A C 1
ATOM 1412 O O . SER A 1 169 ? -2.200 -7.786 4.921 1.00 97.56 169 SER A O 1
ATOM 1414 N N . LYS A 1 170 ? -0.160 -8.730 4.948 1.00 97.75 170 LYS A N 1
ATOM 1415 C CA . LYS A 1 170 ? -0.564 -9.949 4.248 1.00 97.75 170 LYS A CA 1
ATOM 1416 C C . LYS A 1 170 ? -1.547 -10.782 5.059 1.00 97.75 170 LYS A C 1
ATOM 1418 O O . LYS A 1 170 ? -2.504 -11.284 4.476 1.00 97.75 170 LYS A O 1
ATOM 1423 N N . TYR A 1 171 ? -1.336 -10.904 6.369 1.00 97.75 171 TYR A N 1
ATOM 1424 C CA . TYR A 1 171 ? -2.236 -11.626 7.268 1.00 97.75 171 TYR A CA 1
ATOM 1425 C C . TYR A 1 171 ? -3.652 -11.033 7.249 1.00 97.75 171 TYR A C 1
ATOM 1427 O O . TYR A 1 171 ? -4.601 -11.731 6.890 1.00 97.75 171 TYR A O 1
ATOM 1435 N N . ILE A 1 172 ? -3.780 -9.733 7.537 1.00 97.44 172 ILE A N 1
ATOM 1436 C CA . ILE A 1 172 ? -5.079 -9.043 7.606 1.00 97.44 172 ILE A CA 1
ATOM 1437 C C . ILE A 1 172 ? -5.764 -9.046 6.237 1.00 97.44 172 ILE A C 1
ATOM 1439 O O . ILE A 1 172 ? -6.923 -9.440 6.106 1.00 97.44 172 ILE A O 1
ATOM 1443 N N . TYR A 1 173 ? -5.042 -8.634 5.193 1.00 96.75 173 TYR A N 1
ATOM 1444 C CA . TYR A 1 173 ? -5.620 -8.467 3.862 1.00 96.75 173 TYR A CA 1
ATOM 1445 C C . TYR A 1 173 ? -6.101 -9.796 3.271 1.00 96.75 173 TYR A C 1
ATOM 1447 O O . TYR A 1 173 ? -7.189 -9.862 2.696 1.00 96.75 173 TYR A O 1
ATOM 1455 N N . LYS A 1 174 ? -5.330 -10.876 3.460 1.00 96.56 174 LYS A N 1
ATOM 1456 C CA . LYS A 1 174 ? -5.741 -12.217 3.037 1.00 96.56 174 LYS A CA 1
ATOM 1457 C C . LYS A 1 174 ? -6.976 -12.682 3.806 1.00 96.56 174 LYS A C 1
ATOM 1459 O O . LYS A 1 174 ? -7.918 -13.149 3.174 1.00 96.56 174 LYS A O 1
ATOM 1464 N N . TYR A 1 175 ? -7.010 -12.492 5.128 1.00 97.31 175 TYR A N 1
ATOM 1465 C CA . TYR A 1 175 ? -8.179 -12.844 5.937 1.00 97.31 175 TYR A CA 1
ATOM 1466 C C . TYR A 1 175 ? -9.446 -12.129 5.444 1.00 97.31 175 TYR A C 1
ATOM 1468 O O . TYR A 1 175 ? -10.511 -12.742 5.358 1.00 97.31 175 TYR A O 1
ATOM 1476 N N . PHE A 1 176 ? -9.336 -10.853 5.061 1.00 97.31 176 PHE A N 1
ATOM 1477 C CA . PHE A 1 176 ? -10.468 -10.062 4.569 1.00 97.31 176 PHE A CA 1
ATOM 1478 C C . PHE A 1 176 ? -10.975 -10.542 3.206 1.00 97.31 176 PHE A C 1
ATOM 1480 O O . PHE A 1 176 ? -12.187 -10.627 3.004 1.00 97.31 176 PHE A O 1
ATOM 1487 N N . ILE A 1 177 ? -10.067 -10.889 2.288 1.00 95.62 177 ILE A N 1
ATOM 1488 C CA . ILE A 1 177 ? -10.424 -11.444 0.973 1.00 95.62 177 ILE A CA 1
ATOM 1489 C C . ILE A 1 177 ? -11.048 -12.835 1.115 1.00 95.62 177 ILE A C 1
ATOM 1491 O O . ILE A 1 177 ? -12.083 -13.102 0.503 1.00 95.62 177 ILE A O 1
ATOM 1495 N N . ASP A 1 178 ? -10.452 -13.711 1.926 1.00 95.88 178 ASP A N 1
ATOM 1496 C CA . ASP A 1 178 ? -10.917 -15.090 2.107 1.00 95.88 178 ASP A CA 1
ATOM 1497 C C . ASP A 1 178 ? -12.333 -15.118 2.716 1.00 95.88 178 ASP A C 1
ATOM 1499 O O . ASP A 1 178 ? -13.188 -15.890 2.275 1.00 95.88 178 ASP A O 1
ATOM 1503 N N . ASN A 1 179 ? -12.618 -14.207 3.656 1.00 95.94 179 ASN A N 1
ATOM 1504 C CA . ASN A 1 179 ? -13.948 -14.027 4.249 1.00 95.94 179 ASN A CA 1
ATOM 1505 C C . ASN A 1 179 ? -14.883 -13.109 3.438 1.00 95.94 179 ASN A C 1
ATOM 1507 O O . ASN A 1 179 ? -16.046 -12.953 3.812 1.00 95.94 179 ASN A O 1
ATOM 1511 N N . LYS A 1 180 ? -14.410 -12.533 2.323 1.00 94.69 180 LYS A N 1
ATOM 1512 C CA . LYS A 1 180 ? -15.169 -11.646 1.420 1.00 94.69 180 LYS A CA 1
ATOM 1513 C C . LYS A 1 180 ? -15.846 -10.483 2.149 1.00 94.69 180 LYS A C 1
ATOM 1515 O O . LYS A 1 180 ? -17.033 -10.221 1.946 1.00 94.69 180 LYS A O 1
ATOM 1520 N N . PHE A 1 181 ? -15.110 -9.797 3.019 1.00 95.38 181 PHE A N 1
ATOM 1521 C CA . PHE A 1 181 ? -15.666 -8.653 3.735 1.00 95.38 181 PHE A CA 1
ATOM 1522 C C . PHE A 1 181 ? -15.999 -7.500 2.787 1.00 95.38 181 PHE A C 1
ATOM 1524 O O . PHE A 1 181 ? -15.176 -7.084 1.973 1.00 95.38 181 PHE A O 1
ATOM 1531 N N . LEU A 1 182 ? -17.210 -6.966 2.945 1.00 93.69 182 LEU A N 1
ATOM 1532 C CA . LEU A 1 182 ? -17.663 -5.745 2.292 1.00 93.69 182 LEU A CA 1
ATOM 1533 C C . LEU A 1 182 ? -17.662 -4.601 3.300 1.00 93.69 182 LEU A C 1
ATOM 1535 O O . LEU A 1 182 ? -18.071 -4.788 4.451 1.00 93.69 182 LEU A O 1
ATOM 1539 N N . LYS A 1 183 ? -17.231 -3.416 2.860 1.00 92.75 183 LYS A N 1
ATOM 1540 C CA . LYS A 1 183 ? -17.101 -2.227 3.714 1.00 92.75 183 LYS A CA 1
ATOM 1541 C C . LYS A 1 183 ? -18.405 -1.891 4.448 1.00 92.75 183 LYS A C 1
ATOM 1543 O O . LYS A 1 183 ? -18.380 -1.674 5.655 1.00 92.75 183 LYS A O 1
ATOM 1548 N N . ASP A 1 184 ? -19.536 -1.936 3.751 1.00 91.56 184 ASP A N 1
ATOM 1549 C CA . ASP A 1 184 ? -20.838 -1.536 4.308 1.00 91.56 184 ASP A CA 1
ATOM 1550 C C . ASP A 1 184 ? -21.380 -2.523 5.349 1.00 91.56 184 ASP A C 1
ATOM 1552 O O . ASP A 1 184 ? -22.222 -2.182 6.173 1.00 91.56 184 ASP A O 1
ATOM 1556 N N . GLN A 1 185 ? -20.879 -3.758 5.340 1.00 92.75 185 GLN A N 1
ATOM 1557 C CA . GLN A 1 185 ? -21.291 -4.816 6.262 1.00 92.75 185 GLN A CA 1
ATOM 1558 C C . GLN A 1 185 ? -20.259 -5.043 7.373 1.00 92.75 185 GLN A C 1
ATOM 1560 O O . GLN A 1 185 ? -20.395 -5.975 8.167 1.00 92.75 185 GLN A O 1
ATOM 1565 N N . PHE A 1 186 ? -19.197 -4.242 7.435 1.00 93.50 186 PHE A N 1
ATOM 1566 C CA . PHE A 1 186 ? -18.024 -4.535 8.257 1.00 93.50 186 PHE A CA 1
ATOM 1567 C C . PHE A 1 186 ? -18.291 -4.495 9.773 1.00 93.50 186 PHE A C 1
ATOM 1569 O O . PHE A 1 186 ? -17.682 -5.251 10.539 1.00 93.50 186 PHE A O 1
ATOM 1576 N N . SER A 1 187 ? -19.261 -3.680 10.192 1.00 92.44 187 SER A N 1
ATOM 1577 C CA . SER A 1 187 ? -19.733 -3.564 11.581 1.00 92.44 187 SER A CA 1
ATOM 1578 C C . SER A 1 187 ? -20.907 -4.498 11.915 1.00 92.44 187 SER A C 1
ATOM 1580 O O . SER A 1 187 ? -21.463 -4.437 13.008 1.00 92.44 187 SER A O 1
ATOM 1582 N N . ASN A 1 188 ? -21.300 -5.403 11.010 1.00 94.25 188 ASN A N 1
ATOM 1583 C CA . ASN A 1 188 ? -22.307 -6.415 11.332 1.00 94.25 188 ASN A CA 1
ATOM 1584 C C . ASN A 1 188 ? -21.751 -7.415 12.352 1.00 94.25 188 ASN A C 1
ATOM 1586 O O . ASN A 1 188 ? -20.599 -7.833 12.243 1.00 94.25 188 ASN A O 1
ATOM 1590 N N . LYS A 1 189 ? -22.601 -7.886 13.277 1.00 91.81 189 LYS A N 1
ATOM 1591 C CA . LYS A 1 189 ? -22.213 -8.814 14.359 1.00 91.81 189 LYS A CA 1
ATOM 1592 C C . LYS A 1 189 ? -21.384 -10.006 13.864 1.00 91.81 189 LYS A C 1
ATOM 1594 O O . LYS A 1 189 ? -20.298 -10.241 14.370 1.00 91.81 189 LYS A O 1
ATOM 1599 N N . LYS A 1 190 ? -21.830 -10.679 12.796 1.00 94.94 190 LYS A N 1
ATOM 1600 C CA . LYS A 1 190 ? -21.104 -11.809 12.187 1.00 94.94 190 LYS A CA 1
ATOM 1601 C C . LYS A 1 190 ? -19.675 -11.444 11.757 1.00 94.94 190 LYS A C 1
ATOM 1603 O O . LYS A 1 190 ? -18.757 -12.235 11.949 1.00 94.94 190 LYS A O 1
ATOM 1608 N N . ASN A 1 191 ? -19.490 -10.269 11.158 1.00 95.12 191 ASN A N 1
ATOM 1609 C CA . ASN A 1 191 ? -18.179 -9.820 10.693 1.00 95.12 191 ASN A CA 1
ATOM 1610 C C . ASN A 1 191 ? -17.305 -9.371 11.868 1.00 95.12 191 ASN A C 1
ATOM 1612 O O . ASN A 1 191 ? -16.115 -9.665 11.867 1.00 95.12 191 ASN A O 1
ATOM 1616 N N . ILE A 1 192 ? -17.886 -8.737 12.892 1.00 94.62 192 ILE A N 1
ATOM 1617 C CA . ILE A 1 192 ? -17.194 -8.439 14.155 1.00 94.62 192 ILE A CA 1
ATOM 1618 C C . ILE A 1 192 ? -16.668 -9.731 14.797 1.00 94.62 192 ILE A C 1
ATOM 1620 O O . ILE A 1 192 ? -15.491 -9.797 15.145 1.00 94.62 192 ILE A O 1
ATOM 1624 N N . ASP A 1 193 ? -17.498 -10.772 14.896 1.00 94.31 193 ASP A N 1
ATOM 1625 C CA . ASP A 1 193 ? -17.118 -12.048 15.515 1.00 94.31 193 ASP A CA 1
ATOM 1626 C C . ASP A 1 193 ? -15.947 -12.717 14.765 1.00 94.31 193 ASP A C 1
ATOM 1628 O O . ASP A 1 193 ? -14.999 -13.208 15.382 1.00 94.31 193 ASP A O 1
ATOM 1632 N N . LEU A 1 194 ? -15.961 -12.682 13.425 1.00 96.56 194 LEU A N 1
ATOM 1633 C CA . LEU A 1 194 ? -14.849 -13.170 12.599 1.00 96.56 194 LEU A CA 1
ATOM 1634 C C . LEU A 1 194 ? -13.572 -12.340 12.800 1.00 96.56 194 LEU A C 1
ATOM 1636 O O . LEU A 1 194 ? -12.486 -12.901 12.926 1.00 96.56 194 LEU A O 1
ATOM 1640 N N . ARG A 1 195 ? -13.685 -11.011 12.878 1.00 95.81 195 ARG A N 1
ATOM 1641 C CA . ARG A 1 195 ? -12.535 -10.128 13.133 1.00 95.81 195 ARG A CA 1
ATOM 1642 C C . ARG A 1 195 ? -11.906 -10.375 14.497 1.00 95.81 195 ARG A C 1
ATOM 1644 O O . ARG A 1 195 ? -10.689 -10.474 14.595 1.00 95.81 195 ARG A O 1
ATOM 1651 N N . ILE A 1 196 ? -12.710 -10.551 15.542 1.00 95.44 196 ILE A N 1
ATOM 1652 C CA . ILE A 1 196 ? -12.188 -10.912 16.865 1.00 95.44 196 ILE A CA 1
ATOM 1653 C C . ILE A 1 196 ? -11.497 -12.265 16.835 1.00 95.44 196 ILE A C 1
ATOM 1655 O O . ILE A 1 196 ? -10.407 -12.390 17.386 1.00 95.44 196 ILE A O 1
ATOM 1659 N N . LYS A 1 197 ? -12.062 -13.251 16.134 1.00 96.00 197 LYS A N 1
ATOM 1660 C CA . LYS A 1 197 ? -11.404 -14.547 15.954 1.00 96.00 197 LYS A CA 1
ATOM 1661 C C . LYS A 1 197 ? -10.035 -14.408 15.275 1.00 96.00 197 LYS A C 1
ATOM 1663 O O . LYS A 1 197 ? -9.079 -15.026 15.728 1.00 96.00 197 LYS A O 1
ATOM 1668 N N . MET A 1 198 ? -9.915 -13.565 14.246 1.00 97.12 198 MET A N 1
ATOM 1669 C CA . MET A 1 198 ? -8.636 -13.281 13.579 1.00 97.12 198 MET A CA 1
ATOM 1670 C C . MET A 1 198 ? -7.572 -12.756 14.557 1.00 97.12 198 MET A C 1
ATOM 1672 O O . MET A 1 198 ? -6.409 -13.155 14.487 1.00 97.12 198 MET A O 1
ATOM 1676 N N . TRP A 1 199 ? -7.944 -11.863 15.474 1.00 97.31 199 TRP A N 1
ATOM 1677 C CA . TRP A 1 199 ? -7.019 -11.342 16.485 1.00 97.31 199 TRP A CA 1
ATOM 1678 C C . TRP A 1 199 ? -6.755 -12.340 17.620 1.00 97.31 199 TRP A C 1
ATOM 1680 O O . TRP A 1 199 ? -5.637 -12.403 18.139 1.00 97.31 199 TRP A O 1
ATOM 1690 N N . ASP A 1 200 ? -7.744 -13.164 17.968 1.00 96.62 200 ASP A N 1
ATOM 1691 C CA . ASP A 1 200 ? -7.618 -14.240 18.955 1.00 96.62 200 ASP A CA 1
ATOM 1692 C C . ASP A 1 200 ? -6.650 -15.337 18.486 1.00 96.62 200 ASP A C 1
ATOM 1694 O O . ASP A 1 200 ? -5.834 -15.821 19.266 1.00 96.62 200 ASP A O 1
ATOM 1698 N N . GLU A 1 201 ? -6.642 -15.670 17.191 1.00 95.94 201 GLU A N 1
ATOM 1699 C CA . GLU A 1 201 ? -5.675 -16.607 16.593 1.00 95.94 201 GLU A CA 1
ATOM 1700 C C . GLU A 1 201 ? -4.217 -16.134 16.781 1.00 95.94 201 GLU A C 1
ATOM 1702 O O . GLU A 1 201 ? -3.296 -16.941 16.986 1.00 95.94 201 GLU A O 1
ATOM 1707 N N . LEU A 1 202 ? -3.991 -14.815 16.813 1.00 96.44 202 LEU A N 1
ATOM 1708 C CA . LEU A 1 202 ? -2.695 -14.225 17.152 1.00 96.44 202 LEU A CA 1
ATOM 1709 C C . LEU A 1 202 ? -2.421 -14.186 18.662 1.00 96.44 202 LEU A C 1
ATOM 1711 O O . LEU A 1 202 ? -1.264 -14.046 19.047 1.00 96.44 202 LEU A O 1
ATOM 1715 N N . GLY A 1 203 ? -3.419 -14.416 19.514 1.00 96.00 203 GLY A N 1
ATOM 1716 C CA . GLY A 1 203 ? -3.313 -14.324 20.973 1.00 96.00 203 GLY A CA 1
ATOM 1717 C C . GLY A 1 203 ? -3.428 -12.895 21.506 1.00 96.00 203 GLY A C 1
ATOM 1718 O O . GLY A 1 203 ? -3.033 -12.642 22.637 1.00 96.00 203 GLY A O 1
ATOM 1719 N N . LEU A 1 204 ? -3.940 -11.956 20.700 1.00 96.81 204 LEU A N 1
ATOM 1720 C CA . LEU A 1 204 ? -4.096 -10.550 21.098 1.00 96.81 204 LEU A CA 1
ATOM 1721 C C . LEU A 1 204 ? -5.366 -10.287 21.918 1.00 96.81 204 LEU A C 1
ATOM 1723 O O . LEU A 1 204 ? -5.528 -9.193 22.459 1.00 96.81 204 LEU A O 1
ATOM 1727 N N . ILE A 1 205 ? -6.260 -11.274 22.002 1.00 97.12 205 ILE A N 1
ATOM 1728 C CA . ILE A 1 205 ? -7.513 -11.191 22.746 1.00 97.12 205 ILE A CA 1
ATOM 1729 C C . ILE A 1 205 ? -7.345 -11.869 24.104 1.00 97.12 205 ILE A C 1
ATOM 1731 O O . ILE A 1 205 ? -7.003 -13.046 24.208 1.00 97.12 205 ILE A O 1
ATOM 1735 N N . ASN A 1 206 ? -7.632 -11.117 25.159 1.00 93.06 206 ASN A N 1
ATOM 1736 C CA . ASN A 1 206 ? -7.803 -11.634 26.499 1.00 93.06 206 ASN A CA 1
ATOM 1737 C C . ASN A 1 206 ? -9.209 -12.234 26.644 1.00 93.06 206 ASN A C 1
ATOM 1739 O O . ASN A 1 206 ? -10.223 -11.541 26.535 1.00 93.06 206 ASN A O 1
ATOM 1743 N N . LYS A 1 207 ? -9.264 -13.539 26.917 1.00 89.75 207 LYS A N 1
ATOM 1744 C CA . LYS A 1 207 ? -10.517 -14.281 27.138 1.00 89.75 207 LYS A CA 1
ATOM 1745 C C . LYS A 1 207 ? -11.056 -14.133 28.560 1.00 89.75 207 LYS A C 1
ATOM 1747 O O . LYS A 1 207 ? -12.193 -14.521 28.819 1.00 89.75 207 LYS A O 1
ATOM 1752 N N . GLN A 1 208 ? -10.252 -13.617 29.488 1.00 91.00 208 GLN A N 1
ATOM 1753 C CA . GLN A 1 208 ? -10.696 -13.371 30.855 1.00 91.00 208 GLN A CA 1
ATOM 1754 C C . GLN A 1 208 ? -11.624 -12.156 30.894 1.00 91.00 208 GLN A C 1
ATOM 1756 O O . GLN A 1 208 ? -11.379 -11.153 30.225 1.00 91.00 208 GLN A O 1
ATOM 1761 N N . LYS A 1 209 ? -12.690 -12.251 31.695 1.00 90.88 209 LYS A N 1
ATOM 1762 C CA . LYS A 1 209 ? -13.629 -11.144 31.886 1.00 90.88 209 LYS A CA 1
ATOM 1763 C C . LYS A 1 209 ? -12.935 -9.995 32.609 1.00 90.88 209 LYS A C 1
ATOM 1765 O O . LYS A 1 209 ? -12.348 -10.203 33.670 1.00 90.88 209 LYS A O 1
ATOM 1770 N N . VAL A 1 210 ? -13.046 -8.790 32.063 1.00 92.12 210 VAL A N 1
ATOM 1771 C CA . VAL A 1 210 ? -12.535 -7.570 32.694 1.00 92.12 210 VAL A CA 1
ATOM 1772 C C . VAL A 1 210 ? -13.696 -6.859 33.372 1.00 92.12 210 VAL A C 1
ATOM 1774 O O . VAL A 1 210 ? -14.648 -6.452 32.707 1.00 92.12 210 VAL A O 1
ATOM 1777 N N . ILE A 1 211 ? -13.621 -6.721 34.695 1.00 92.88 211 ILE A N 1
ATOM 1778 C CA . ILE A 1 211 ? -14.634 -6.023 35.491 1.00 92.88 211 ILE A CA 1
ATOM 1779 C C . ILE A 1 211 ? -14.122 -4.618 35.803 1.00 92.88 211 ILE A C 1
ATOM 1781 O O . ILE A 1 211 ? -13.090 -4.450 36.452 1.00 92.88 211 ILE A O 1
ATOM 1785 N N . ILE A 1 212 ? -14.852 -3.609 35.343 1.00 93.94 212 ILE A N 1
ATOM 1786 C CA . ILE A 1 212 ? -14.580 -2.198 35.595 1.00 93.94 212 ILE A CA 1
ATOM 1787 C C . ILE A 1 212 ? -15.623 -1.695 36.584 1.00 93.94 212 ILE A C 1
ATOM 1789 O O . ILE A 1 212 ? -16.805 -1.624 36.261 1.00 93.94 212 ILE A O 1
ATOM 1793 N N . ASN A 1 213 ? -15.164 -1.324 37.776 1.00 93.94 213 ASN A N 1
ATOM 1794 C CA . ASN A 1 213 ? -15.979 -0.639 38.772 1.00 93.94 213 ASN A CA 1
ATOM 1795 C C . ASN A 1 213 ? -15.551 0.825 38.855 1.00 93.94 213 ASN A C 1
ATOM 1797 O O . ASN A 1 213 ? -14.352 1.119 38.952 1.00 93.94 213 ASN A O 1
ATOM 1801 N N . GLU A 1 214 ? -16.526 1.723 38.824 1.00 94.56 214 GLU A N 1
ATOM 1802 C CA . GLU A 1 214 ? -16.355 3.149 39.065 1.00 94.56 214 GLU A CA 1
ATOM 1803 C C . GLU A 1 214 ? -17.384 3.610 40.090 1.00 94.56 214 GLU A C 1
ATOM 1805 O O . GLU A 1 214 ? -18.568 3.312 39.955 1.00 94.56 214 GLU A O 1
ATOM 1810 N N . ASN A 1 215 ? -16.931 4.342 41.101 1.00 93.56 215 ASN A N 1
ATOM 1811 C CA . ASN A 1 215 ? -17.780 4.780 42.200 1.00 93.56 215 ASN A CA 1
ATOM 1812 C C . ASN A 1 215 ? -17.965 6.296 42.143 1.00 93.56 215 ASN A C 1
ATOM 1814 O O . ASN A 1 215 ? -17.117 7.009 41.604 1.00 93.56 215 ASN A O 1
ATOM 1818 N N . ASP A 1 216 ? -19.040 6.790 42.756 1.00 93.31 216 ASP A N 1
ATOM 1819 C CA . ASP A 1 216 ? -19.274 8.230 42.941 1.00 93.31 216 ASP A CA 1
ATOM 1820 C C . ASP A 1 216 ? -19.343 9.047 41.631 1.00 93.31 216 ASP A C 1
ATOM 1822 O O . ASP A 1 216 ? -18.971 10.226 41.581 1.00 93.31 216 ASP A O 1
ATOM 1826 N N . LEU A 1 217 ? -19.867 8.451 40.557 1.00 95.25 217 LEU A N 1
ATOM 1827 C CA . LEU A 1 217 ? -20.145 9.154 39.307 1.00 95.25 217 LEU A CA 1
ATOM 1828 C C . LEU A 1 217 ? -21.300 10.141 39.497 1.00 95.25 217 LEU A C 1
ATOM 1830 O O . LEU A 1 217 ? -22.431 9.764 39.804 1.00 95.25 217 LEU A O 1
ATOM 1834 N N . LYS A 1 218 ? -21.024 11.426 39.284 1.00 95.81 218 LYS A N 1
ATOM 1835 C CA . LYS A 1 218 ? -21.978 12.516 39.488 1.00 95.81 218 LYS A CA 1
ATOM 1836 C C . LYS A 1 218 ? -22.751 12.799 38.206 1.00 95.81 218 LYS A C 1
ATOM 1838 O O . LYS A 1 218 ? -22.176 13.272 37.225 1.00 95.81 218 LYS A O 1
ATOM 1843 N N . LEU A 1 219 ? -24.057 12.539 38.214 1.00 94.56 219 LEU A N 1
ATOM 1844 C CA . LEU A 1 219 ? -24.918 12.656 37.036 1.00 94.56 219 LEU A CA 1
ATOM 1845 C C . LEU A 1 219 ? -25.055 14.114 36.573 1.00 94.56 219 LEU A C 1
ATOM 1847 O O . LEU A 1 219 ? -25.491 14.985 37.326 1.00 94.56 219 LEU A O 1
ATOM 1851 N N . PHE A 1 220 ? -24.734 14.372 35.310 1.00 94.19 220 PHE A N 1
ATOM 1852 C CA . PHE A 1 220 ? -24.999 15.637 34.625 1.00 94.19 220 PHE A CA 1
ATOM 1853 C C . PHE A 1 220 ? -26.372 15.607 33.947 1.00 94.19 220 PHE A C 1
ATOM 1855 O O . PHE A 1 220 ? -27.213 16.472 34.196 1.00 94.19 220 PHE A O 1
ATOM 1862 N N . SER A 1 221 ? -26.609 14.585 33.122 1.00 93.44 221 SER A N 1
ATOM 1863 C CA . SER A 1 221 ? -27.881 14.348 32.437 1.00 93.44 221 SER A CA 1
ATOM 1864 C C . SER A 1 221 ? -28.122 12.859 32.228 1.00 93.44 221 SER A C 1
ATOM 1866 O O . SER A 1 221 ? -27.189 12.057 32.258 1.00 93.44 221 SER A O 1
ATOM 1868 N N . LYS A 1 222 ? -29.383 12.506 31.977 1.00 92.44 222 LYS A N 1
ATOM 1869 C CA . LYS A 1 222 ? -29.827 11.155 31.629 1.00 92.44 222 LYS A CA 1
ATOM 1870 C C . LYS A 1 222 ? -30.640 11.192 30.329 1.00 92.44 222 LYS A C 1
ATOM 1872 O O . LYS A 1 222 ? -31.165 12.260 30.008 1.00 92.44 222 LYS A O 1
ATOM 1877 N N . PRO A 1 223 ? -30.802 10.056 29.628 1.00 92.31 223 PRO A N 1
ATOM 1878 C CA . PRO A 1 223 ? -31.610 9.994 28.416 1.00 92.31 223 PRO A CA 1
ATOM 1879 C C . PRO A 1 223 ? -33.050 10.449 28.687 1.00 92.31 223 PRO A C 1
ATOM 1881 O O . PRO A 1 223 ? -33.709 9.942 29.600 1.00 92.31 223 PRO A O 1
ATOM 1884 N N . SER A 1 224 ? -33.543 11.397 27.894 1.00 85.38 224 SER A N 1
ATOM 1885 C CA . SER A 1 224 ? -34.877 11.989 28.062 1.00 85.38 224 SER A CA 1
ATOM 1886 C C . SER A 1 224 ? -36.002 11.096 27.532 1.00 85.38 224 SER A C 1
ATOM 1888 O O . SER A 1 224 ? -37.118 11.141 28.045 1.00 85.38 224 SER A O 1
ATOM 1890 N N . ARG A 1 225 ? -35.711 10.252 26.534 1.00 82.81 225 ARG A N 1
ATOM 1891 C CA . ARG A 1 225 ? -36.706 9.415 25.831 1.00 82.81 225 ARG A CA 1
ATOM 1892 C C . ARG A 1 225 ? -36.751 7.953 26.289 1.00 82.81 225 ARG A C 1
ATOM 1894 O O . ARG A 1 225 ? -37.520 7.167 25.741 1.00 82.81 225 ARG A O 1
ATOM 1901 N N . ASN A 1 226 ? -35.918 7.558 27.253 1.00 84.12 226 ASN A N 1
ATOM 1902 C CA . ASN A 1 226 ? -35.817 6.166 27.687 1.00 84.12 226 ASN A CA 1
ATOM 1903 C C . ASN A 1 226 ? -36.620 5.913 28.971 1.00 84.12 226 ASN A C 1
ATOM 1905 O O . ASN A 1 226 ? -36.149 6.178 30.076 1.00 84.12 226 ASN A O 1
ATOM 1909 N N . ASN A 1 227 ? -37.804 5.316 28.820 1.00 81.19 227 ASN A N 1
ATOM 1910 C CA . ASN A 1 227 ? -38.716 5.009 29.929 1.00 81.19 227 ASN A CA 1
ATOM 1911 C C . ASN A 1 227 ? -38.159 3.976 30.927 1.00 81.19 227 ASN A C 1
ATOM 1913 O O . ASN A 1 227 ? -38.714 3.821 32.012 1.00 81.19 227 ASN A O 1
ATOM 1917 N N . LYS A 1 228 ? -37.078 3.259 30.582 1.00 86.44 228 LYS A N 1
ATOM 1918 C CA . LYS A 1 228 ? -36.401 2.330 31.503 1.00 86.44 228 LYS A CA 1
ATOM 1919 C C . LYS A 1 228 ? -35.523 3.054 32.524 1.00 86.44 228 LYS A C 1
ATOM 1921 O O . LYS A 1 228 ? -35.166 2.457 33.535 1.00 86.44 228 LYS A O 1
ATOM 1926 N N . VAL A 1 229 ? -35.156 4.311 32.265 1.00 87.44 229 VAL A N 1
ATOM 1927 C CA . VAL A 1 229 ? -34.363 5.122 33.191 1.00 87.44 229 VAL A CA 1
ATOM 1928 C C . VAL A 1 229 ? -35.305 5.747 34.223 1.00 87.44 229 VAL A C 1
ATOM 1930 O O . VAL A 1 229 ? -36.202 6.498 33.828 1.00 87.44 229 VAL A O 1
ATOM 1933 N N . PRO A 1 230 ? -35.111 5.515 35.535 1.00 86.69 230 PRO A N 1
ATOM 1934 C CA . PRO A 1 230 ? -35.992 6.072 36.555 1.00 86.69 230 PRO A CA 1
ATOM 1935 C C . PRO A 1 230 ? -36.147 7.597 36.434 1.00 86.69 230 PRO A C 1
ATOM 1937 O O . PRO A 1 230 ? -35.181 8.342 36.229 1.00 86.69 230 PRO A O 1
ATOM 1940 N N . SER A 1 231 ? -37.381 8.090 36.552 1.00 84.44 231 SER A N 1
ATOM 1941 C CA . SER A 1 231 ? -37.681 9.530 36.544 1.00 84.44 231 SER A CA 1
ATOM 1942 C C . SER A 1 231 ? -37.131 10.243 37.782 1.00 84.44 231 SER A C 1
ATOM 1944 O O . SER A 1 231 ? -36.787 11.416 37.699 1.00 84.44 231 SER A O 1
ATOM 1946 N N . SER A 1 232 ? -36.963 9.516 38.891 1.00 87.38 232 SER A N 1
ATOM 1947 C CA . SER A 1 232 ? -36.398 10.005 40.154 1.00 87.38 232 SER A CA 1
ATOM 1948 C C . SER A 1 232 ? -34.896 10.307 40.111 1.00 87.38 232 SER A C 1
ATOM 1950 O O . SER A 1 232 ? -34.334 10.720 41.123 1.00 87.38 232 SER A O 1
ATOM 1952 N N . TRP A 1 233 ? -34.218 10.032 38.994 1.00 91.12 233 TRP A N 1
ATOM 1953 C CA . TRP A 1 233 ? -32.801 10.347 38.824 1.00 91.12 233 TRP A CA 1
ATOM 1954 C C . TRP A 1 233 ? -32.649 11.799 38.382 1.00 91.12 233 TRP A C 1
ATOM 1956 O O . TRP A 1 233 ? -33.110 12.186 37.308 1.00 91.12 233 TRP A O 1
ATOM 1966 N N . THR A 1 234 ? -32.001 12.600 39.217 1.00 91.38 234 THR A N 1
ATOM 1967 C CA . THR A 1 234 ? -31.840 14.044 39.049 1.00 91.38 234 THR A CA 1
ATOM 1968 C C . THR A 1 234 ? -30.374 14.427 38.912 1.00 91.38 234 THR A C 1
ATOM 1970 O O . THR A 1 234 ? -29.471 13.711 39.344 1.00 91.38 234 THR A O 1
ATOM 1973 N N . ARG A 1 235 ? -30.121 15.590 38.307 1.00 92.19 235 ARG A N 1
ATOM 1974 C CA . ARG A 1 235 ? -28.774 16.160 38.195 1.00 92.19 235 ARG A CA 1
ATOM 1975 C C . ARG A 1 235 ? -28.100 16.219 39.572 1.00 92.19 235 ARG A C 1
ATOM 1977 O O . ARG A 1 235 ? -28.735 16.600 40.548 1.00 92.19 235 ARG A O 1
ATOM 1984 N N . ASN A 1 236 ? -26.807 15.906 39.613 1.00 93.56 236 ASN A N 1
ATOM 1985 C CA . ASN A 1 236 ? -25.951 15.781 40.798 1.00 93.56 236 ASN A CA 1
ATOM 1986 C C . ASN A 1 236 ? -26.156 14.528 41.664 1.00 93.56 236 ASN A C 1
ATOM 1988 O O . ASN A 1 236 ? -25.430 14.383 42.646 1.00 93.56 236 ASN A O 1
ATOM 1992 N N . ASP A 1 237 ? -27.066 13.618 41.307 1.00 94.00 237 ASP A N 1
ATOM 1993 C CA . ASP A 1 237 ? -27.124 12.299 41.943 1.00 94.00 237 ASP A CA 1
ATOM 1994 C C . ASP A 1 237 ? -25.805 11.531 41.749 1.00 94.00 237 ASP A C 1
ATOM 1996 O O . ASP A 1 237 ? -25.155 11.652 40.706 1.00 94.00 237 ASP A O 1
ATOM 2000 N N . LEU A 1 238 ? -25.430 10.730 42.750 1.00 94.94 238 LEU A N 1
ATOM 2001 C CA . LEU A 1 238 ? -24.237 9.882 42.730 1.00 94.94 238 LEU A CA 1
ATOM 2002 C C . LEU A 1 238 ? -24.588 8.443 42.353 1.00 94.94 238 LEU A C 1
ATOM 2004 O O . LEU A 1 238 ? -25.539 7.863 42.895 1.00 94.94 238 LEU A O 1
ATOM 2008 N N . PHE A 1 239 ? -23.785 7.874 41.459 1.00 94.56 239 PHE A N 1
ATOM 2009 C CA . PHE A 1 239 ? -23.953 6.531 40.928 1.00 94.56 239 PHE A CA 1
ATOM 2010 C C . PHE A 1 239 ? -22.674 5.713 41.033 1.00 94.56 239 PHE A C 1
ATOM 2012 O O . PHE A 1 239 ? -21.586 6.217 40.766 1.00 94.56 239 PHE A O 1
ATOM 2019 N N . ASP A 1 240 ? -22.846 4.432 41.328 1.00 94.12 240 ASP A N 1
ATOM 2020 C CA . ASP A 1 240 ? -21.814 3.423 41.156 1.00 94.12 240 ASP A CA 1
ATOM 2021 C C . ASP A 1 240 ? -22.106 2.652 39.863 1.00 94.12 240 ASP A C 1
ATOM 2023 O O . ASP A 1 240 ? -23.254 2.295 39.566 1.00 94.12 240 ASP A O 1
ATOM 2027 N N . LEU A 1 241 ? -21.066 2.445 39.064 1.00 94.50 241 LEU A N 1
ATOM 2028 C CA . LEU A 1 241 ? -21.113 1.807 37.759 1.00 94.50 241 LEU A CA 1
ATOM 2029 C C . LEU A 1 241 ? -20.247 0.553 37.781 1.00 94.50 241 LEU A C 1
ATOM 2031 O O . LEU A 1 241 ? -19.066 0.602 38.123 1.00 94.50 241 LEU A O 1
ATOM 2035 N N . THR A 1 242 ? -20.830 -0.554 37.338 1.00 94.88 242 THR A N 1
ATOM 2036 C CA . THR A 1 242 ? -20.121 -1.816 37.123 1.00 94.88 242 THR A CA 1
ATOM 2037 C C . THR A 1 242 ? -20.287 -2.223 35.671 1.00 94.88 242 THR A C 1
ATOM 2039 O O . THR A 1 242 ? -21.409 -2.259 35.166 1.00 94.88 242 THR A O 1
ATOM 2042 N N . LEU A 1 243 ? -19.175 -2.538 35.008 1.00 94.44 243 LEU A N 1
ATOM 2043 C CA . LEU A 1 243 ? -19.133 -3.092 33.658 1.00 94.44 243 LEU A CA 1
ATOM 2044 C C . LEU A 1 243 ? -18.341 -4.381 33.642 1.00 94.44 243 LEU A C 1
ATOM 2046 O O . LEU A 1 243 ? -17.257 -4.456 34.210 1.00 94.44 243 LEU A O 1
ATOM 2050 N N . THR A 1 244 ? -18.850 -5.360 32.914 1.00 94.69 244 THR A N 1
ATOM 2051 C CA . THR A 1 244 ? -18.170 -6.622 32.658 1.00 94.69 244 THR A CA 1
ATOM 2052 C C . THR A 1 244 ? -17.955 -6.750 31.158 1.00 94.69 244 THR A C 1
ATOM 2054 O O . THR A 1 244 ? -18.911 -6.875 30.389 1.00 94.69 244 THR A O 1
ATOM 2057 N N . LEU A 1 245 ? -16.691 -6.694 30.745 1.00 93.12 245 LEU A N 1
ATOM 2058 C CA . LEU A 1 245 ? -16.268 -6.788 29.354 1.00 93.12 245 LEU A CA 1
ATOM 2059 C C . LEU A 1 245 ? -15.719 -8.183 29.055 1.00 93.12 245 LEU A C 1
ATOM 2061 O O . LEU A 1 245 ? -14.909 -8.722 29.811 1.00 93.12 245 LEU A O 1
ATOM 2065 N N . ASN A 1 246 ? -16.130 -8.733 27.918 1.00 92.75 246 ASN A N 1
ATOM 2066 C CA . ASN A 1 246 ? -15.601 -9.968 27.350 1.00 92.75 246 ASN A CA 1
ATOM 2067 C C . ASN A 1 246 ? -14.636 -9.632 26.193 1.00 92.75 246 ASN A C 1
ATOM 2069 O O . ASN A 1 246 ? -14.753 -8.578 25.575 1.00 92.75 246 ASN A O 1
ATOM 2073 N N . ASN A 1 247 ? -13.707 -10.534 25.859 1.00 91.44 247 ASN A N 1
ATOM 2074 C CA . ASN A 1 247 ? -12.844 -10.431 24.667 1.00 91.44 247 ASN A CA 1
ATOM 2075 C C . ASN A 1 247 ? -12.091 -9.090 24.524 1.00 91.44 247 ASN A C 1
ATOM 2077 O O . ASN A 1 247 ? -12.036 -8.514 23.434 1.00 91.44 247 ASN A O 1
ATOM 2081 N N . THR A 1 248 ? -11.525 -8.567 25.612 1.00 93.81 248 THR A N 1
ATOM 2082 C CA . THR A 1 248 ? -10.732 -7.329 25.561 1.00 93.81 248 THR A CA 1
ATOM 2083 C C . THR A 1 248 ? -9.371 -7.584 24.920 1.00 93.81 248 THR A C 1
ATOM 2085 O O . THR A 1 248 ? -8.878 -8.706 24.928 1.00 93.81 248 THR A O 1
ATOM 2088 N N . PHE A 1 249 ? -8.710 -6.552 24.400 1.00 95.88 249 PHE A N 1
ATOM 2089 C CA . PHE A 1 249 ? -7.331 -6.698 23.924 1.00 95.88 249 PHE A CA 1
ATOM 2090 C C . PHE A 1 249 ? -6.345 -6.762 25.098 1.00 95.88 249 PHE A C 1
ATOM 2092 O O . PHE A 1 249 ? -6.593 -6.172 26.151 1.00 95.88 249 PHE A O 1
ATOM 2099 N N . ILE A 1 250 ? -5.236 -7.478 24.906 1.00 96.19 250 ILE A N 1
ATOM 2100 C CA . ILE A 1 250 ? -4.120 -7.532 25.863 1.00 96.19 250 ILE A CA 1
ATOM 2101 C C . ILE A 1 250 ? -3.419 -6.166 26.011 1.00 96.19 250 ILE A C 1
ATOM 2103 O O . ILE A 1 250 ? -3.594 -5.270 25.180 1.00 96.19 250 ILE A O 1
ATOM 2107 N N . SER A 1 251 ? -2.613 -6.000 27.064 1.00 95.06 251 SER A N 1
ATOM 2108 C CA . SER A 1 251 ? -1.774 -4.809 27.257 1.00 95.06 251 SER A CA 1
ATOM 2109 C C . SER A 1 251 ? -0.526 -4.818 26.361 1.00 95.06 251 SER A C 1
ATOM 2111 O O . SER A 1 251 ? -0.166 -5.831 25.756 1.00 95.06 251 SER A O 1
ATOM 2113 N N . ASN A 1 252 ? 0.169 -3.678 26.293 1.00 94.31 252 ASN A N 1
ATOM 2114 C CA . ASN A 1 252 ? 1.450 -3.592 25.589 1.00 94.31 252 ASN A CA 1
ATOM 2115 C C . ASN A 1 252 ? 2.532 -4.471 26.248 1.00 94.31 252 ASN A C 1
ATOM 2117 O O . ASN A 1 252 ? 3.335 -5.054 25.526 1.00 94.31 252 ASN A O 1
ATOM 2121 N N . GLU A 1 253 ? 2.552 -4.613 27.583 1.00 95.75 253 GLU A N 1
ATOM 2122 C CA . GLU A 1 253 ? 3.506 -5.522 28.242 1.00 95.75 253 GLU A CA 1
ATOM 2123 C C . GLU A 1 253 ? 3.197 -6.987 27.910 1.00 95.75 253 GLU A C 1
ATOM 2125 O O . GLU A 1 253 ? 4.094 -7.760 27.579 1.00 95.75 253 GLU A O 1
ATOM 2130 N N . GLN A 1 254 ? 1.914 -7.357 27.909 1.00 96.25 254 GLN A N 1
ATOM 2131 C CA . GLN A 1 254 ? 1.479 -8.707 27.549 1.00 96.25 254 GLN A CA 1
ATOM 2132 C C . GLN A 1 254 ? 1.809 -9.054 26.090 1.00 96.25 254 GLN A C 1
ATOM 2134 O O . GLN A 1 254 ? 2.137 -10.201 25.787 1.00 96.25 254 GLN A O 1
ATOM 2139 N N . LEU A 1 255 ? 1.762 -8.077 25.175 1.00 97.38 255 LEU A N 1
ATOM 2140 C CA . LEU A 1 255 ? 2.219 -8.262 23.795 1.00 97.38 255 LEU A CA 1
ATOM 2141 C C . LEU A 1 255 ? 3.716 -8.598 23.734 1.00 97.38 255 LEU A C 1
ATOM 2143 O O . LEU A 1 255 ? 4.124 -9.449 22.942 1.00 97.38 255 LEU A O 1
ATOM 2147 N N . ASP A 1 256 ? 4.533 -7.964 24.573 1.00 96.56 256 ASP A N 1
ATOM 2148 C CA . ASP A 1 256 ? 5.973 -8.215 24.620 1.00 96.56 256 ASP A CA 1
ATOM 2149 C C . ASP A 1 256 ? 6.281 -9.627 25.121 1.00 96.56 256 ASP A C 1
ATOM 2151 O O . ASP A 1 256 ? 7.067 -10.347 24.496 1.00 96.56 256 ASP A O 1
ATOM 2155 N N . GLU A 1 257 ? 5.595 -10.067 26.173 1.00 96.81 257 GLU A N 1
ATOM 2156 C CA . GLU A 1 257 ? 5.673 -11.444 26.666 1.00 96.81 257 GLU A CA 1
ATOM 2157 C C . GLU A 1 257 ? 5.203 -12.456 25.611 1.00 96.81 257 GLU A C 1
ATOM 2159 O O . GLU A 1 257 ? 5.865 -13.470 25.371 1.00 96.81 257 GLU A O 1
ATOM 2164 N N . LEU A 1 258 ? 4.098 -12.164 24.916 1.00 96.75 258 LEU A N 1
ATOM 2165 C CA . LEU A 1 258 ? 3.567 -13.005 23.844 1.00 96.75 258 LEU A CA 1
ATOM 2166 C C . LEU A 1 258 ? 4.582 -13.182 22.704 1.00 96.75 258 LEU A C 1
ATOM 2168 O O . LEU A 1 258 ? 4.757 -14.293 22.199 1.00 96.75 258 LEU A O 1
ATOM 2172 N N . ILE A 1 259 ? 5.281 -12.115 22.307 1.00 96.56 259 ILE A N 1
ATOM 2173 C CA . ILE A 1 259 ? 6.318 -12.159 21.264 1.00 96.56 259 ILE A CA 1
ATOM 2174 C C . ILE A 1 259 ? 7.514 -13.015 21.697 1.00 96.56 259 ILE A C 1
ATOM 2176 O O . ILE A 1 259 ? 8.058 -13.767 20.880 1.00 96.56 259 ILE A O 1
ATOM 2180 N N . ILE A 1 260 ? 7.935 -12.904 22.960 1.00 96.00 260 ILE A N 1
ATOM 2181 C CA . ILE A 1 260 ? 9.052 -13.683 23.512 1.00 96.00 260 ILE A CA 1
ATOM 2182 C C . ILE A 1 260 ? 8.700 -15.174 23.530 1.00 96.00 260 ILE A C 1
ATOM 2184 O O . ILE A 1 260 ? 9.492 -15.993 23.063 1.00 96.00 260 ILE A O 1
ATOM 2188 N N . ASN A 1 261 ? 7.491 -15.505 23.986 1.00 95.81 261 ASN A N 1
ATOM 2189 C CA . ASN A 1 261 ? 7.027 -16.881 24.164 1.00 95.81 261 ASN A CA 1
ATOM 2190 C C . ASN A 1 261 ? 6.591 -17.567 22.854 1.00 95.81 261 ASN A C 1
ATOM 2192 O O . ASN A 1 261 ? 6.459 -18.790 22.806 1.00 95.81 261 ASN A O 1
ATOM 2196 N N . THR A 1 262 ? 6.364 -16.813 21.773 1.00 95.75 262 THR A N 1
ATOM 2197 C CA . THR A 1 262 ? 5.940 -17.381 20.486 1.00 95.75 262 THR A CA 1
ATOM 2198 C C . THR A 1 262 ? 7.105 -18.068 19.765 1.00 95.75 262 THR A C 1
ATOM 2200 O O . THR A 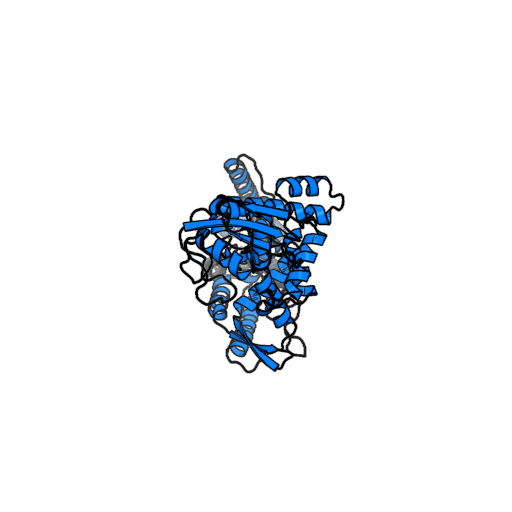1 262 ? 8.073 -17.426 19.352 1.00 95.75 262 THR A O 1
ATOM 2203 N N . THR A 1 263 ? 6.973 -19.379 19.541 1.00 94.19 263 THR A N 1
ATOM 2204 C CA . THR A 1 263 ? 7.951 -20.207 18.809 1.00 94.19 263 THR A CA 1
ATOM 2205 C C . THR A 1 263 ? 7.732 -20.216 17.294 1.00 94.19 263 THR A C 1
ATOM 2207 O O . THR A 1 263 ? 8.692 -20.331 16.535 1.00 94.19 263 THR A O 1
ATOM 2210 N N . ASN A 1 264 ? 6.486 -20.070 16.830 1.00 96.06 264 ASN A N 1
ATOM 2211 C CA . ASN A 1 264 ? 6.162 -20.018 15.403 1.00 96.06 264 ASN A CA 1
ATOM 2212 C C . ASN A 1 264 ? 6.684 -18.709 14.784 1.00 96.06 264 ASN A C 1
ATOM 2214 O O . ASN A 1 264 ? 6.211 -17.625 15.129 1.00 96.06 264 ASN A O 1
ATOM 2218 N N . LEU A 1 265 ? 7.635 -18.820 13.852 1.00 94.94 265 LEU A N 1
ATOM 2219 C CA . LEU A 1 265 ? 8.313 -17.674 13.245 1.00 94.94 265 LEU A CA 1
ATOM 2220 C C . LEU A 1 265 ? 7.365 -16.759 12.455 1.00 94.94 265 LEU A C 1
ATOM 2222 O O . LEU A 1 265 ? 7.480 -15.541 12.563 1.00 94.94 265 LEU A O 1
ATOM 2226 N N . ASP A 1 266 ? 6.407 -17.316 11.713 1.00 95.19 266 ASP A N 1
ATOM 2227 C CA . ASP A 1 266 ? 5.452 -16.525 10.926 1.00 95.19 266 ASP A CA 1
ATOM 2228 C C . ASP A 1 266 ? 4.549 -15.699 11.842 1.00 95.19 266 ASP A C 1
ATOM 2230 O O . ASP A 1 266 ? 4.415 -14.486 11.670 1.00 95.19 266 ASP A O 1
ATOM 2234 N N . LYS A 1 267 ? 3.994 -16.336 12.881 1.00 96.94 267 LYS A N 1
ATOM 2235 C CA . LYS A 1 267 ? 3.194 -15.647 13.902 1.00 96.94 267 LYS A CA 1
ATOM 2236 C C . LYS A 1 267 ? 4.025 -14.589 14.630 1.00 96.94 267 LYS A C 1
ATOM 2238 O O . LYS A 1 267 ? 3.554 -13.472 14.831 1.00 96.94 267 LYS A O 1
ATOM 2243 N N . LYS A 1 268 ? 5.274 -14.906 14.975 1.00 97.38 268 LYS A N 1
ATOM 2244 C CA . LYS A 1 268 ? 6.195 -13.970 15.628 1.00 97.38 268 LYS A CA 1
ATOM 2245 C C . LYS A 1 268 ? 6.477 -12.742 14.761 1.00 97.38 268 LYS A C 1
ATOM 2247 O O . LYS A 1 268 ? 6.436 -11.629 15.273 1.00 97.38 268 LYS A O 1
ATOM 2252 N N . ASN A 1 269 ? 6.700 -12.922 13.460 1.00 97.56 269 ASN A N 1
ATOM 2253 C CA . ASN A 1 269 ? 6.919 -11.818 12.525 1.00 97.56 269 ASN A CA 1
ATOM 2254 C C . ASN A 1 269 ? 5.685 -10.909 12.405 1.00 97.56 269 ASN A C 1
ATOM 2256 O O . ASN A 1 269 ? 5.830 -9.689 12.400 1.00 97.56 269 ASN A O 1
ATOM 2260 N N . ILE A 1 270 ? 4.475 -11.483 12.389 1.00 98.00 270 ILE A N 1
ATOM 2261 C CA . ILE A 1 270 ? 3.222 -10.709 12.402 1.00 98.00 270 ILE A CA 1
ATOM 2262 C C . ILE A 1 270 ? 3.110 -9.870 13.684 1.00 98.00 270 ILE A C 1
ATOM 2264 O O . ILE A 1 270 ? 2.790 -8.683 13.618 1.00 98.00 270 ILE A O 1
ATOM 2268 N N . LEU A 1 271 ? 3.397 -10.461 14.848 1.00 98.06 271 LEU A N 1
ATOM 2269 C CA . LEU A 1 271 ? 3.340 -9.760 16.135 1.00 98.06 271 LEU A CA 1
ATOM 2270 C C . LEU A 1 271 ? 4.408 -8.659 16.251 1.00 98.06 271 LEU A C 1
ATOM 2272 O O . LEU A 1 271 ? 4.130 -7.590 16.792 1.00 98.06 271 LEU A O 1
ATOM 2276 N N . LEU A 1 272 ? 5.610 -8.883 15.709 1.00 97.81 272 LEU A N 1
ATOM 2277 C CA . LEU A 1 272 ? 6.664 -7.866 15.638 1.00 97.81 272 LEU A CA 1
ATOM 2278 C C . LEU A 1 272 ? 6.261 -6.688 14.742 1.00 97.81 272 LEU A C 1
ATOM 2280 O O . LEU A 1 272 ? 6.436 -5.535 15.140 1.00 97.81 272 LEU A O 1
ATOM 2284 N N . ASP A 1 273 ? 5.686 -6.960 13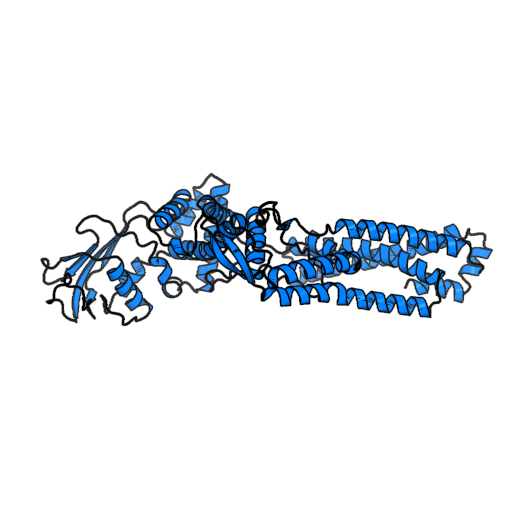.567 1.00 98.00 273 ASP A N 1
ATOM 2285 C CA . ASP A 1 273 ? 5.126 -5.926 12.692 1.00 98.00 273 ASP A CA 1
ATOM 2286 C C . ASP A 1 273 ? 4.027 -5.132 13.421 1.00 98.00 273 ASP A C 1
ATOM 2288 O O . ASP A 1 273 ? 4.038 -3.901 13.394 1.00 98.00 273 ASP A O 1
ATOM 2292 N N . PHE A 1 274 ? 3.127 -5.818 14.137 1.00 98.31 274 PHE A N 1
ATOM 2293 C CA . PHE A 1 274 ? 2.053 -5.193 14.915 1.00 98.31 274 PHE A CA 1
ATOM 2294 C C . PHE A 1 274 ? 2.587 -4.302 16.043 1.00 98.31 274 PHE A C 1
ATOM 2296 O O . PHE A 1 274 ? 2.133 -3.167 16.195 1.00 98.31 274 PHE A O 1
ATOM 2303 N N . LYS A 1 275 ? 3.607 -4.755 16.783 1.00 97.94 275 LYS A N 1
ATOM 2304 C CA . LYS A 1 275 ? 4.288 -3.952 17.812 1.00 97.94 275 LYS A CA 1
ATOM 2305 C C . LYS A 1 275 ? 4.938 -2.701 17.219 1.00 97.94 275 LYS A C 1
ATOM 2307 O O . LYS A 1 275 ? 4.776 -1.603 17.753 1.00 97.94 275 LYS A O 1
ATOM 2312 N N . ASN A 1 276 ? 5.668 -2.850 16.114 1.00 97.25 276 ASN A N 1
ATOM 2313 C CA . ASN A 1 276 ? 6.334 -1.729 15.450 1.00 97.25 276 ASN A CA 1
ATOM 2314 C C . ASN A 1 276 ? 5.322 -0.703 14.930 1.00 97.25 276 ASN A C 1
ATOM 2316 O O . ASN A 1 276 ? 5.530 0.500 15.090 1.00 97.25 276 ASN A O 1
ATOM 2320 N N . PHE A 1 277 ? 4.213 -1.174 14.359 1.00 97.25 277 PHE A N 1
ATOM 2321 C CA . PHE A 1 277 ? 3.104 -0.324 13.946 1.00 97.25 277 PHE A CA 1
ATOM 2322 C C . PHE A 1 277 ? 2.446 0.388 15.137 1.00 97.25 277 PHE A C 1
ATOM 2324 O O . PHE A 1 277 ? 2.239 1.598 15.081 1.00 97.25 277 PHE A O 1
ATOM 2331 N N . SER A 1 278 ? 2.189 -0.322 16.242 1.00 96.56 278 SER A N 1
ATOM 2332 C CA . SER A 1 278 ? 1.632 0.269 17.465 1.00 96.56 278 SER A CA 1
ATOM 2333 C C . SER A 1 278 ? 2.493 1.422 17.982 1.00 96.56 278 SER A C 1
ATOM 2335 O O . SER A 1 278 ? 1.976 2.503 18.262 1.00 96.56 278 SER A O 1
ATOM 2337 N N . LYS A 1 279 ? 3.817 1.229 18.034 1.00 95.88 279 LYS A N 1
ATOM 2338 C CA . LYS A 1 279 ? 4.762 2.276 18.436 1.00 95.88 279 LYS A CA 1
ATOM 2339 C C . LYS A 1 279 ? 4.721 3.482 17.494 1.00 95.88 279 LYS A C 1
ATOM 2341 O O . LYS A 1 279 ? 4.755 4.615 17.963 1.00 95.88 279 LYS A O 1
ATOM 2346 N N . GLU A 1 280 ? 4.651 3.256 16.183 1.00 95.06 280 GLU A N 1
ATOM 2347 C CA . GLU A 1 280 ? 4.578 4.335 15.191 1.00 95.06 280 GLU A CA 1
ATOM 2348 C C . GLU A 1 280 ? 3.305 5.175 15.345 1.00 95.06 280 GLU A C 1
ATOM 2350 O O . GLU A 1 280 ? 3.383 6.402 15.410 1.00 95.06 280 GLU A O 1
ATOM 2355 N N . ILE A 1 281 ? 2.146 4.527 15.463 1.00 95.50 281 ILE A N 1
ATOM 2356 C CA . ILE A 1 281 ? 0.860 5.214 15.618 1.00 95.50 281 ILE A CA 1
ATOM 2357 C C . ILE A 1 281 ? 0.783 5.962 16.947 1.00 95.50 281 ILE A C 1
ATOM 2359 O O . ILE A 1 281 ? 0.387 7.127 16.969 1.00 95.50 281 ILE A O 1
ATOM 2363 N N . ASN A 1 282 ? 1.227 5.348 18.043 1.00 94.38 282 ASN A N 1
ATOM 2364 C CA . ASN A 1 282 ? 1.240 6.012 19.345 1.00 94.38 282 ASN A CA 1
ATOM 2365 C C . ASN A 1 282 ? 2.149 7.240 19.356 1.00 94.38 282 ASN A C 1
ATOM 2367 O O . ASN A 1 282 ? 1.762 8.280 19.886 1.00 94.38 282 ASN A O 1
ATOM 2371 N N . ASN A 1 283 ? 3.309 7.163 18.699 1.00 94.56 283 ASN A N 1
ATOM 2372 C CA . ASN A 1 283 ? 4.183 8.319 18.525 1.00 94.56 283 ASN A CA 1
ATOM 2373 C C . ASN A 1 283 ? 3.519 9.420 17.684 1.00 94.56 283 ASN A C 1
ATOM 2375 O O . ASN A 1 283 ? 3.626 10.594 18.037 1.00 94.56 283 ASN A O 1
ATOM 2379 N N . TYR A 1 284 ? 2.820 9.060 16.601 1.00 94.62 284 TYR A N 1
ATOM 2380 C CA . TYR A 1 284 ? 2.127 10.024 15.742 1.00 94.62 284 TYR A CA 1
ATOM 2381 C C . TYR A 1 284 ? 1.038 10.794 16.503 1.00 94.62 284 TYR A C 1
ATOM 2383 O O . TYR A 1 284 ? 1.000 12.022 16.451 1.00 94.62 284 TYR A O 1
ATOM 2391 N N . PHE A 1 285 ? 0.201 10.085 17.267 1.00 92.62 285 PHE A N 1
ATOM 2392 C CA . PHE A 1 285 ? -0.862 10.685 18.081 1.00 92.62 285 PHE A CA 1
ATOM 2393 C C . PHE A 1 285 ? -0.391 11.148 19.468 1.00 92.62 285 PHE A C 1
ATOM 2395 O O . PHE A 1 285 ? -1.215 11.511 20.299 1.00 92.62 285 PHE A O 1
ATOM 2402 N N . LYS A 1 286 ? 0.922 11.146 19.745 1.00 91.00 286 LYS A N 1
ATOM 2403 C CA . LYS A 1 286 ? 1.510 11.558 21.035 1.00 91.00 286 LYS A CA 1
ATOM 2404 C C . LYS A 1 286 ? 0.853 10.884 22.252 1.00 91.00 286 LYS A C 1
ATOM 2406 O O . LYS A 1 286 ? 0.684 11.511 23.293 1.00 91.00 286 LYS A O 1
ATOM 2411 N N . ASN A 1 287 ? 0.498 9.607 22.115 1.00 78.38 287 ASN A N 1
ATOM 2412 C CA . ASN A 1 287 ? -0.231 8.802 23.103 1.00 78.38 287 ASN A CA 1
ATOM 2413 C C . ASN A 1 287 ? -1.679 9.250 23.405 1.00 78.38 287 ASN A C 1
ATOM 2415 O O . ASN A 1 287 ? -2.273 8.735 24.347 1.00 78.38 287 ASN A O 1
ATOM 2419 N N . ASP A 1 288 ? -2.278 10.129 22.594 1.00 87.31 288 ASP A N 1
ATOM 2420 C CA . ASP A 1 288 ? -3.693 10.535 22.685 1.00 87.31 288 ASP A CA 1
ATOM 2421 C C . ASP A 1 288 ? -4.563 9.856 21.606 1.00 87.31 288 ASP A C 1
ATOM 2423 O O . ASP A 1 288 ? -5.416 10.448 20.933 1.00 87.31 288 ASP A O 1
ATOM 2427 N N . LEU A 1 289 ? -4.291 8.567 21.392 1.00 91.31 289 LEU A N 1
ATOM 2428 C CA . LEU A 1 289 ? -4.953 7.757 20.371 1.00 91.31 289 LEU A CA 1
ATOM 2429 C C . LEU A 1 289 ? -6.457 7.618 20.639 1.00 91.31 289 LEU A C 1
ATOM 2431 O O . LEU A 1 289 ? -7.263 7.677 19.712 1.00 91.31 289 LEU A O 1
ATOM 2435 N N . GLN A 1 290 ? -6.815 7.458 21.914 1.00 92.75 290 GLN A N 1
ATOM 2436 C CA . GLN A 1 290 ? -8.179 7.233 22.377 1.00 92.75 290 GLN A CA 1
ATOM 2437 C C . GLN A 1 290 ? -9.117 8.387 22.003 1.00 92.75 290 GLN A C 1
ATOM 2439 O O . GLN A 1 290 ? -10.210 8.145 21.498 1.00 92.75 290 GLN A O 1
ATOM 2444 N N . THR A 1 291 ? -8.678 9.629 22.209 1.00 90.94 291 THR A N 1
ATOM 2445 C CA . THR A 1 291 ? -9.450 10.829 21.860 1.00 90.94 291 THR A CA 1
ATOM 2446 C C . THR A 1 291 ? -9.528 11.000 20.345 1.00 90.94 291 THR A C 1
ATOM 2448 O O . THR A 1 291 ? -10.590 11.273 19.793 1.00 90.94 291 THR A O 1
ATOM 2451 N N . SER A 1 292 ? -8.410 10.774 19.648 1.00 89.88 292 SER A N 1
ATOM 2452 C CA . SER A 1 292 ? -8.307 10.981 18.197 1.00 89.88 292 SER A CA 1
ATOM 2453 C C . SER A 1 292 ? -9.109 9.971 17.363 1.00 89.88 292 SER A C 1
ATOM 2455 O O . SER A 1 292 ? -9.490 10.277 16.234 1.00 89.88 292 SER A O 1
ATOM 2457 N N . LYS A 1 293 ? -9.327 8.757 17.885 1.00 92.56 293 LYS A N 1
ATOM 2458 C CA . LYS A 1 293 ? -9.994 7.633 17.199 1.00 92.56 293 LYS A CA 1
ATOM 2459 C C . LYS A 1 293 ? -11.055 6.969 18.088 1.00 92.56 293 LYS A C 1
ATOM 2461 O O . LYS A 1 293 ? -11.190 5.744 18.124 1.00 92.56 293 LYS A O 1
ATOM 2466 N N . TYR A 1 294 ? -11.784 7.797 18.833 1.00 91.69 294 TYR A N 1
ATOM 2467 C CA . TYR A 1 294 ? -12.777 7.393 19.832 1.00 91.69 294 TYR A CA 1
ATOM 2468 C C . TYR A 1 294 ? -13.864 6.462 19.262 1.00 91.69 294 TYR A C 1
ATOM 2470 O O . TYR A 1 294 ? -14.338 5.553 19.943 1.00 91.69 294 TYR A O 1
ATOM 2478 N N . ASP A 1 295 ? -14.226 6.655 17.996 1.00 91.38 295 ASP A N 1
ATOM 2479 C CA . ASP A 1 295 ? -15.285 5.944 17.287 1.00 91.38 295 ASP A CA 1
ATOM 2480 C C . ASP A 1 295 ? -14.964 4.462 17.039 1.00 91.38 295 ASP A C 1
ATOM 2482 O O . ASP A 1 295 ? -15.860 3.624 16.912 1.00 91.38 295 ASP A O 1
ATOM 2486 N N . LEU A 1 296 ? -13.679 4.102 17.034 1.00 93.00 296 LEU A N 1
ATOM 2487 C CA . LEU A 1 296 ? -13.236 2.734 16.770 1.00 93.00 296 LEU A CA 1
ATOM 2488 C C . LEU A 1 296 ? -13.571 1.751 17.899 1.00 93.00 296 LEU A C 1
ATOM 2490 O O . LEU A 1 296 ? -13.602 0.541 17.654 1.00 93.00 296 LEU A O 1
ATOM 2494 N N . LEU A 1 297 ? -13.863 2.257 19.102 1.00 91.75 297 LEU A N 1
ATOM 2495 C CA . LEU A 1 297 ? -14.222 1.457 20.274 1.00 91.75 297 LEU A CA 1
ATOM 2496 C C . LEU A 1 297 ? -15.507 0.641 20.061 1.00 91.75 297 LEU A C 1
ATOM 2498 O O . LEU A 1 297 ? -15.635 -0.463 20.588 1.00 91.75 297 LEU A O 1
ATOM 2502 N N . TYR A 1 298 ? -16.475 1.172 19.309 1.00 90.19 298 TYR A N 1
ATOM 2503 C CA . TYR A 1 298 ? -17.860 0.681 19.342 1.00 90.19 298 TYR A CA 1
ATOM 2504 C C . TYR A 1 298 ? -18.015 -0.771 18.903 1.00 90.19 298 TYR A C 1
ATOM 2506 O O . TYR A 1 298 ? -18.726 -1.543 19.551 1.00 90.19 298 TYR A O 1
ATOM 2514 N N . ASP A 1 299 ? -17.325 -1.153 17.831 1.00 88.69 299 ASP A N 1
ATOM 2515 C CA . ASP A 1 299 ? -17.390 -2.510 17.293 1.00 88.69 299 ASP A CA 1
ATOM 2516 C C . ASP A 1 299 ? -16.809 -3.538 18.271 1.00 88.69 299 ASP A C 1
ATOM 2518 O O . ASP A 1 299 ? -17.274 -4.676 18.305 1.00 88.69 299 ASP A O 1
ATOM 2522 N N . PHE A 1 300 ? -15.802 -3.146 19.062 1.00 90.38 300 PHE A N 1
ATOM 2523 C CA . PHE A 1 300 ? -15.061 -4.030 19.971 1.00 90.38 300 PHE A CA 1
ATOM 2524 C C . PHE A 1 300 ? -15.425 -3.827 21.449 1.00 90.38 300 PHE A C 1
ATOM 2526 O O . PHE A 1 300 ? -14.721 -4.284 22.349 1.00 90.38 300 PHE A O 1
ATOM 2533 N N . LEU A 1 301 ? -16.573 -3.202 21.713 1.00 90.31 301 LEU A N 1
ATOM 2534 C CA . LEU A 1 301 ? -17.169 -3.144 23.041 1.00 90.31 301 LEU A CA 1
ATOM 2535 C C . LEU A 1 301 ? -18.078 -4.365 23.255 1.00 90.31 301 LEU A C 1
ATOM 2537 O O . LEU A 1 301 ? -19.258 -4.344 22.889 1.00 90.31 301 LEU A O 1
ATOM 2541 N N . PHE A 1 302 ? -17.553 -5.446 23.836 1.00 91.06 302 PHE A N 1
ATOM 2542 C CA . PHE A 1 302 ? -18.325 -6.661 24.137 1.00 91.06 302 PHE A CA 1
ATOM 2543 C C . PHE A 1 302 ? -18.770 -6.681 25.596 1.00 91.06 302 PHE A C 1
ATOM 2545 O O . PHE A 1 302 ? -18.065 -7.172 26.474 1.00 91.06 302 PHE A O 1
ATOM 2552 N N . LEU A 1 303 ? -19.959 -6.142 25.844 1.00 90.19 303 LEU A N 1
ATOM 2553 C CA . LEU A 1 303 ? -20.606 -6.239 27.148 1.00 90.19 303 LEU A CA 1
ATOM 2554 C C . LEU A 1 303 ? -21.049 -7.675 27.415 1.00 90.19 303 LEU A C 1
ATOM 2556 O O . LEU A 1 303 ? -21.541 -8.347 26.511 1.00 90.19 303 LEU A O 1
ATOM 2560 N N . ASP A 1 304 ? -20.876 -8.128 28.652 1.00 88.00 304 ASP A N 1
ATOM 2561 C CA . ASP A 1 304 ? -21.362 -9.435 29.079 1.00 88.00 304 ASP A CA 1
ATOM 2562 C C . ASP A 1 304 ? -22.897 -9.492 29.092 1.00 88.00 304 ASP A C 1
ATOM 2564 O O . ASP A 1 304 ? -23.558 -8.629 29.672 1.00 88.00 304 ASP A O 1
ATOM 2568 N N . ASP A 1 305 ? -23.467 -10.538 28.498 1.00 80.56 305 ASP A N 1
ATOM 2569 C CA . ASP A 1 305 ? -24.920 -10.677 28.317 1.00 80.56 305 ASP A CA 1
ATOM 2570 C C . ASP A 1 305 ? -25.644 -11.165 29.591 1.00 80.56 305 ASP A C 1
ATOM 2572 O O . ASP A 1 305 ? -26.872 -11.277 29.621 1.00 80.56 305 ASP A O 1
ATOM 2576 N N . LEU A 1 306 ? -24.899 -11.465 30.663 1.00 81.81 306 LEU A N 1
ATOM 2577 C CA . LEU A 1 306 ? -25.467 -11.891 31.941 1.00 81.81 306 LEU A CA 1
ATOM 2578 C C . LEU A 1 306 ? -26.280 -10.768 32.605 1.00 81.81 306 LEU A C 1
ATOM 2580 O O . LEU A 1 306 ? -25.938 -9.588 32.562 1.00 81.81 306 LEU A O 1
ATOM 2584 N N . LYS A 1 307 ? -27.374 -11.135 33.276 1.00 75.12 307 LYS A N 1
ATOM 2585 C CA . LYS A 1 307 ? -28.183 -10.178 34.040 1.00 75.12 307 LYS A CA 1
ATOM 2586 C C . LYS A 1 307 ? -27.348 -9.604 35.194 1.00 75.12 307 LYS A C 1
ATOM 2588 O O . LYS A 1 307 ? -26.685 -10.366 35.890 1.00 75.12 307 LYS A O 1
ATOM 2593 N N . ASN A 1 308 ? -27.414 -8.288 35.414 1.00 78.81 308 ASN A N 1
ATOM 2594 C CA . ASN A 1 308 ? -26.653 -7.561 36.442 1.00 78.81 308 ASN A CA 1
ATOM 2595 C C . ASN A 1 308 ? -25.124 -7.560 36.240 1.00 78.81 308 ASN A C 1
ATOM 2597 O O . ASN A 1 308 ? -24.382 -7.369 37.196 1.00 78.81 308 ASN A O 1
ATOM 2601 N N . SER A 1 309 ? -24.631 -7.758 35.019 1.00 84.88 309 SER A N 1
ATOM 2602 C CA . SER A 1 309 ? -23.197 -7.642 34.705 1.00 84.88 309 SER A CA 1
ATOM 2603 C C . SER A 1 309 ? -22.754 -6.210 34.368 1.00 84.88 309 SER A C 1
ATOM 2605 O O . SER A 1 309 ? -21.579 -5.873 34.513 1.00 84.88 309 SER A O 1
ATOM 2607 N N . ASN A 1 310 ? -23.691 -5.385 33.885 1.00 92.31 310 ASN A N 1
ATOM 2608 C CA . ASN A 1 310 ? -23.453 -4.046 33.354 1.00 92.31 310 ASN A CA 1
ATOM 2609 C C . ASN A 1 310 ? -24.556 -3.108 33.845 1.00 92.31 310 ASN A C 1
ATOM 2611 O O . ASN A 1 310 ? -25.656 -3.106 33.287 1.00 92.31 310 ASN A O 1
ATOM 2615 N N . TYR A 1 311 ? -24.304 -2.329 34.891 1.00 92.88 311 TYR A N 1
ATOM 2616 C CA . TYR A 1 311 ? -25.358 -1.542 35.523 1.00 92.88 311 TYR A CA 1
ATOM 2617 C C . TYR A 1 311 ? -24.884 -0.219 36.128 1.00 92.88 311 TYR A C 1
ATOM 2619 O O . TYR A 1 311 ? -23.703 -0.019 36.403 1.00 92.88 311 TYR A O 1
ATOM 2627 N N . LEU A 1 312 ? -25.861 0.653 36.380 1.00 92.44 312 LEU A N 1
ATOM 2628 C CA . LEU A 1 312 ? -25.779 1.829 37.241 1.00 92.44 312 LEU A CA 1
ATOM 2629 C C . LEU A 1 312 ? -26.642 1.612 38.487 1.00 92.44 312 LEU A C 1
ATOM 2631 O O . LEU A 1 312 ? -27.813 1.242 38.360 1.00 92.44 312 LEU A O 1
ATOM 2635 N N . ILE A 1 313 ? -26.094 1.900 39.666 1.00 92.12 313 ILE A N 1
ATOM 2636 C CA . ILE A 1 313 ? -26.821 1.909 40.943 1.00 92.12 313 ILE A CA 1
ATOM 2637 C C . ILE A 1 313 ? -26.706 3.293 41.562 1.00 92.12 313 ILE A C 1
ATOM 2639 O O . ILE A 1 313 ? -25.612 3.834 41.692 1.00 92.12 313 ILE A O 1
ATOM 2643 N N . LYS A 1 314 ? -27.835 3.874 41.975 1.00 91.44 314 LYS A N 1
ATOM 2644 C CA . LYS A 1 314 ? -27.830 5.128 42.736 1.00 91.44 314 LYS A CA 1
ATOM 2645 C C . LYS A 1 314 ? -27.325 4.852 44.156 1.00 91.44 314 LYS A C 1
ATOM 2647 O O . LYS A 1 314 ? -27.948 4.077 44.879 1.00 91.44 314 LYS A O 1
ATOM 2652 N N . LYS A 1 315 ? -26.261 5.532 44.593 1.00 86.38 315 LYS A N 1
ATOM 2653 C CA . LYS A 1 315 ? -25.574 5.259 45.875 1.00 86.38 315 LYS A CA 1
ATOM 2654 C C . LYS A 1 315 ? -26.501 5.300 47.100 1.00 86.38 315 LYS A C 1
ATOM 2656 O O . LYS A 1 315 ? -26.379 4.487 48.007 1.00 86.38 315 LYS A O 1
ATOM 2661 N N . ASN A 1 316 ? -27.491 6.196 47.088 1.00 80.12 316 ASN A N 1
ATOM 2662 C CA . ASN A 1 316 ? -28.456 6.359 48.185 1.00 80.12 316 ASN A CA 1
ATOM 2663 C C . ASN A 1 316 ? -29.736 5.515 48.023 1.00 80.12 316 ASN A C 1
ATOM 2665 O O . ASN A 1 316 ? -30.645 5.625 48.843 1.00 80.12 316 ASN A O 1
ATOM 2669 N N . ASN A 1 317 ? -29.858 4.717 46.957 1.00 79.50 317 ASN A N 1
ATOM 2670 C CA . ASN A 1 317 ? -31.012 3.852 46.729 1.00 79.50 317 ASN A CA 1
ATOM 2671 C C . ASN A 1 317 ? -30.608 2.600 45.933 1.00 79.50 317 ASN A C 1
ATOM 2673 O O . ASN A 1 317 ? -30.772 2.539 44.712 1.00 79.50 317 ASN A O 1
ATOM 2677 N N . LEU A 1 318 ? -30.120 1.587 46.655 1.00 74.44 318 LEU A N 1
ATOM 2678 C CA . LEU A 1 318 ? -29.629 0.321 46.094 1.00 74.44 318 LEU A CA 1
ATOM 2679 C C . LEU A 1 318 ? -30.700 -0.480 45.329 1.00 74.44 318 LEU A C 1
ATOM 2681 O O . LEU A 1 318 ? -30.361 -1.363 44.547 1.00 74.44 318 LEU A O 1
ATOM 2685 N N . ASN A 1 319 ? -31.986 -0.151 45.497 1.00 76.25 319 ASN A N 1
ATOM 2686 C CA . ASN A 1 319 ? -33.086 -0.810 44.790 1.00 76.25 319 ASN A CA 1
ATOM 2687 C C . ASN A 1 319 ? -33.307 -0.254 43.369 1.00 76.25 319 ASN A C 1
ATOM 2689 O O . ASN A 1 319 ? -34.071 -0.832 42.597 1.00 76.25 319 ASN A O 1
ATOM 2693 N N . GLN A 1 320 ? -32.662 0.862 43.006 1.00 80.06 320 GLN A N 1
ATOM 2694 C CA . GLN A 1 320 ? -32.750 1.458 41.670 1.00 80.06 320 GLN A CA 1
ATOM 2695 C C . GLN A 1 320 ? -31.535 1.073 40.824 1.00 80.06 320 GLN A C 1
ATOM 2697 O O . GLN A 1 320 ? -30.576 1.837 40.711 1.00 80.06 320 GLN A O 1
ATOM 2702 N N . ILE A 1 321 ? -31.606 -0.115 40.221 1.00 86.62 321 ILE A N 1
ATOM 2703 C CA . ILE A 1 321 ? -30.588 -0.642 39.306 1.00 86.62 321 ILE A CA 1
ATOM 2704 C C . ILE A 1 321 ? -31.050 -0.425 37.863 1.00 86.62 321 ILE A C 1
ATOM 2706 O O . ILE A 1 321 ? -32.148 -0.839 37.487 1.00 86.62 321 ILE A O 1
ATOM 2710 N N . TYR A 1 322 ? -30.207 0.194 37.041 1.00 90.50 322 TYR A N 1
ATOM 2711 C CA . TYR A 1 322 ? -30.425 0.321 35.600 1.00 90.50 322 TYR A CA 1
ATOM 2712 C C . TYR A 1 322 ? -29.377 -0.489 34.844 1.00 90.50 322 TYR A C 1
ATOM 2714 O O . TYR A 1 322 ? -28.184 -0.270 35.030 1.00 90.50 322 TYR A O 1
ATOM 2722 N N . GLN A 1 323 ? -29.812 -1.398 33.970 1.00 91.38 323 GLN A N 1
ATOM 2723 C CA . GLN A 1 323 ? -28.904 -2.154 33.107 1.00 91.38 323 GLN A CA 1
ATOM 2724 C C . GLN A 1 323 ? -28.413 -1.259 31.961 1.00 91.38 323 GLN A C 1
ATOM 2726 O O . GLN A 1 323 ? -29.214 -0.782 31.156 1.00 91.38 323 GLN A O 1
ATOM 2731 N N . LEU A 1 324 ? -27.097 -1.077 31.868 1.00 91.12 324 LEU A N 1
ATOM 2732 C CA . LEU A 1 324 ? -26.458 -0.283 30.824 1.00 91.12 324 LEU A CA 1
ATOM 2733 C C . LEU A 1 324 ? -26.479 -1.010 29.479 1.00 91.12 324 LEU A C 1
ATOM 2735 O O . LEU A 1 324 ? -26.154 -2.194 29.377 1.00 91.12 324 LEU A O 1
ATOM 2739 N N . SER A 1 325 ? -26.817 -0.269 28.428 1.00 90.50 325 SER A N 1
ATOM 2740 C CA . SER A 1 325 ? -26.667 -0.706 27.040 1.00 90.50 325 SER A CA 1
ATOM 2741 C C . SER A 1 325 ? -25.348 -0.210 26.429 1.00 90.50 325 SER A C 1
ATOM 2743 O O . SER A 1 325 ? -24.720 0.722 26.9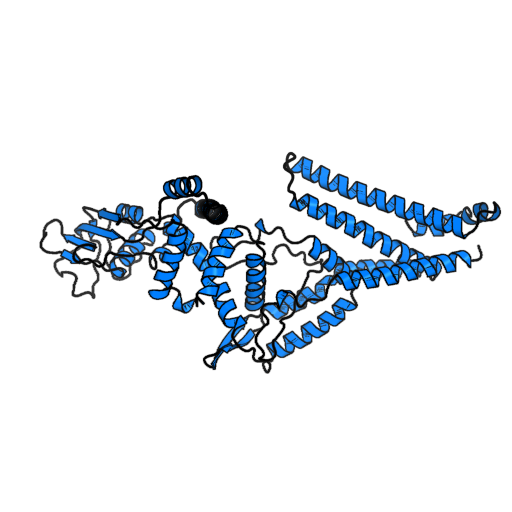34 1.00 90.50 325 SER A O 1
ATOM 2745 N N . LYS A 1 326 ? -24.941 -0.780 25.283 1.00 90.38 326 LYS A N 1
ATOM 2746 C CA . LYS A 1 326 ? -23.787 -0.269 24.514 1.00 90.38 326 LYS A CA 1
ATOM 2747 C C . LYS A 1 326 ? -23.959 1.199 24.114 1.00 90.38 326 LYS A C 1
ATOM 2749 O O . LYS A 1 326 ? -22.989 1.946 24.118 1.00 90.38 326 LYS A O 1
ATOM 2754 N N . THR A 1 327 ? -25.185 1.612 23.791 1.00 90.69 327 THR A N 1
ATOM 2755 C CA . THR A 1 327 ? -25.508 3.004 23.453 1.00 90.69 327 THR A CA 1
ATOM 2756 C C . THR A 1 327 ? -25.356 3.933 24.652 1.00 90.69 327 THR A C 1
ATOM 2758 O O . THR A 1 327 ? -24.819 5.022 24.500 1.00 90.69 327 THR A O 1
ATOM 2761 N N . ASP A 1 328 ? -25.740 3.490 25.855 1.00 92.38 328 ASP A N 1
ATOM 2762 C CA . ASP A 1 328 ? -25.540 4.286 27.072 1.00 92.38 328 ASP A CA 1
ATOM 2763 C C . ASP A 1 328 ? -24.047 4.521 27.337 1.00 92.38 328 ASP A C 1
ATOM 2765 O O . ASP A 1 328 ? -23.639 5.641 27.635 1.00 92.38 328 ASP A O 1
ATOM 2769 N N . LEU A 1 329 ? -23.221 3.483 27.166 1.00 92.19 329 LEU A N 1
ATOM 2770 C CA . LEU A 1 329 ? -21.769 3.599 27.308 1.00 92.19 329 LEU A CA 1
ATOM 2771 C C . LEU A 1 329 ? -21.129 4.476 26.249 1.00 92.19 329 LEU A C 1
ATOM 2773 O O . LEU A 1 329 ? -20.244 5.258 26.579 1.00 92.19 329 LEU A O 1
ATOM 2777 N N . LYS A 1 330 ? -21.586 4.370 25.001 1.00 92.62 330 LYS A N 1
ATOM 2778 C CA . LYS A 1 330 ? -21.142 5.247 23.923 1.00 92.62 330 LYS A CA 1
ATOM 2779 C C . LYS A 1 330 ? -21.371 6.717 24.288 1.00 92.62 330 LYS A C 1
ATOM 2781 O O . LYS A 1 330 ? -20.440 7.502 24.174 1.00 92.62 330 LYS A O 1
ATOM 2786 N N . ASN A 1 331 ? -22.545 7.058 24.817 1.00 92.31 331 ASN A N 1
ATOM 2787 C CA . ASN A 1 331 ? -22.862 8.433 25.204 1.00 92.31 331 ASN A CA 1
ATOM 2788 C C . ASN A 1 331 ? -21.980 8.935 26.361 1.00 92.31 331 ASN A C 1
ATOM 2790 O O . ASN A 1 331 ? -21.489 10.060 26.317 1.00 92.31 331 ASN A O 1
ATOM 2794 N N . ILE A 1 332 ? -21.735 8.095 27.378 1.00 93.69 332 ILE A N 1
ATOM 2795 C CA . ILE A 1 332 ? -20.826 8.430 28.491 1.00 93.69 332 ILE A CA 1
ATOM 2796 C C . ILE A 1 332 ? -19.406 8.676 27.961 1.00 93.69 332 ILE A C 1
ATOM 2798 O O . ILE A 1 332 ? -18.733 9.620 28.372 1.00 93.69 332 ILE A O 1
ATOM 2802 N N . TYR A 1 333 ? -18.972 7.827 27.031 1.00 94.06 333 TYR A N 1
ATOM 2803 C CA . T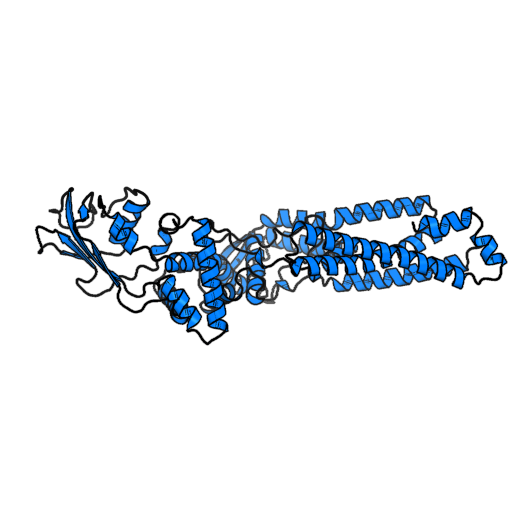YR A 1 333 ? -17.654 7.856 26.415 1.00 94.06 333 TYR A CA 1
ATOM 2804 C C . TYR A 1 333 ? -17.438 9.090 25.523 1.00 94.06 333 TYR A C 1
ATOM 2806 O O . TYR A 1 333 ? -16.447 9.801 25.683 1.00 94.06 333 TYR A O 1
ATOM 2814 N N . GLU A 1 334 ? -18.380 9.384 24.623 1.00 93.62 334 GLU A N 1
ATOM 2815 C CA . GLU A 1 334 ? -18.341 10.555 23.737 1.00 93.62 334 GLU A CA 1
ATOM 2816 C C . GLU A 1 334 ? -18.451 11.870 24.516 1.00 93.62 334 GLU A C 1
ATOM 2818 O O . GLU A 1 334 ? -17.773 12.838 24.172 1.00 93.62 334 GLU A O 1
ATOM 2823 N N . TYR A 1 335 ? -19.244 11.919 25.593 1.00 94.31 335 TYR A N 1
ATOM 2824 C CA . TYR A 1 335 ? -19.341 13.124 26.415 1.00 94.31 335 TYR A CA 1
ATOM 2825 C C . TYR A 1 335 ? -18.013 13.479 27.088 1.00 94.31 335 TYR A C 1
ATOM 2827 O O . TYR A 1 335 ? -17.603 14.634 27.043 1.00 94.31 335 TYR A O 1
ATOM 2835 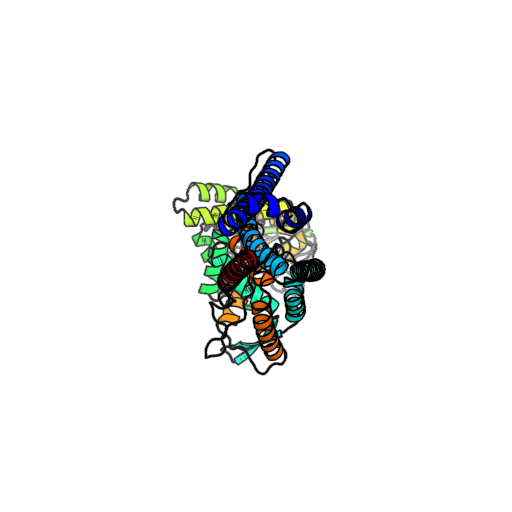N N . GLU A 1 336 ? -17.319 12.513 27.691 1.00 93.88 336 GLU A N 1
ATOM 2836 C CA . GLU A 1 336 ? -16.039 12.797 28.351 1.00 93.88 336 GLU A CA 1
ATOM 2837 C C . GLU A 1 336 ? -14.953 13.216 27.347 1.00 93.88 336 GLU A C 1
ATOM 2839 O O . GLU A 1 336 ? -14.170 14.117 27.638 1.00 93.88 336 GLU A O 1
ATOM 2844 N N . LEU A 1 337 ? -14.894 12.578 26.172 1.00 92.62 337 LEU A N 1
ATOM 2845 C CA . LEU A 1 337 ? -13.824 12.825 25.199 1.00 92.62 337 LEU A CA 1
ATOM 2846 C C . LEU A 1 337 ? -14.072 14.042 24.304 1.00 92.62 337 LEU A C 1
ATOM 2848 O O . LEU A 1 337 ? -13.125 14.739 23.947 1.00 92.62 337 LEU A O 1
ATOM 2852 N N . LEU A 1 338 ? -15.325 14.288 23.918 1.00 91.56 338 LEU A N 1
ATOM 2853 C CA . LEU A 1 338 ? -15.686 15.290 22.906 1.00 91.56 338 LEU A CA 1
ATOM 2854 C C . LEU A 1 338 ? -16.546 16.424 23.460 1.00 91.56 338 LEU A C 1
ATOM 2856 O O . LEU A 1 338 ? -16.842 17.365 22.725 1.00 91.56 338 LEU A O 1
ATOM 2860 N N . ALA A 1 339 ? -16.988 16.324 24.717 1.00 90.06 339 ALA A N 1
ATOM 2861 C CA . ALA A 1 339 ? -18.047 17.164 25.270 1.00 90.06 339 ALA A CA 1
ATOM 2862 C C . ALA A 1 339 ? -19.346 17.112 24.439 1.00 90.06 339 ALA A C 1
ATOM 2864 O O . ALA A 1 339 ? -20.078 18.103 24.376 1.00 90.06 339 ALA A O 1
ATOM 2865 N N . ASP A 1 340 ? -19.651 15.967 23.806 1.00 87.19 340 ASP A N 1
ATOM 2866 C CA . ASP A 1 340 ? -20.862 15.831 22.990 1.00 87.19 340 ASP A CA 1
ATOM 2867 C C . ASP A 1 340 ? -22.131 16.029 23.834 1.00 87.19 340 ASP A C 1
ATOM 2869 O O . ASP A 1 340 ? -22.352 15.416 24.879 1.00 87.19 340 ASP A O 1
ATOM 2873 N N . THR A 1 341 ? -23.003 16.915 23.365 1.00 83.94 341 THR A N 1
ATOM 2874 C CA . THR A 1 341 ? -24.203 17.330 24.087 1.00 83.94 341 THR A CA 1
ATOM 2875 C C . THR A 1 341 ? -25.461 16.567 23.672 1.00 83.94 341 THR A C 1
ATOM 2877 O O . THR A 1 341 ? -26.534 16.872 24.198 1.00 83.94 341 THR A O 1
ATOM 2880 N N . SER A 1 342 ? -25.339 15.522 22.848 1.00 88.56 342 SER A N 1
ATOM 2881 C CA . SER A 1 342 ? -26.431 14.611 22.467 1.00 88.56 342 SER A CA 1
ATOM 2882 C C . SER A 1 342 ? -27.185 13.983 23.664 1.00 88.56 342 SER A C 1
ATOM 2884 O O . SER A 1 342 ? -26.720 13.995 24.806 1.00 88.56 342 SER A O 1
ATOM 2886 N N . ASP A 1 343 ? -28.419 13.504 23.453 1.00 89.88 343 ASP A N 1
ATOM 2887 C CA . ASP A 1 343 ? -29.251 12.926 24.527 1.00 89.88 343 ASP A CA 1
ATOM 2888 C C . ASP A 1 343 ? -28.642 11.616 25.053 1.00 89.88 343 ASP A C 1
ATOM 2890 O O . ASP A 1 343 ? -28.414 10.677 24.292 1.00 89.88 343 ASP A O 1
ATOM 2894 N N . GLY A 1 344 ? -28.396 11.527 26.362 1.00 92.38 344 GLY A N 1
ATOM 2895 C CA . GLY A 1 344 ? -27.697 10.380 26.932 1.00 92.38 344 GLY A CA 1
ATOM 2896 C C . GLY A 1 344 ? -27.303 10.533 28.397 1.00 92.38 344 GLY A C 1
ATOM 2897 O O . GLY A 1 344 ? -27.533 11.574 29.026 1.00 92.38 344 GLY A O 1
ATOM 2898 N N . PHE A 1 345 ? -26.701 9.473 28.938 1.00 93.94 345 PHE A N 1
ATOM 2899 C CA . PHE A 1 345 ? -26.028 9.525 30.231 1.00 93.94 345 PHE A CA 1
ATOM 2900 C C . PHE A 1 345 ? -24.744 10.339 30.122 1.00 93.94 345 PHE A C 1
ATOM 2902 O O . PHE A 1 345 ? -23.895 10.057 29.282 1.00 93.94 345 PHE A O 1
ATOM 2909 N N . LYS A 1 346 ? -24.611 11.335 30.996 1.00 94.44 346 LYS A N 1
ATOM 2910 C CA . LYS A 1 346 ? -23.433 12.197 31.098 1.00 94.44 346 LYS A CA 1
ATOM 2911 C C . LYS A 1 346 ? -23.059 12.337 32.558 1.00 94.44 346 LYS A C 1
ATOM 2913 O O . LYS A 1 346 ? -23.943 12.537 33.394 1.00 94.44 346 LYS A O 1
ATOM 2918 N N . PHE A 1 347 ? -21.769 12.282 32.858 1.00 94.94 347 PHE A N 1
ATOM 2919 C CA . PHE A 1 347 ? -21.248 12.399 34.216 1.00 94.94 347 PHE A CA 1
ATOM 2920 C C . PHE A 1 347 ? -20.189 13.494 34.282 1.00 94.94 347 PHE A C 1
ATOM 2922 O O . PHE A 1 347 ? -19.441 13.693 33.338 1.00 94.94 347 PHE A O 1
ATOM 2929 N N . TYR A 1 348 ? -20.123 14.226 35.393 1.00 92.94 348 TYR A N 1
ATOM 2930 C CA . TYR A 1 348 ? -19.137 15.301 35.562 1.00 92.94 348 TYR A CA 1
ATOM 2931 C C . TYR A 1 348 ? -17.697 14.798 35.741 1.00 92.94 348 TYR A C 1
ATOM 2933 O O . TYR A 1 348 ? -16.757 15.564 35.555 1.00 92.94 348 TYR A O 1
ATOM 2941 N N . ASN A 1 349 ? -17.529 13.555 36.187 1.00 93.56 349 ASN A N 1
ATOM 2942 C CA . ASN A 1 349 ? -16.266 12.984 36.650 1.00 93.56 349 ASN A CA 1
ATOM 2943 C C . ASN A 1 349 ? -16.024 11.578 36.073 1.00 93.56 349 ASN A C 1
ATOM 2945 O O . ASN A 1 349 ? -15.548 10.693 36.779 1.00 93.56 349 ASN A O 1
ATOM 2949 N N . SER A 1 350 ? -16.342 11.362 34.794 1.00 93.06 350 SER A N 1
ATOM 2950 C CA . SER A 1 350 ? -16.173 10.065 34.120 1.00 93.06 350 SER A CA 1
ATOM 2951 C C . SER A 1 350 ? -14.743 9.759 33.660 1.00 93.06 350 SER A C 1
ATOM 2953 O O . SER A 1 350 ? -14.482 8.633 33.242 1.00 93.06 350 SER A O 1
ATOM 2955 N N . LYS A 1 351 ? -13.788 10.690 33.780 1.00 92.88 351 LYS A N 1
ATOM 2956 C CA . LYS A 1 351 ? -12.403 10.519 33.298 1.00 92.88 351 LYS A CA 1
ATOM 2957 C C . LYS A 1 351 ? -11.741 9.192 33.685 1.00 92.88 351 LYS A C 1
ATOM 2959 O O . LYS A 1 351 ? -11.106 8.552 32.853 1.00 92.88 351 LYS A O 1
ATOM 2964 N N . ASN A 1 352 ? -11.884 8.761 34.939 1.00 93.38 352 ASN A N 1
ATOM 2965 C CA . ASN A 1 352 ? -11.277 7.513 35.412 1.00 93.38 352 ASN A CA 1
ATOM 2966 C C . ASN A 1 352 ? -11.896 6.275 34.739 1.00 93.38 352 ASN A C 1
ATOM 2968 O O . ASN A 1 352 ? -11.170 5.383 34.301 1.00 93.38 352 ASN A O 1
ATOM 2972 N N . LEU A 1 353 ? -13.222 6.262 34.573 1.00 93.06 353 LEU A N 1
ATOM 2973 C CA . LEU A 1 353 ? -13.927 5.224 33.821 1.00 93.06 353 LEU A CA 1
ATOM 2974 C C . LEU A 1 353 ? -13.427 5.158 32.373 1.00 93.06 353 LEU A C 1
ATOM 2976 O O . LEU A 1 353 ? -13.136 4.075 31.869 1.00 93.06 353 LEU A O 1
ATOM 2980 N N . ILE A 1 354 ? -13.285 6.310 31.714 1.00 92.94 354 ILE A N 1
ATOM 2981 C CA . ILE A 1 354 ? -12.843 6.373 30.315 1.00 92.94 354 ILE A CA 1
ATOM 2982 C C . ILE A 1 354 ? -11.389 5.919 30.159 1.00 92.94 354 ILE A C 1
ATOM 2984 O O . ILE A 1 354 ? -11.080 5.183 29.220 1.00 92.94 354 ILE A O 1
ATOM 2988 N N . ASN A 1 355 ? -10.516 6.252 31.113 1.00 92.38 355 ASN A N 1
ATOM 2989 C CA . ASN A 1 355 ? -9.141 5.750 31.141 1.00 92.38 355 ASN A CA 1
ATOM 2990 C C . ASN A 1 355 ? -9.090 4.217 31.257 1.00 92.38 355 ASN A C 1
ATOM 2992 O O . ASN A 1 355 ? -8.265 3.583 30.604 1.00 92.38 355 ASN A O 1
ATOM 2996 N N . LYS A 1 356 ? -9.990 3.600 32.037 1.00 93.00 356 LYS A N 1
ATOM 2997 C CA . LYS A 1 356 ? -10.093 2.130 32.147 1.00 93.00 356 LYS A CA 1
ATOM 2998 C C . LYS A 1 356 ? -10.615 1.464 30.865 1.00 93.00 356 LYS A C 1
ATOM 3000 O O . LYS A 1 356 ? -10.389 0.275 30.669 1.00 93.00 356 LYS A O 1
ATOM 3005 N N . LEU A 1 357 ? -11.280 2.218 29.986 1.00 91.94 357 LEU A N 1
ATOM 3006 C CA . LEU A 1 357 ? -11.713 1.777 28.652 1.00 91.94 357 LEU A CA 1
ATOM 3007 C C . LEU A 1 357 ? -10.653 2.028 27.560 1.00 91.94 357 LEU A C 1
ATOM 3009 O O . LEU A 1 357 ? -10.907 1.784 26.376 1.00 91.94 357 LEU A O 1
ATOM 3013 N N . ASN A 1 358 ? -9.459 2.505 27.927 1.00 92.19 358 ASN A N 1
ATOM 3014 C CA . ASN A 1 358 ? -8.380 2.774 26.984 1.00 92.19 358 ASN A CA 1
ATOM 3015 C C . ASN A 1 358 ? -7.590 1.505 26.620 1.00 92.19 358 ASN A C 1
ATOM 3017 O O . ASN A 1 358 ? -6.469 1.272 27.076 1.00 92.19 358 ASN A O 1
ATOM 3021 N N . PHE A 1 359 ? -8.170 0.675 25.757 1.00 93.50 359 PHE A N 1
ATOM 3022 C CA . PHE A 1 359 ? -7.489 -0.497 25.208 1.00 93.50 359 PHE A CA 1
ATOM 3023 C C . PHE A 1 359 ? -6.624 -0.108 24.002 1.00 93.50 359 PHE A C 1
ATOM 3025 O O . PHE A 1 359 ? -7.041 -0.252 22.855 1.00 93.50 359 PHE A O 1
ATOM 3032 N N . ASN A 1 360 ? -5.399 0.360 24.247 1.00 94.44 360 ASN A N 1
ATOM 3033 C CA . ASN A 1 360 ? -4.482 0.837 23.203 1.00 94.44 360 ASN A CA 1
ATOM 3034 C C . ASN A 1 360 ? -4.396 -0.096 21.975 1.00 94.44 360 ASN A C 1
ATOM 3036 O O . ASN A 1 360 ? -4.632 0.333 20.847 1.00 94.44 360 ASN A O 1
ATOM 3040 N N . LEU A 1 361 ? -4.118 -1.389 22.183 1.00 96.25 361 LEU A N 1
ATOM 3041 C CA . LEU A 1 361 ? -3.953 -2.347 21.082 1.00 96.25 361 LEU A CA 1
ATOM 3042 C C . LEU A 1 361 ? -5.240 -2.590 20.280 1.00 96.25 361 LEU A C 1
ATOM 3044 O O . LEU A 1 361 ? -5.159 -2.926 19.100 1.00 96.25 361 LEU A O 1
ATOM 3048 N N . MET A 1 362 ? -6.414 -2.369 20.876 1.00 96.00 362 MET A N 1
ATOM 3049 C CA . MET A 1 362 ? -7.689 -2.437 20.165 1.00 96.00 362 MET A CA 1
ATOM 3050 C C . MET A 1 362 ? -7.811 -1.300 19.145 1.00 96.00 362 MET A C 1
ATOM 3052 O O . MET A 1 362 ? -8.133 -1.561 17.987 1.00 96.00 362 MET A O 1
ATOM 3056 N N . TYR A 1 363 ? -7.503 -0.057 19.536 1.00 95.50 363 TYR A N 1
ATOM 3057 C CA . TYR A 1 363 ? -7.503 1.077 18.603 1.00 95.50 363 TYR A CA 1
ATOM 3058 C C . TYR A 1 363 ? -6.513 0.844 17.461 1.00 95.50 363 TYR A C 1
ATOM 3060 O O . TYR A 1 363 ? -6.859 1.025 16.296 1.00 95.50 363 TYR A O 1
ATOM 3068 N N . ILE A 1 364 ? -5.309 0.357 17.778 1.00 96.50 364 ILE A N 1
ATOM 3069 C CA . ILE A 1 364 ? -4.292 -0.011 16.783 1.00 96.50 364 ILE A CA 1
ATOM 3070 C C . ILE A 1 364 ? -4.824 -1.062 15.799 1.00 96.50 364 ILE A C 1
ATOM 3072 O O . ILE A 1 364 ? -4.693 -0.889 14.586 1.00 96.50 364 ILE A O 1
ATOM 3076 N N . ALA A 1 365 ? -5.452 -2.128 16.302 1.00 97.00 365 ALA A N 1
ATOM 3077 C CA . ALA A 1 365 ? -6.070 -3.153 15.470 1.00 97.00 365 ALA A CA 1
ATOM 3078 C C . ALA A 1 365 ? -7.147 -2.553 14.554 1.00 97.00 365 ALA A C 1
ATOM 3080 O O . ALA A 1 365 ? -7.100 -2.751 13.343 1.00 97.00 365 ALA A O 1
ATOM 3081 N N . ARG A 1 366 ? -8.070 -1.749 15.093 1.00 95.25 366 ARG A N 1
ATOM 3082 C CA . ARG A 1 366 ? -9.153 -1.130 14.312 1.00 95.25 366 ARG A CA 1
ATOM 3083 C C . ARG A 1 366 ? -8.646 -0.152 13.248 1.00 95.25 366 ARG A C 1
ATOM 3085 O O . ARG A 1 366 ? -9.206 -0.123 12.155 1.00 95.25 366 ARG A O 1
ATOM 3092 N N . ILE A 1 367 ? -7.569 0.589 13.515 1.00 96.06 367 ILE A N 1
ATOM 3093 C CA . ILE A 1 367 ? -6.920 1.449 12.511 1.00 96.06 367 ILE A CA 1
ATOM 3094 C C . ILE A 1 367 ? -6.407 0.607 11.336 1.00 96.06 367 ILE A C 1
ATOM 3096 O O . ILE A 1 367 ? -6.687 0.937 10.185 1.00 96.06 367 ILE A O 1
ATOM 3100 N N . LEU A 1 368 ? -5.720 -0.511 11.605 1.00 96.31 368 LEU A N 1
ATOM 3101 C CA . LEU A 1 368 ? -5.262 -1.422 10.545 1.00 96.31 368 LEU A CA 1
ATOM 3102 C C . LEU A 1 368 ? -6.428 -1.987 9.739 1.00 96.31 368 LEU A C 1
ATOM 3104 O O . LEU A 1 368 ? -6.372 -2.035 8.512 1.00 96.31 368 LEU A O 1
ATOM 3108 N N . GLU A 1 369 ? -7.490 -2.413 10.416 1.00 96.50 369 GLU A N 1
ATOM 3109 C CA . GLU A 1 369 ? -8.677 -2.934 9.745 1.00 96.50 369 GLU A CA 1
ATOM 3110 C C . GLU A 1 369 ? -9.294 -1.888 8.804 1.00 96.50 369 GLU A C 1
ATOM 3112 O O . GLU A 1 369 ? -9.622 -2.211 7.661 1.00 96.50 369 GLU A O 1
ATOM 3117 N N . ASN A 1 370 ? -9.382 -0.628 9.238 1.00 95.12 370 ASN A N 1
ATOM 3118 C CA . ASN A 1 370 ? -9.898 0.467 8.416 1.00 95.12 370 ASN A CA 1
ATOM 3119 C C . ASN A 1 370 ? -9.006 0.761 7.200 1.00 95.12 370 ASN A C 1
ATOM 3121 O O . ASN A 1 370 ? -9.526 0.955 6.096 1.00 95.12 370 ASN A O 1
ATOM 3125 N N . TYR A 1 371 ? -7.680 0.696 7.360 1.00 95.75 371 TYR A N 1
ATOM 3126 C CA . TYR A 1 371 ? -6.743 0.868 6.248 1.00 95.75 371 TYR A CA 1
ATOM 3127 C C . TYR A 1 371 ? -7.005 -0.130 5.115 1.00 95.75 371 TYR A C 1
ATOM 3129 O O . TYR A 1 371 ? -7.033 0.247 3.940 1.00 95.75 371 TYR A O 1
ATOM 3137 N N . PHE A 1 372 ? -7.241 -1.400 5.454 1.00 96.75 372 PHE A N 1
ATOM 3138 C CA . PHE A 1 372 ? -7.360 -2.474 4.467 1.00 96.75 372 PHE A CA 1
ATOM 3139 C C . PHE A 1 372 ? -8.787 -2.745 3.978 1.00 96.75 372 PHE A C 1
ATOM 3141 O O . PHE A 1 372 ? -8.944 -3.247 2.858 1.00 96.75 372 PHE A O 1
ATOM 3148 N N . ILE A 1 373 ? -9.833 -2.439 4.758 1.00 95.94 373 ILE A N 1
ATOM 3149 C CA . ILE A 1 373 ? -11.209 -2.842 4.412 1.00 95.94 373 ILE A CA 1
ATOM 3150 C C . ILE A 1 373 ? -11.681 -2.244 3.087 1.00 95.94 373 ILE A C 1
ATOM 3152 O O . ILE A 1 373 ? -12.264 -2.954 2.273 1.00 95.94 373 ILE A O 1
ATOM 3156 N N . ARG A 1 374 ? -11.365 -0.973 2.806 1.00 95.38 374 ARG A N 1
ATOM 3157 C CA . ARG A 1 374 ? -11.740 -0.340 1.532 1.00 95.38 374 ARG A CA 1
ATOM 3158 C C . ARG A 1 374 ? -11.165 -1.111 0.342 1.00 95.38 374 ARG A C 1
ATOM 3160 O O . ARG A 1 374 ? -11.908 -1.493 -0.552 1.00 95.38 374 ARG A O 1
ATOM 3167 N N . TYR A 1 375 ? -9.859 -1.368 0.336 1.00 96.19 375 TYR A N 1
ATOM 3168 C CA . TYR A 1 375 ? -9.197 -1.999 -0.810 1.00 96.19 375 TYR A CA 1
ATOM 3169 C C . TYR A 1 375 ? -9.510 -3.489 -0.934 1.00 96.19 375 TYR A C 1
ATOM 3171 O O . TYR A 1 375 ? -9.600 -3.997 -2.044 1.00 96.19 375 TYR A O 1
ATOM 3179 N N . SER A 1 376 ? -9.675 -4.210 0.174 1.00 96.62 376 SER A N 1
ATOM 3180 C CA . SER A 1 376 ? -10.060 -5.632 0.135 1.00 96.62 376 SER A CA 1
ATOM 3181 C C . SER A 1 376 ? -11.515 -5.819 -0.310 1.00 96.62 376 SER A C 1
ATOM 3183 O O . SER A 1 376 ? -11.792 -6.687 -1.142 1.00 96.62 376 SER A O 1
ATOM 3185 N N . SER A 1 377 ? -12.425 -4.956 0.156 1.00 96.00 377 SER A N 1
ATOM 3186 C CA . SER A 1 377 ? -13.815 -4.891 -0.308 1.00 96.00 377 SER A CA 1
ATOM 3187 C C . SER A 1 377 ? -13.870 -4.573 -1.801 1.00 96.00 377 SER A C 1
ATOM 3189 O O . SER A 1 377 ? -14.445 -5.342 -2.570 1.00 96.00 377 SER A O 1
ATOM 3191 N N . ASN A 1 378 ? -13.194 -3.501 -2.235 1.00 95.81 378 ASN A N 1
ATOM 3192 C CA . ASN A 1 378 ? -13.114 -3.130 -3.648 1.00 95.81 378 ASN A CA 1
ATOM 3193 C C . ASN A 1 378 ? -12.541 -4.274 -4.487 1.00 95.81 378 ASN A C 1
ATOM 3195 O O . ASN A 1 378 ? -13.102 -4.611 -5.520 1.00 95.81 378 ASN A O 1
ATOM 3199 N N . TYR A 1 379 ? -11.465 -4.928 -4.042 1.00 96.44 379 TYR A N 1
ATOM 3200 C CA . TYR A 1 379 ? -10.874 -6.043 -4.783 1.00 96.44 379 TYR A CA 1
ATOM 3201 C C . TYR A 1 379 ? -11.857 -7.211 -4.935 1.00 96.44 379 TYR A C 1
ATOM 3203 O O . TYR A 1 379 ? -11.967 -7.797 -6.013 1.00 96.44 379 TYR A O 1
ATOM 3211 N N . THR A 1 380 ? -12.601 -7.536 -3.877 1.00 94.50 380 THR A N 1
ATOM 3212 C CA . THR A 1 380 ? -13.608 -8.608 -3.889 1.00 94.50 380 THR A CA 1
ATOM 3213 C C . THR A 1 380 ? -14.715 -8.321 -4.904 1.00 94.50 380 THR A C 1
ATOM 3215 O O . THR A 1 380 ? -15.082 -9.204 -5.683 1.00 94.50 380 THR A O 1
ATOM 3218 N N . ILE A 1 381 ? -15.192 -7.078 -4.956 1.00 94.38 381 ILE A N 1
ATOM 3219 C CA . ILE A 1 381 ? -16.186 -6.624 -5.932 1.00 94.38 381 ILE A CA 1
ATOM 3220 C C . ILE A 1 381 ? -15.586 -6.647 -7.346 1.00 94.38 381 ILE A C 1
ATOM 3222 O O . ILE A 1 381 ? -16.057 -7.375 -8.217 1.00 94.38 381 ILE A O 1
ATOM 3226 N N . LEU A 1 382 ? -14.495 -5.915 -7.575 1.00 94.88 382 LEU A N 1
ATOM 3227 C CA . LEU A 1 382 ? -13.882 -5.714 -8.894 1.00 94.88 382 LEU A CA 1
ATOM 3228 C C . LEU A 1 382 ? -13.406 -7.018 -9.551 1.00 94.88 382 LEU A C 1
ATOM 3230 O O . LEU A 1 382 ? -13.409 -7.129 -10.774 1.00 94.88 382 LEU A O 1
ATOM 3234 N N . SER A 1 383 ? -12.981 -8.006 -8.759 1.00 93.12 383 SER A N 1
ATOM 3235 C CA . SER A 1 383 ? -12.528 -9.313 -9.263 1.00 93.12 383 SER A CA 1
ATOM 3236 C C . SER A 1 383 ? -13.664 -10.311 -9.513 1.00 93.12 383 SER A C 1
ATOM 3238 O O . SER A 1 383 ? -13.410 -11.436 -9.953 1.00 93.12 383 SER A O 1
ATOM 3240 N N . THR A 1 384 ? -14.913 -9.935 -9.220 1.00 92.62 384 THR A N 1
ATOM 3241 C CA . THR A 1 384 ? -16.089 -10.794 -9.417 1.00 92.62 384 THR A CA 1
ATOM 3242 C C . THR A 1 384 ? -17.203 -10.158 -10.245 1.00 92.62 384 THR A C 1
ATOM 3244 O O . THR A 1 384 ? -18.055 -10.897 -10.745 1.00 92.62 384 THR A O 1
ATOM 3247 N N . SER A 1 385 ? -17.174 -8.837 -10.420 1.00 94.94 385 SER A N 1
ATOM 3248 C CA . SER A 1 385 ? -18.127 -8.056 -11.209 1.00 94.94 385 SER A CA 1
ATOM 3249 C C . SER A 1 385 ? -17.684 -7.887 -12.662 1.00 94.94 385 SER A C 1
ATOM 3251 O O . SER A 1 385 ? -16.493 -7.850 -12.977 1.00 94.94 385 SER A O 1
ATOM 3253 N N . ARG A 1 386 ? -18.665 -7.776 -13.560 1.00 95.38 386 ARG A N 1
ATOM 3254 C CA . ARG A 1 386 ? -18.460 -7.590 -15.000 1.00 95.38 386 ARG A CA 1
ATOM 3255 C C . ARG A 1 386 ? -18.262 -6.109 -15.323 1.00 95.38 386 ARG A C 1
ATOM 3257 O O . ARG A 1 386 ? -19.083 -5.299 -14.915 1.00 95.38 386 ARG A O 1
ATOM 3264 N N . VAL A 1 387 ? -17.244 -5.756 -16.101 1.00 94.81 387 VAL A N 1
ATOM 3265 C CA . VAL A 1 387 ? -17.052 -4.390 -16.615 1.00 94.81 387 VAL A CA 1
ATOM 3266 C C . VAL A 1 387 ? -18.049 -4.109 -17.739 1.00 94.81 387 VAL A C 1
ATOM 3268 O O . VAL A 1 387 ? -18.152 -4.887 -18.692 1.00 94.81 387 VAL A O 1
ATOM 3271 N N . LEU A 1 388 ? -18.757 -2.981 -17.657 1.00 93.00 388 LEU A N 1
ATOM 3272 C CA . LEU A 1 388 ? -19.589 -2.490 -18.756 1.00 93.00 388 LEU A CA 1
ATOM 3273 C C . LEU A 1 388 ? -18.709 -1.756 -19.771 1.00 93.00 388 LEU A C 1
ATOM 3275 O O . LEU A 1 388 ? -17.960 -0.851 -19.422 1.00 93.00 388 LEU A O 1
ATOM 3279 N N . LYS A 1 389 ? -18.750 -2.166 -21.039 1.00 90.50 389 LYS A N 1
ATOM 3280 C CA . LYS A 1 389 ? -17.821 -1.657 -22.066 1.00 90.50 389 LYS A CA 1
ATOM 3281 C C . LYS A 1 389 ? -18.401 -0.536 -22.924 1.00 90.50 389 LYS A C 1
ATOM 3283 O O . LYS A 1 389 ? -17.636 0.176 -23.566 1.00 90.50 389 LYS A O 1
ATOM 3288 N N . ASP A 1 390 ? -19.719 -0.368 -22.892 1.00 85.75 390 ASP A N 1
ATOM 3289 C CA . ASP A 1 390 ? -20.450 0.577 -23.744 1.00 85.75 390 ASP A CA 1
ATOM 3290 C C . ASP A 1 390 ? -20.401 2.024 -23.211 1.00 85.75 390 ASP A C 1
ATOM 3292 O O . ASP A 1 390 ? -20.880 2.951 -23.858 1.00 85.75 390 ASP A O 1
ATOM 3296 N N . GLN A 1 391 ? -19.787 2.232 -22.042 1.00 89.19 391 GLN A N 1
ATOM 3297 C CA . GLN A 1 391 ? -19.593 3.545 -21.428 1.00 89.19 391 GLN A CA 1
ATOM 3298 C C . GLN A 1 391 ? -18.450 4.338 -22.092 1.00 89.19 391 GLN A C 1
ATOM 3300 O O . GLN A 1 391 ? -17.394 3.794 -22.442 1.00 89.19 391 GLN A O 1
ATOM 3305 N N . LEU A 1 392 ? -18.643 5.656 -22.213 1.00 90.12 392 LEU A N 1
ATOM 3306 C CA . LEU A 1 392 ? -17.700 6.575 -22.863 1.00 90.12 392 LEU A CA 1
ATOM 3307 C C . LEU A 1 392 ? -16.300 6.512 -22.233 1.00 90.12 392 LEU A C 1
ATOM 3309 O O . LEU A 1 392 ? -15.306 6.397 -22.954 1.00 90.12 392 LEU A O 1
ATOM 3313 N N . ASP A 1 393 ? -16.223 6.521 -20.904 1.00 93.44 393 ASP A N 1
ATOM 3314 C CA . ASP A 1 393 ? -14.960 6.517 -20.159 1.00 93.44 393 ASP A CA 1
ATOM 3315 C C . ASP A 1 393 ? -14.147 5.243 -20.422 1.00 93.44 393 ASP A C 1
ATOM 3317 O O . ASP A 1 393 ? -12.944 5.316 -20.675 1.00 93.44 393 ASP A O 1
ATOM 3321 N N . TRP A 1 394 ? -14.801 4.076 -20.474 1.00 93.31 394 TRP A N 1
ATOM 3322 C CA . TRP A 1 394 ? -14.139 2.809 -20.798 1.00 93.31 394 TRP A CA 1
ATOM 3323 C C . TRP A 1 394 ? -13.603 2.796 -22.231 1.00 93.31 394 TRP A C 1
ATOM 3325 O O . TRP A 1 394 ? -12.443 2.443 -22.460 1.00 93.31 394 TRP A O 1
ATOM 3335 N N . SER A 1 395 ? -14.419 3.208 -23.207 1.00 92.44 395 SER A N 1
ATOM 3336 C CA . SER A 1 395 ? -13.977 3.264 -24.607 1.00 92.44 395 SER A CA 1
ATOM 3337 C C . SER A 1 395 ? -12.801 4.232 -24.805 1.00 92.44 395 SER A C 1
ATOM 3339 O O . SER A 1 395 ? -11.856 3.929 -25.545 1.00 92.44 395 SER A O 1
ATOM 3341 N N . THR A 1 396 ? -12.817 5.366 -24.095 1.00 93.12 396 THR A N 1
ATOM 3342 C CA . THR A 1 396 ? -11.775 6.396 -24.147 1.00 93.12 396 THR A CA 1
ATOM 3343 C C . THR A 1 396 ? -10.492 5.883 -23.509 1.00 93.12 396 THR A C 1
ATOM 3345 O O . THR A 1 396 ? -9.423 5.991 -24.116 1.00 93.12 396 THR A O 1
ATOM 3348 N N . TYR A 1 397 ? -10.599 5.256 -22.336 1.00 94.25 397 TYR A N 1
ATOM 3349 C CA . TYR A 1 397 ? -9.499 4.581 -21.656 1.00 94.25 397 TYR A CA 1
ATOM 3350 C C . TYR A 1 397 ? -8.831 3.544 -22.566 1.00 94.25 397 TYR A C 1
ATOM 3352 O O . TYR A 1 397 ? -7.637 3.645 -22.853 1.00 94.25 397 TYR A O 1
ATOM 3360 N N . PHE A 1 398 ? -9.604 2.591 -23.094 1.00 91.56 398 PHE A N 1
ATOM 3361 C CA . PHE A 1 398 ? -9.071 1.498 -23.905 1.00 91.56 398 PHE A CA 1
ATOM 3362 C C . PHE A 1 398 ? -8.378 2.009 -25.176 1.00 91.56 398 PHE A C 1
ATOM 3364 O O . PHE A 1 398 ? -7.267 1.585 -25.513 1.00 91.56 398 PHE A O 1
ATOM 3371 N N . THR A 1 399 ? -8.998 2.972 -25.863 1.00 91.50 399 THR A N 1
ATOM 3372 C CA . THR A 1 399 ? -8.440 3.570 -27.084 1.00 91.50 399 THR A CA 1
ATOM 3373 C C . THR A 1 399 ? -7.157 4.348 -26.789 1.00 91.50 399 THR A C 1
ATOM 3375 O O . THR A 1 399 ? -6.169 4.218 -27.518 1.00 91.50 399 THR A O 1
ATOM 3378 N N . THR A 1 400 ? -7.144 5.140 -25.714 1.00 91.81 400 THR A N 1
ATOM 3379 C CA . THR A 1 400 ? -5.988 5.961 -25.331 1.00 91.81 400 THR A CA 1
ATOM 3380 C C . THR A 1 400 ? -4.817 5.091 -24.891 1.00 91.81 400 THR A C 1
ATOM 3382 O O . THR A 1 400 ? -3.703 5.284 -25.383 1.00 91.81 400 THR A O 1
ATOM 3385 N N . ARG A 1 401 ? -5.057 4.069 -24.060 1.00 89.88 401 ARG A N 1
ATOM 3386 C CA . ARG A 1 401 ? -4.027 3.100 -23.656 1.00 89.88 401 ARG A CA 1
ATOM 3387 C C . ARG A 1 401 ? -3.454 2.331 -24.836 1.00 89.88 401 ARG A C 1
ATOM 3389 O O . ARG A 1 401 ? -2.236 2.219 -24.955 1.00 89.88 401 ARG A O 1
ATOM 3396 N N . THR A 1 402 ? -4.297 1.908 -25.775 1.00 88.00 402 THR A N 1
ATOM 3397 C CA . THR A 1 402 ? -3.840 1.237 -27.000 1.00 88.00 402 THR A CA 1
ATOM 3398 C C . THR A 1 402 ? -2.917 2.141 -27.827 1.00 88.00 402 THR A C 1
ATOM 3400 O O . THR A 1 402 ? -1.827 1.719 -28.215 1.00 88.00 402 THR A O 1
ATOM 3403 N N . LYS A 1 403 ? -3.288 3.413 -28.040 1.00 88.06 403 LYS A N 1
ATOM 3404 C CA . LYS A 1 403 ? -2.431 4.399 -28.728 1.00 88.06 403 LYS A CA 1
ATOM 3405 C C . LYS A 1 403 ? -1.113 4.630 -27.986 1.00 88.06 403 LYS A C 1
ATOM 3407 O O . LYS A 1 403 ? -0.051 4.629 -28.609 1.00 88.06 403 LYS A O 1
ATOM 3412 N N . MET A 1 404 ? -1.165 4.773 -26.662 1.00 84.75 404 MET A N 1
ATOM 3413 C CA . MET A 1 404 ? 0.026 4.951 -25.830 1.00 84.75 404 MET A CA 1
ATOM 3414 C C . MET A 1 404 ? 0.952 3.741 -25.863 1.00 84.75 404 MET A C 1
ATOM 3416 O O . MET A 1 404 ? 2.169 3.912 -25.872 1.00 84.75 404 MET A O 1
ATOM 3420 N N . LYS A 1 405 ? 0.411 2.526 -25.958 1.00 80.25 405 LYS A N 1
ATOM 3421 C CA . LYS A 1 405 ? 1.206 1.310 -26.128 1.00 80.25 405 LYS A CA 1
ATOM 3422 C C . LYS A 1 405 ? 2.007 1.358 -27.430 1.00 80.25 405 LYS A C 1
ATOM 3424 O O . LYS A 1 405 ? 3.217 1.138 -27.395 1.00 80.25 405 LYS A O 1
ATOM 3429 N N . TYR A 1 406 ? 1.389 1.748 -28.548 1.00 79.19 406 TYR A N 1
ATOM 3430 C CA . TYR A 1 406 ? 2.103 1.959 -29.815 1.00 79.19 406 TYR A CA 1
ATOM 3431 C C . TYR A 1 406 ? 3.153 3.071 -29.731 1.00 79.19 406 TYR A C 1
ATOM 3433 O O . TYR A 1 406 ? 4.288 2.865 -30.158 1.00 79.19 406 TYR A O 1
ATOM 3441 N N . PHE A 1 407 ? 2.817 4.212 -29.123 1.00 78.81 407 PHE A N 1
ATOM 3442 C CA . PHE A 1 407 ? 3.781 5.290 -28.894 1.00 78.81 407 PHE A CA 1
ATOM 3443 C C . PHE A 1 407 ? 4.973 4.820 -28.046 1.00 78.81 407 PHE A C 1
ATOM 3445 O O . PHE A 1 407 ? 6.123 5.127 -28.360 1.00 78.81 407 PHE A O 1
ATOM 3452 N N . SER A 1 408 ? 4.716 4.019 -27.007 1.00 70.94 408 SER A N 1
ATOM 3453 C CA . SER A 1 408 ? 5.761 3.486 -26.133 1.00 70.94 408 SER A CA 1
ATOM 3454 C C . SER A 1 408 ? 6.745 2.585 -26.884 1.00 70.94 408 SER A C 1
ATOM 3456 O O . SER A 1 408 ? 7.942 2.703 -26.645 1.00 70.94 408 SER A O 1
ATOM 3458 N N . TYR A 1 409 ? 6.277 1.780 -27.851 1.00 70.88 409 TYR A N 1
ATOM 3459 C CA . TYR A 1 409 ? 7.148 0.942 -28.685 1.00 70.88 409 TYR A CA 1
ATOM 3460 C C . TYR A 1 409 ? 8.114 1.754 -29.555 1.00 70.88 409 TYR A C 1
ATOM 3462 O O . TYR A 1 409 ? 9.246 1.325 -29.770 1.00 70.88 409 TYR A O 1
ATOM 3470 N N . LEU A 1 410 ? 7.683 2.921 -30.038 1.00 71.62 410 LEU A N 1
ATOM 3471 C CA . LEU A 1 410 ? 8.518 3.815 -30.846 1.00 71.62 410 LEU A CA 1
ATOM 3472 C C . LEU A 1 410 ? 9.489 4.632 -29.985 1.00 71.62 410 LEU A C 1
ATOM 3474 O O . LEU A 1 410 ? 10.579 4.989 -30.432 1.00 71.62 410 LEU A O 1
ATOM 3478 N N . ASN A 1 411 ? 9.124 4.905 -28.733 1.00 77.31 411 ASN A N 1
ATOM 3479 C CA . ASN A 1 411 ? 9.951 5.659 -27.805 1.00 77.31 411 ASN A CA 1
ATOM 3480 C C . ASN A 1 411 ? 10.950 4.755 -27.058 1.00 77.31 411 ASN A C 1
ATOM 3482 O O . ASN A 1 411 ? 10.748 4.372 -25.902 1.00 77.31 411 ASN A O 1
ATOM 3486 N N . LEU A 1 412 ? 12.075 4.455 -27.713 1.00 76.62 412 LEU A N 1
ATOM 3487 C CA . LEU A 1 412 ? 13.149 3.622 -27.152 1.00 76.62 412 LEU A CA 1
ATOM 3488 C C . LEU A 1 412 ? 13.740 4.183 -25.844 1.00 76.62 412 LEU A C 1
ATOM 3490 O O . LEU A 1 412 ? 14.172 3.402 -24.994 1.00 76.62 412 LEU A O 1
ATOM 3494 N N . TYR A 1 413 ? 13.715 5.507 -25.643 1.00 79.69 413 TYR A N 1
ATOM 3495 C CA . TYR A 1 413 ? 14.153 6.140 -24.392 1.00 79.69 413 TYR A CA 1
ATOM 3496 C C . TYR A 1 413 ? 13.223 5.808 -23.229 1.00 79.69 413 TYR A C 1
ATOM 3498 O O . TYR A 1 413 ? 13.692 5.440 -22.153 1.00 79.69 413 TYR A O 1
ATOM 3506 N N . ASN A 1 414 ? 11.908 5.871 -23.447 1.00 79.06 414 ASN A N 1
ATOM 3507 C CA . ASN A 1 414 ? 10.943 5.453 -22.434 1.00 79.06 414 ASN A CA 1
ATOM 3508 C C . ASN A 1 414 ? 11.129 3.970 -22.073 1.00 79.06 414 ASN A C 1
ATOM 3510 O O . ASN A 1 414 ? 11.110 3.604 -20.899 1.00 79.06 414 ASN A O 1
ATOM 3514 N N . GLY A 1 415 ? 11.386 3.121 -23.072 1.00 81.06 415 GLY A N 1
ATOM 3515 C CA . GLY A 1 415 ? 11.699 1.707 -22.870 1.00 81.06 415 GLY A CA 1
ATOM 3516 C C . GLY A 1 415 ? 12.952 1.459 -22.021 1.00 81.06 415 GLY A C 1
ATOM 3517 O O . GLY A 1 415 ? 12.926 0.627 -21.111 1.00 81.06 415 GLY A O 1
ATOM 3518 N N . LEU A 1 416 ? 14.026 2.214 -22.272 1.00 83.31 416 LEU A N 1
ATOM 3519 C CA . LEU A 1 416 ? 15.262 2.189 -21.481 1.00 83.31 416 LEU A CA 1
ATOM 3520 C C . LEU A 1 416 ? 15.037 2.614 -20.032 1.00 83.31 416 LEU A C 1
ATOM 3522 O O . LEU A 1 416 ? 15.445 1.900 -19.113 1.00 83.31 416 LEU A O 1
ATOM 3526 N N . TRP A 1 417 ? 14.351 3.738 -19.822 1.00 86.69 417 TRP A N 1
ATOM 3527 C CA . TRP A 1 417 ? 14.030 4.213 -18.480 1.00 86.69 417 TRP A CA 1
ATOM 3528 C C . TRP A 1 417 ? 13.133 3.236 -17.729 1.00 86.69 417 TRP A C 1
ATOM 3530 O O . TRP A 1 417 ? 13.389 2.947 -16.565 1.00 86.69 417 TRP A O 1
ATOM 3540 N N . THR A 1 418 ? 12.155 2.643 -18.412 1.00 88.00 418 THR A N 1
ATOM 3541 C CA . THR A 1 418 ? 11.284 1.614 -17.836 1.00 88.00 418 THR A CA 1
ATOM 3542 C C . THR A 1 418 ? 12.074 0.362 -17.443 1.00 88.00 418 THR A C 1
ATOM 3544 O O . THR A 1 418 ? 11.815 -0.240 -16.401 1.00 88.00 418 THR A O 1
ATOM 3547 N N . PHE A 1 419 ? 13.076 -0.039 -18.235 1.00 88.00 419 PHE A N 1
ATOM 3548 C CA . PHE A 1 419 ? 13.975 -1.127 -17.847 1.00 88.00 419 PHE A CA 1
ATOM 3549 C C . PHE A 1 419 ? 14.758 -0.763 -16.578 1.00 88.00 419 PHE A C 1
ATOM 3551 O O . PHE A 1 419 ? 14.775 -1.554 -15.634 1.00 88.00 419 PHE A O 1
ATOM 3558 N N . TYR A 1 420 ? 15.336 0.438 -16.512 1.00 88.69 420 TYR A N 1
ATOM 3559 C CA . TYR A 1 420 ? 16.031 0.932 -15.321 1.00 88.69 420 TYR A CA 1
ATOM 3560 C C . TYR A 1 420 ? 15.126 0.925 -14.075 1.00 88.69 420 TYR A C 1
ATOM 3562 O O . TYR A 1 420 ? 15.443 0.257 -13.088 1.00 88.69 420 TYR A O 1
ATOM 3570 N N . THR A 1 421 ? 13.968 1.587 -14.133 1.00 89.81 421 THR A N 1
ATOM 3571 C CA . THR A 1 421 ? 13.048 1.717 -12.990 1.00 89.81 421 THR A CA 1
ATOM 3572 C C . THR A 1 421 ? 12.457 0.375 -12.557 1.00 89.81 421 THR A C 1
ATOM 3574 O O . THR A 1 421 ? 12.290 0.140 -11.361 1.00 89.81 421 THR A O 1
ATOM 3577 N N . SER A 1 422 ? 12.210 -0.554 -13.491 1.00 89.12 422 SER A N 1
ATOM 3578 C CA . SER A 1 422 ? 11.712 -1.898 -13.159 1.00 89.12 422 SER A CA 1
ATOM 3579 C C . SER A 1 422 ? 12.705 -2.741 -12.350 1.00 89.12 422 SER A C 1
ATOM 3581 O O . SER A 1 422 ? 12.288 -3.498 -11.474 1.00 89.12 422 SER A O 1
ATOM 3583 N N . ASN A 1 423 ? 14.012 -2.601 -12.607 1.00 88.50 423 ASN A N 1
ATOM 3584 C CA . ASN A 1 423 ? 15.057 -3.317 -11.867 1.00 88.50 423 ASN A CA 1
ATOM 3585 C C . ASN A 1 423 ? 15.424 -2.604 -10.555 1.00 88.50 423 ASN A C 1
ATOM 3587 O O . ASN A 1 423 ? 15.737 -3.260 -9.554 1.00 88.50 423 ASN A O 1
ATOM 3591 N N . LEU A 1 424 ? 15.339 -1.269 -10.543 1.00 88.56 424 LEU A N 1
ATOM 3592 C CA . LEU A 1 424 ? 15.481 -0.452 -9.341 1.00 88.56 424 LEU A CA 1
ATOM 3593 C C . LEU A 1 424 ? 14.435 -0.859 -8.288 1.00 88.56 424 LEU A C 1
ATOM 3595 O O . LEU A 1 424 ? 14.788 -1.258 -7.173 1.00 88.56 424 LEU A O 1
ATOM 3599 N N . GLY A 1 425 ? 13.159 -0.867 -8.681 1.00 85.25 425 GLY A N 1
ATOM 3600 C CA . GLY A 1 425 ? 12.024 -1.054 -7.779 1.00 85.25 425 GLY A CA 1
ATOM 3601 C C . GLY A 1 425 ? 11.773 0.167 -6.889 1.00 85.25 425 GLY A C 1
ATOM 3602 O O . GLY A 1 425 ? 12.368 1.222 -7.077 1.00 85.25 425 GLY A O 1
ATOM 3603 N N . PHE A 1 426 ? 10.881 0.013 -5.913 1.00 89.88 426 PHE A N 1
ATOM 3604 C CA . PHE A 1 426 ? 10.580 1.050 -4.926 1.00 89.88 426 PHE A CA 1
ATOM 3605 C C . PHE A 1 426 ? 11.202 0.718 -3.573 1.00 89.88 426 PHE A C 1
ATOM 3607 O O . PHE A 1 426 ? 11.461 -0.449 -3.259 1.00 89.88 426 PHE A O 1
ATOM 3614 N N . TYR A 1 427 ? 11.400 1.742 -2.750 1.00 90.00 427 TYR A N 1
ATOM 3615 C CA . TYR A 1 427 ? 11.680 1.560 -1.339 1.00 90.00 427 TYR A CA 1
ATOM 3616 C C . TYR A 1 427 ? 10.367 1.225 -0.627 1.00 90.00 427 TYR A C 1
ATOM 3618 O O . TYR A 1 427 ? 9.602 2.091 -0.203 1.00 90.00 427 TYR A O 1
ATOM 3626 N N . TYR A 1 428 ? 10.064 -0.069 -0.550 1.00 90.75 428 TYR A N 1
ATOM 3627 C CA . TYR A 1 428 ? 8.764 -0.567 -0.091 1.00 90.75 428 TYR A CA 1
ATOM 3628 C C . TYR A 1 428 ? 8.438 -0.239 1.374 1.00 90.75 428 TYR A C 1
ATOM 3630 O O . TYR A 1 428 ? 7.277 -0.317 1.766 1.00 90.75 428 TYR A O 1
ATOM 3638 N N . LYS A 1 429 ? 9.436 0.165 2.172 1.00 89.44 429 LYS A N 1
ATOM 3639 C CA . LYS A 1 429 ? 9.242 0.623 3.554 1.00 89.44 429 LYS A CA 1
ATOM 3640 C C . LYS A 1 429 ? 8.588 2.007 3.658 1.00 89.44 429 LYS A C 1
ATOM 3642 O O . LYS A 1 429 ? 8.058 2.316 4.717 1.00 89.44 429 LYS A O 1
ATOM 3647 N N . ASP A 1 430 ? 8.564 2.795 2.586 1.00 89.50 430 ASP A N 1
ATOM 3648 C CA . ASP A 1 430 ? 7.834 4.074 2.560 1.00 89.50 430 ASP A CA 1
ATOM 3649 C C . ASP A 1 430 ? 6.403 3.921 2.039 1.00 89.50 430 ASP A C 1
ATOM 3651 O O . ASP A 1 430 ? 5.591 4.836 2.162 1.00 89.50 430 ASP A O 1
ATOM 3655 N N . ILE A 1 431 ? 6.065 2.762 1.464 1.00 92.94 431 ILE A N 1
ATOM 3656 C CA . ILE A 1 431 ? 4.700 2.482 1.033 1.00 92.94 431 ILE A CA 1
ATOM 3657 C C . ILE A 1 431 ? 3.893 2.113 2.273 1.00 92.94 431 ILE A C 1
ATOM 3659 O O . ILE A 1 431 ? 3.971 0.989 2.779 1.00 92.94 431 ILE A O 1
ATOM 3663 N N . TRP A 1 432 ? 3.139 3.085 2.779 1.00 94.50 432 TRP A N 1
ATOM 3664 C CA . TRP A 1 432 ? 2.265 2.912 3.929 1.00 94.50 432 TRP A CA 1
ATOM 3665 C C . TRP A 1 432 ? 1.083 3.883 3.912 1.00 94.50 432 TRP A C 1
ATOM 3667 O O . TRP A 1 432 ? 1.084 4.889 3.201 1.00 94.50 432 TRP A O 1
ATOM 3677 N N . PHE A 1 433 ? 0.057 3.553 4.691 1.00 94.44 433 PHE A N 1
ATOM 3678 C CA . PHE A 1 433 ? -1.129 4.384 4.867 1.00 94.44 433 PHE A CA 1
ATOM 3679 C C . PHE A 1 433 ? -0.798 5.657 5.648 1.00 94.44 433 PHE A C 1
ATOM 3681 O O . PHE A 1 433 ? 0.056 5.655 6.537 1.00 94.44 433 PHE A O 1
ATOM 3688 N N . ALA A 1 434 ? -1.498 6.746 5.334 1.00 91.56 434 ALA A N 1
ATOM 3689 C CA . ALA A 1 434 ? -1.374 7.991 6.081 1.00 91.56 434 ALA A CA 1
ATOM 3690 C C . ALA A 1 434 ? -1.988 7.829 7.489 1.00 91.56 434 ALA A C 1
ATOM 3692 O O . ALA A 1 434 ? -3.187 7.561 7.563 1.00 91.56 434 ALA A O 1
ATOM 3693 N N . PRO A 1 435 ? -1.239 8.060 8.591 1.00 88.31 435 PRO A N 1
ATOM 3694 C CA . PRO A 1 435 ? -1.694 7.769 9.957 1.00 88.31 435 PRO A CA 1
ATOM 3695 C C . PRO A 1 435 ? -3.033 8.397 10.377 1.00 88.31 435 PRO A C 1
ATOM 3697 O O . PRO A 1 435 ? -3.772 7.826 11.175 1.00 88.31 435 PRO A O 1
ATOM 3700 N N . ALA A 1 436 ? -3.350 9.583 9.852 1.00 87.06 436 ALA A N 1
ATOM 3701 C CA . ALA A 1 436 ? -4.590 10.294 10.163 1.00 87.06 436 ALA A CA 1
ATOM 3702 C C . ALA A 1 436 ? -5.789 9.870 9.293 1.00 87.06 436 ALA A C 1
ATOM 3704 O O . ALA A 1 436 ? -6.934 10.102 9.678 1.00 87.06 436 ALA A O 1
ATOM 3705 N N . SER A 1 437 ? -5.549 9.273 8.122 1.00 88.31 437 SER A N 1
ATOM 3706 C CA . SER A 1 437 ? -6.608 8.908 7.177 1.00 88.31 437 SER A CA 1
ATOM 3707 C C . SER A 1 437 ? -7.171 7.529 7.482 1.00 88.31 437 SER A C 1
ATOM 3709 O O . SER A 1 437 ? -6.425 6.656 7.885 1.00 88.31 437 SER A O 1
ATOM 3711 N N . ASP A 1 438 ? -8.446 7.278 7.197 1.00 83.31 438 ASP A N 1
ATOM 3712 C CA . ASP A 1 438 ? -9.021 5.947 7.422 1.00 83.31 438 ASP A CA 1
ATOM 3713 C C . ASP A 1 438 ? -8.599 4.909 6.380 1.00 83.31 438 ASP A C 1
ATOM 3715 O O . ASP A 1 438 ? -8.650 3.720 6.659 1.00 83.31 438 ASP A O 1
ATOM 3719 N N . SER A 1 439 ? -8.221 5.315 5.162 1.00 87.31 439 SER A N 1
ATOM 3720 C CA . SER A 1 439 ? -7.842 4.365 4.097 1.00 87.31 439 SER A CA 1
ATOM 3721 C C . SER A 1 439 ? -6.997 4.975 2.974 1.00 87.31 439 SER A C 1
ATOM 3723 O O . SER A 1 439 ? -6.928 4.426 1.878 1.00 87.31 439 SER A O 1
ATOM 3725 N N . PHE A 1 440 ? -6.364 6.128 3.175 1.00 90.31 440 PHE A N 1
ATOM 3726 C CA . PHE A 1 440 ? -5.528 6.721 2.132 1.00 90.31 440 PHE A CA 1
ATOM 3727 C C . PHE A 1 440 ? -4.112 6.140 2.157 1.00 90.31 440 PHE A C 1
ATOM 3729 O O . PHE A 1 440 ? -3.420 6.210 3.174 1.00 90.31 440 PHE A O 1
ATOM 3736 N N . ILE A 1 441 ? -3.673 5.605 1.018 1.00 91.62 441 ILE A N 1
ATOM 3737 C CA . ILE A 1 441 ? -2.304 5.147 0.780 1.00 91.62 441 ILE A CA 1
ATOM 3738 C C . ILE A 1 441 ? -1.788 5.768 -0.507 1.00 91.62 441 ILE A C 1
ATOM 3740 O O . ILE A 1 441 ? -2.530 5.934 -1.473 1.00 91.62 441 ILE A O 1
ATOM 3744 N N . LYS A 1 442 ? -0.501 6.100 -0.523 1.00 87.56 442 LYS A N 1
ATOM 3745 C CA . LYS A 1 442 ? 0.165 6.616 -1.711 1.00 87.56 442 LYS A CA 1
ATOM 3746 C C . LYS A 1 442 ? 1.124 5.568 -2.253 1.00 87.56 442 LYS A C 1
ATOM 3748 O O . LYS A 1 442 ? 2.152 5.281 -1.646 1.00 87.56 442 LYS A O 1
ATOM 3753 N N . LEU A 1 443 ? 0.769 4.979 -3.391 1.00 87.94 443 LEU A N 1
ATOM 3754 C CA . LEU A 1 443 ? 1.550 3.907 -4.019 1.00 87.94 443 LEU A CA 1
ATOM 3755 C C . LEU A 1 443 ? 2.588 4.428 -5.022 1.00 87.94 443 LEU A C 1
ATOM 3757 O O . LEU A 1 443 ? 3.532 3.713 -5.351 1.00 87.94 443 LEU A O 1
ATOM 3761 N N . GLU A 1 444 ? 2.417 5.658 -5.513 1.00 83.31 444 GLU A N 1
ATOM 3762 C CA . GLU A 1 444 ? 3.202 6.210 -6.626 1.00 83.31 444 GLU A CA 1
ATOM 3763 C C . GLU A 1 444 ? 4.084 7.418 -6.250 1.00 83.31 444 GLU A C 1
ATOM 3765 O O . GLU A 1 444 ? 4.757 7.951 -7.125 1.00 83.31 444 GLU A O 1
ATOM 3770 N N . ASP A 1 445 ? 4.156 7.831 -4.977 1.00 84.06 445 ASP A N 1
ATOM 3771 C CA . ASP A 1 445 ? 4.885 9.050 -4.550 1.00 84.06 445 ASP A CA 1
ATOM 3772 C C . ASP A 1 445 ? 6.394 9.021 -4.845 1.00 84.06 445 ASP A C 1
ATOM 3774 O O . ASP A 1 445 ? 7.030 10.062 -4.975 1.00 84.06 445 ASP A O 1
ATOM 3778 N N . GLN A 1 446 ? 6.974 7.828 -4.986 1.00 85.94 446 GLN A N 1
ATOM 3779 C CA . GLN A 1 446 ? 8.389 7.647 -5.324 1.00 85.94 446 GLN A CA 1
ATOM 3780 C C . GLN A 1 446 ? 8.670 7.760 -6.835 1.00 85.94 446 GLN A C 1
ATOM 3782 O O . GLN A 1 446 ? 9.826 7.661 -7.255 1.00 85.94 446 GLN A O 1
ATOM 3787 N N . LYS A 1 447 ? 7.639 7.910 -7.682 1.00 88.19 447 LYS A N 1
ATOM 3788 C CA . LYS A 1 447 ? 7.810 8.016 -9.135 1.00 88.19 447 LYS A CA 1
ATOM 3789 C C . LYS A 1 447 ? 8.297 9.415 -9.527 1.00 88.19 447 LYS A C 1
ATOM 3791 O O . LYS A 1 447 ? 7.690 10.424 -9.188 1.00 88.19 447 LYS A O 1
ATOM 3796 N N . ASN A 1 448 ? 9.374 9.475 -10.305 1.00 84.25 448 ASN A N 1
ATOM 3797 C CA . ASN A 1 448 ? 9.876 10.700 -10.913 1.00 84.25 448 ASN A CA 1
ATOM 3798 C C . ASN A 1 448 ? 9.136 10.980 -12.230 1.00 84.25 448 ASN A C 1
ATOM 3800 O O . ASN A 1 448 ? 9.074 10.117 -13.100 1.00 84.25 448 ASN A O 1
ATOM 3804 N N . LEU A 1 449 ? 8.635 12.200 -12.415 1.00 81.50 449 LEU A N 1
ATOM 3805 C CA . LEU A 1 449 ? 7.862 12.581 -13.602 1.00 81.50 449 LEU A CA 1
ATOM 3806 C C . LEU A 1 449 ? 8.599 12.327 -14.935 1.00 81.50 449 LEU A C 1
ATOM 3808 O O . LEU A 1 449 ? 7.967 11.996 -15.937 1.00 81.50 449 LEU A O 1
ATOM 3812 N N . PHE A 1 450 ? 9.929 12.446 -14.951 1.00 78.38 450 PHE A N 1
ATOM 3813 C CA . PHE A 1 450 ? 10.752 12.325 -16.158 1.00 78.38 450 PHE A CA 1
ATOM 3814 C C . PHE A 1 450 ? 11.142 10.882 -16.504 1.00 78.38 450 PHE A C 1
ATOM 3816 O O . PHE A 1 450 ? 11.571 10.623 -17.627 1.00 78.38 450 PHE A O 1
ATOM 3823 N N . LEU A 1 451 ? 10.996 9.934 -15.573 1.00 83.19 451 LEU A N 1
ATOM 3824 C CA . LEU A 1 451 ? 11.385 8.540 -15.790 1.00 83.19 451 LEU A CA 1
ATOM 3825 C C . LEU A 1 451 ? 10.190 7.693 -16.222 1.00 83.19 451 LEU A C 1
ATOM 3827 O O . LEU A 1 451 ? 9.117 7.776 -15.636 1.00 83.19 451 LEU A O 1
ATOM 3831 N N . GLY A 1 452 ? 10.397 6.824 -17.212 1.00 84.81 452 GLY A N 1
ATOM 3832 C CA . GLY A 1 452 ? 9.428 5.789 -17.569 1.00 84.81 452 GLY A CA 1
ATOM 3833 C C . GLY A 1 452 ? 9.291 4.744 -16.461 1.00 84.81 452 GLY A C 1
ATOM 3834 O O . GLY A 1 452 ? 10.299 4.278 -15.925 1.00 84.81 452 GLY A O 1
ATOM 3835 N N . TYR A 1 453 ? 8.060 4.353 -16.132 1.00 87.50 453 TYR A N 1
ATOM 3836 C CA . TYR A 1 453 ? 7.750 3.275 -15.186 1.00 87.50 453 TYR A CA 1
ATOM 3837 C C . TYR A 1 453 ? 6.950 2.168 -15.866 1.00 87.50 453 TYR A C 1
ATOM 3839 O O . TYR A 1 453 ? 6.344 2.365 -16.917 1.00 87.50 453 TYR A O 1
ATOM 3847 N N . LEU A 1 454 ? 6.949 0.982 -15.254 1.00 87.56 454 LEU A N 1
ATOM 3848 C CA . LEU A 1 454 ? 6.057 -0.090 -15.676 1.00 87.56 454 LEU A CA 1
ATOM 3849 C C . LEU A 1 454 ? 4.610 0.342 -15.455 1.00 87.56 454 LEU A C 1
ATOM 3851 O O . LEU A 1 454 ? 4.187 0.559 -14.320 1.00 87.56 454 LEU A O 1
ATOM 3855 N N . GLU A 1 455 ? 3.869 0.422 -16.550 1.00 87.25 455 GLU A N 1
ATOM 3856 C CA . GLU A 1 455 ? 2.451 0.736 -16.558 1.00 87.25 455 GLU A CA 1
ATOM 3857 C C . GLU A 1 455 ? 1.692 -0.435 -17.168 1.00 87.25 455 GLU A C 1
ATOM 3859 O O . GLU A 1 455 ? 2.062 -0.931 -18.236 1.00 87.25 455 GLU A O 1
ATOM 3864 N N . TYR A 1 456 ? 0.665 -0.901 -16.459 1.00 90.69 456 TYR A N 1
ATOM 3865 C CA . TYR A 1 456 ? -0.182 -1.999 -16.905 1.00 90.69 456 TYR A CA 1
ATOM 3866 C C . TYR A 1 456 ? -1.558 -1.495 -17.330 1.00 90.69 456 TYR A C 1
ATOM 3868 O O . TYR A 1 456 ? -2.062 -0.480 -16.833 1.00 90.69 456 TYR A O 1
ATOM 3876 N N . ASP A 1 457 ? -2.167 -2.242 -18.239 1.00 91.25 457 ASP A N 1
ATOM 3877 C CA . ASP A 1 457 ? -3.530 -2.014 -18.698 1.00 91.25 457 ASP A CA 1
ATOM 3878 C C . ASP A 1 457 ? -4.462 -3.050 -18.063 1.00 91.25 457 ASP A C 1
ATOM 3880 O O . ASP A 1 457 ? -4.048 -4.174 -17.751 1.00 91.25 457 ASP A O 1
ATOM 3884 N N . LEU A 1 458 ? -5.728 -2.682 -17.873 1.00 93.38 458 LEU A N 1
ATOM 3885 C CA . LEU A 1 458 ? -6.739 -3.584 -17.340 1.00 93.38 458 LEU A CA 1
ATOM 3886 C C . LEU A 1 458 ? -7.028 -4.697 -18.356 1.00 93.38 458 LEU A C 1
ATOM 3888 O O . LEU A 1 458 ? -7.539 -4.454 -19.447 1.00 93.38 458 LEU A O 1
ATOM 3892 N N . GLU A 1 459 ? -6.673 -5.927 -17.999 1.00 93.56 459 GLU A N 1
ATOM 3893 C CA . GLU A 1 459 ? -6.923 -7.121 -18.800 1.00 93.56 459 GLU A CA 1
ATOM 3894 C C . GLU A 1 459 ? -8.273 -7.720 -18.405 1.00 93.56 459 GLU A C 1
ATOM 3896 O O . GLU A 1 459 ? -8.480 -8.068 -17.242 1.00 93.56 459 GLU A O 1
ATOM 3901 N N . LEU A 1 460 ? -9.185 -7.862 -19.366 1.00 93.62 460 LEU A N 1
ATOM 3902 C CA . LEU A 1 460 ? -10.483 -8.497 -19.147 1.00 93.62 460 LEU A CA 1
ATOM 3903 C C . LEU A 1 460 ? -10.457 -9.976 -19.544 1.00 93.62 460 LEU A C 1
ATOM 3905 O O . LEU A 1 460 ? -9.889 -10.358 -20.566 1.00 93.62 460 LEU A O 1
ATOM 3909 N N . LEU A 1 461 ? -11.123 -10.808 -18.748 1.00 93.62 461 LEU A N 1
ATOM 3910 C CA . LEU A 1 461 ? -11.423 -12.201 -19.069 1.00 93.62 461 LEU A CA 1
ATOM 3911 C C . LEU A 1 461 ? -12.581 -12.294 -20.078 1.00 93.62 461 LEU A C 1
ATOM 3913 O O . LEU A 1 461 ? -13.259 -11.313 -20.371 1.00 93.62 461 LEU A O 1
ATOM 3917 N N . LYS A 1 462 ? -12.865 -13.505 -20.579 1.00 89.31 462 LYS A N 1
ATOM 3918 C CA . LYS A 1 462 ? -13.949 -13.753 -21.556 1.00 89.31 462 LYS A CA 1
ATOM 3919 C C . LYS A 1 462 ? -15.343 -13.317 -21.081 1.00 89.31 462 LYS A C 1
ATOM 3921 O O . LYS A 1 462 ? -16.215 -13.079 -21.904 1.00 89.31 462 LYS A O 1
ATOM 3926 N N . ASN A 1 463 ? -15.557 -13.251 -19.771 1.00 90.94 463 ASN A N 1
ATOM 3927 C CA . ASN A 1 463 ? -16.794 -12.789 -19.140 1.00 90.94 463 ASN A CA 1
ATOM 3928 C C . ASN A 1 463 ? -16.754 -11.297 -18.758 1.00 90.94 463 ASN A C 1
ATOM 3930 O O . ASN A 1 463 ? -17.569 -10.867 -17.951 1.00 90.94 463 ASN A O 1
ATOM 3934 N N . ASP A 1 464 ? -15.800 -10.533 -19.294 1.00 93.31 464 ASP A N 1
ATOM 3935 C CA . ASP A 1 464 ? -15.551 -9.111 -19.024 1.00 93.31 464 ASP A CA 1
ATOM 3936 C C . ASP A 1 464 ? -15.249 -8.771 -17.555 1.00 93.31 464 ASP A C 1
ATOM 3938 O O . ASP A 1 464 ? -15.396 -7.630 -17.130 1.00 93.31 464 ASP A O 1
ATOM 3942 N N . VAL A 1 465 ? -14.804 -9.749 -16.767 1.00 94.94 465 VAL A N 1
ATOM 3943 C CA . VAL A 1 465 ? -14.278 -9.523 -15.413 1.00 94.94 465 VAL A CA 1
ATOM 3944 C C . VAL A 1 465 ? -12.795 -9.177 -15.506 1.00 94.94 465 VAL A C 1
ATOM 3946 O O . VAL A 1 465 ? -12.072 -9.774 -16.307 1.00 94.94 465 VAL A O 1
ATOM 3949 N N . ILE A 1 466 ? -12.316 -8.247 -14.678 1.00 94.94 466 ILE A N 1
ATOM 3950 C CA . ILE A 1 466 ? -10.889 -7.907 -14.633 1.00 94.94 466 ILE A CA 1
ATOM 3951 C C . ILE A 1 466 ? -10.084 -9.126 -14.154 1.00 94.94 466 ILE A C 1
ATOM 3953 O O . ILE A 1 466 ? -10.374 -9.746 -13.130 1.00 94.94 466 ILE A O 1
ATOM 3957 N N . SER A 1 467 ? -9.048 -9.475 -14.911 1.00 94.25 467 SER A N 1
ATOM 3958 C CA . SER A 1 467 ? -8.121 -10.558 -14.600 1.00 94.25 467 SER A CA 1
ATOM 3959 C C . SER A 1 467 ? -7.398 -10.286 -13.282 1.00 94.25 467 SER A C 1
ATOM 3961 O O . SER A 1 467 ? -6.797 -9.230 -13.087 1.00 94.25 467 SER A O 1
ATOM 3963 N N . LYS A 1 468 ? -7.340 -11.288 -12.396 1.00 90.69 468 LYS A N 1
ATOM 3964 C CA . LYS A 1 468 ? -6.534 -11.215 -11.160 1.00 90.69 468 LYS A CA 1
ATOM 3965 C C . LYS A 1 468 ? -5.055 -10.919 -11.440 1.00 90.69 468 LYS A C 1
ATOM 3967 O O . LYS A 1 468 ? -4.378 -10.312 -10.616 1.00 90.69 468 LYS A O 1
ATOM 3972 N N . ASN A 1 469 ? -4.571 -11.310 -12.621 1.00 90.69 469 ASN A N 1
ATOM 3973 C CA . ASN A 1 469 ? -3.193 -11.110 -13.060 1.00 90.69 469 ASN A CA 1
ATOM 3974 C C . ASN A 1 469 ? -3.007 -9.846 -13.912 1.00 90.69 469 ASN A C 1
ATOM 3976 O O . ASN A 1 469 ? -1.943 -9.676 -14.505 1.00 90.69 469 ASN A O 1
ATOM 3980 N N . THR A 1 470 ? -3.989 -8.936 -13.943 1.00 93.50 470 THR A N 1
ATOM 3981 C CA . THR A 1 470 ? -3.941 -7.717 -14.766 1.00 93.50 470 THR A CA 1
ATOM 3982 C C . THR A 1 470 ? -2.696 -6.863 -14.526 1.00 93.50 470 THR A C 1
ATOM 3984 O O . THR A 1 470 ? -2.220 -6.195 -15.435 1.00 93.50 470 THR A O 1
ATOM 3987 N N . THR A 1 471 ? -2.103 -6.919 -13.331 1.00 92.62 471 THR A N 1
ATOM 3988 C CA . THR A 1 471 ? -0.872 -6.183 -12.996 1.00 92.62 471 THR A CA 1
ATOM 3989 C C . THR A 1 471 ? 0.376 -6.692 -13.729 1.00 92.62 471 THR A C 1
ATOM 3991 O O . THR A 1 471 ? 1.455 -6.110 -13.596 1.00 92.62 471 THR A O 1
ATOM 3994 N N . ASN A 1 472 ? 0.261 -7.796 -14.472 1.00 91.06 472 ASN A N 1
ATOM 3995 C CA . ASN A 1 472 ? 1.298 -8.336 -15.349 1.00 91.06 472 ASN A CA 1
ATOM 3996 C C . ASN A 1 472 ? 1.055 -8.001 -16.831 1.00 91.06 472 ASN A C 1
ATOM 3998 O O . ASN A 1 472 ? 1.902 -8.317 -17.668 1.00 91.06 472 ASN A O 1
ATOM 4002 N N . ASN A 1 473 ? -0.062 -7.343 -17.158 1.00 90.62 473 ASN A N 1
ATOM 4003 C CA . ASN A 1 473 ? -0.401 -6.920 -18.511 1.00 90.62 473 ASN A CA 1
ATOM 4004 C C . ASN A 1 473 ? 0.274 -5.584 -18.855 1.00 90.62 473 ASN A C 1
ATOM 4006 O O . ASN A 1 473 ? -0.355 -4.531 -18.904 1.00 90.62 473 ASN A O 1
ATOM 4010 N N . TYR A 1 474 ? 1.586 -5.631 -19.063 1.00 87.69 474 TYR A N 1
ATOM 4011 C CA . TYR A 1 474 ? 2.393 -4.486 -19.475 1.00 87.69 474 TYR A CA 1
ATOM 4012 C C . TYR A 1 474 ? 3.390 -4.884 -20.565 1.00 87.69 474 TYR A C 1
ATOM 4014 O O . TYR A 1 474 ? 3.742 -6.055 -20.743 1.00 87.69 474 TYR A O 1
ATOM 4022 N N . THR A 1 475 ? 3.900 -3.894 -21.293 1.00 82.88 475 THR A N 1
ATOM 4023 C CA . THR A 1 475 ? 4.955 -4.122 -22.284 1.00 82.88 475 THR A CA 1
ATOM 4024 C C . THR A 1 475 ? 6.262 -4.506 -21.594 1.00 82.88 475 THR A C 1
ATOM 4026 O O . THR A 1 475 ? 6.838 -3.718 -20.847 1.00 82.88 475 THR A O 1
ATOM 4029 N N . LYS A 1 476 ? 6.764 -5.719 -21.861 1.00 85.50 476 LYS A N 1
ATOM 4030 C CA . LYS A 1 476 ? 7.998 -6.230 -21.244 1.00 85.50 476 LYS A CA 1
ATOM 4031 C C . LYS A 1 476 ? 9.203 -5.349 -21.613 1.00 85.50 476 LYS A C 1
ATOM 4033 O O . LYS A 1 476 ? 9.577 -5.332 -22.788 1.00 85.50 476 LYS A O 1
ATOM 4038 N N . PRO A 1 477 ? 9.901 -4.728 -20.641 1.00 83.75 477 PRO A N 1
ATOM 4039 C CA . PRO A 1 477 ? 10.999 -3.805 -20.942 1.00 83.75 477 PRO A CA 1
ATOM 4040 C C . PRO A 1 477 ? 12.175 -4.447 -21.690 1.00 83.75 477 PRO A C 1
ATOM 4042 O O . PRO A 1 477 ? 12.889 -3.783 -22.434 1.00 83.75 477 PRO A O 1
ATOM 4045 N N . ARG A 1 478 ? 12.351 -5.768 -21.546 1.00 84.94 478 ARG A N 1
ATOM 4046 C CA . ARG A 1 478 ? 13.394 -6.542 -22.239 1.00 84.94 478 ARG A CA 1
ATOM 4047 C C . ARG A 1 478 ? 13.307 -6.452 -23.766 1.00 84.94 478 ARG A C 1
ATOM 4049 O O . ARG A 1 478 ? 14.336 -6.565 -24.421 1.00 84.94 478 ARG A O 1
ATOM 4056 N N . LEU A 1 479 ? 12.117 -6.225 -24.330 1.00 84.75 479 LEU A N 1
ATOM 4057 C CA . LEU A 1 479 ? 11.951 -6.041 -25.777 1.00 84.75 479 LEU A CA 1
ATOM 4058 C C . LEU A 1 479 ? 12.740 -4.826 -26.284 1.00 84.75 479 LEU A C 1
ATOM 4060 O O . LEU A 1 479 ? 13.394 -4.916 -27.319 1.00 84.75 479 LEU A O 1
ATOM 4064 N N . TYR A 1 480 ? 12.757 -3.727 -25.524 1.00 84.25 480 TYR A N 1
ATOM 4065 C CA . TYR A 1 480 ? 13.505 -2.523 -25.891 1.00 84.25 480 TYR A CA 1
ATOM 4066 C C . TYR A 1 480 ? 15.015 -2.757 -25.905 1.00 84.25 480 TYR A C 1
ATOM 4068 O O . TYR A 1 480 ? 15.700 -2.261 -26.794 1.00 84.25 480 TYR A O 1
ATOM 4076 N N . LEU A 1 481 ? 15.534 -3.562 -24.970 1.00 85.56 481 LEU A N 1
ATOM 4077 C CA . LEU A 1 481 ? 16.954 -3.926 -24.957 1.00 85.56 481 LEU A CA 1
ATOM 4078 C C . LEU A 1 481 ? 17.353 -4.721 -26.198 1.00 85.56 481 LEU A C 1
ATOM 4080 O O . LEU A 1 481 ? 18.411 -4.468 -26.762 1.00 85.56 481 LEU A O 1
ATOM 4084 N N . ILE A 1 482 ? 16.506 -5.654 -26.640 1.00 87.94 482 ILE A N 1
ATOM 4085 C CA . ILE A 1 482 ? 16.761 -6.443 -27.852 1.00 87.94 482 ILE A CA 1
ATOM 4086 C C . ILE A 1 482 ? 16.811 -5.522 -29.074 1.00 87.94 482 ILE A C 1
ATOM 4088 O O . ILE A 1 482 ? 17.757 -5.597 -29.854 1.00 87.94 482 ILE A O 1
ATOM 4092 N N . ILE A 1 483 ? 15.840 -4.614 -29.214 1.00 87.81 483 ILE A N 1
ATOM 4093 C CA . ILE A 1 483 ? 15.808 -3.647 -30.321 1.00 87.81 483 ILE A CA 1
ATOM 4094 C C . ILE A 1 483 ? 17.064 -2.767 -30.305 1.00 87.81 483 ILE A C 1
ATOM 4096 O O . ILE A 1 483 ? 17.705 -2.588 -31.340 1.00 87.81 483 ILE A O 1
ATOM 4100 N N . LEU A 1 484 ? 17.463 -2.267 -29.134 1.00 89.50 484 LEU A N 1
ATOM 4101 C CA . LEU A 1 484 ? 18.668 -1.450 -28.995 1.00 89.50 484 LEU A CA 1
ATOM 4102 C C . LEU A 1 484 ? 19.945 -2.221 -29.302 1.00 89.50 484 LEU A C 1
ATOM 4104 O O . LEU A 1 484 ? 20.821 -1.666 -29.951 1.00 89.50 484 LEU A O 1
ATOM 4108 N N . LEU A 1 485 ? 20.048 -3.490 -28.907 1.00 91.31 485 LEU A N 1
ATOM 4109 C CA . LEU A 1 485 ? 21.187 -4.340 -29.257 1.00 91.31 485 LEU A CA 1
ATOM 4110 C C . LEU A 1 485 ? 21.288 -4.568 -30.770 1.00 91.31 485 LEU A C 1
ATOM 4112 O O . LEU A 1 485 ? 22.391 -4.526 -31.315 1.00 91.31 485 LEU A O 1
ATOM 4116 N N . ILE A 1 486 ? 20.155 -4.756 -31.452 1.00 92.19 486 ILE A N 1
ATOM 4117 C CA . ILE A 1 486 ? 20.106 -4.880 -32.915 1.00 92.19 486 ILE A CA 1
ATOM 4118 C C . ILE A 1 486 ? 20.578 -3.576 -33.569 1.00 92.19 486 ILE A C 1
ATOM 4120 O O . ILE A 1 486 ? 21.495 -3.606 -34.391 1.00 92.19 486 ILE A O 1
ATOM 4124 N N . ILE A 1 487 ? 20.011 -2.429 -33.171 1.00 91.81 487 ILE A N 1
ATOM 4125 C CA . ILE A 1 487 ? 20.423 -1.105 -33.672 1.00 91.81 487 ILE A CA 1
ATOM 4126 C C . ILE A 1 487 ? 21.916 -0.891 -33.422 1.00 91.81 487 ILE A C 1
ATOM 4128 O O . ILE A 1 487 ? 22.644 -0.504 -34.328 1.00 91.81 487 ILE A O 1
ATOM 4132 N N . ASN A 1 488 ? 22.385 -1.207 -32.218 1.00 93.69 488 ASN A N 1
ATOM 4133 C CA . ASN A 1 488 ? 23.772 -1.070 -31.811 1.00 93.69 488 ASN A CA 1
ATOM 4134 C C . ASN A 1 488 ? 24.730 -1.881 -32.699 1.00 93.69 488 ASN A C 1
ATOM 4136 O O . ASN A 1 488 ? 25.747 -1.352 -33.152 1.00 93.69 488 ASN A O 1
ATOM 4140 N N . ALA A 1 489 ? 24.393 -3.141 -32.990 1.00 94.25 489 ALA A N 1
ATOM 4141 C CA . ALA A 1 489 ? 25.183 -3.997 -33.871 1.00 94.25 489 ALA A CA 1
ATOM 4142 C C . ALA A 1 489 ? 25.238 -3.441 -35.303 1.00 94.25 489 ALA A C 1
ATOM 4144 O O . ALA A 1 489 ? 26.319 -3.352 -35.889 1.00 94.25 489 ALA A O 1
ATOM 4145 N N . PHE A 1 490 ? 24.099 -2.997 -35.849 1.00 95.25 490 PHE A N 1
ATOM 4146 C CA . PHE A 1 490 ? 24.056 -2.360 -37.167 1.00 95.25 490 PHE A CA 1
ATOM 4147 C C . PHE A 1 490 ? 24.846 -1.050 -37.204 1.00 95.25 490 PHE A C 1
ATOM 4149 O O . PHE A 1 490 ? 25.615 -0.833 -38.140 1.00 95.25 490 PHE A O 1
ATOM 4156 N N . SER A 1 491 ? 24.717 -0.199 -36.184 1.00 94.25 491 SER A N 1
ATOM 4157 C CA . SER A 1 491 ? 25.459 1.058 -36.092 1.00 94.25 491 SER A CA 1
ATOM 4158 C C . SER A 1 491 ? 26.966 0.823 -36.068 1.00 94.25 491 SER A C 1
ATOM 4160 O O . SER A 1 491 ? 27.694 1.465 -36.826 1.00 94.25 491 SER A O 1
ATOM 4162 N N . PHE A 1 492 ? 27.435 -0.142 -35.274 1.00 92.88 492 PHE A N 1
ATOM 4163 C CA . PHE A 1 492 ? 28.846 -0.521 -35.258 1.00 92.88 492 PHE A CA 1
ATOM 4164 C C . PHE A 1 492 ? 29.318 -1.028 -36.629 1.00 92.88 492 PHE A C 1
ATOM 4166 O O . PHE A 1 492 ? 30.333 -0.555 -37.144 1.00 92.88 492 PHE A O 1
ATOM 4173 N N . LEU A 1 493 ? 28.568 -1.943 -37.255 1.00 92.94 493 LEU A N 1
ATOM 4174 C CA . LEU A 1 493 ? 28.910 -2.499 -38.568 1.00 92.94 493 LEU A CA 1
ATOM 4175 C C . LEU A 1 493 ? 28.992 -1.416 -39.649 1.00 92.94 493 LEU A C 1
ATOM 4177 O O . LEU A 1 493 ? 29.954 -1.384 -40.416 1.00 92.94 493 LEU A O 1
ATOM 4181 N N . ILE A 1 494 ? 28.017 -0.507 -39.703 1.00 92.12 494 ILE A N 1
ATOM 4182 C CA . ILE A 1 494 ? 27.996 0.585 -40.682 1.00 92.12 494 ILE A CA 1
ATOM 4183 C C . ILE A 1 494 ? 29.177 1.531 -40.453 1.00 92.12 494 ILE A C 1
ATOM 4185 O O . ILE A 1 494 ? 29.875 1.859 -41.415 1.00 92.12 494 ILE A O 1
ATOM 4189 N N . ALA A 1 495 ? 29.434 1.930 -39.203 1.00 89.12 495 ALA A N 1
ATOM 4190 C CA . ALA A 1 495 ? 30.567 2.784 -38.854 1.00 89.12 495 ALA A CA 1
ATOM 4191 C C . ALA A 1 495 ? 31.897 2.147 -39.286 1.00 89.12 495 ALA A C 1
ATOM 4193 O O . ALA A 1 495 ? 32.702 2.785 -39.965 1.00 89.12 495 ALA A O 1
ATOM 4194 N N . PHE A 1 496 ? 32.091 0.864 -38.973 1.00 88.81 496 PHE A N 1
ATOM 4195 C CA . PHE A 1 496 ? 33.292 0.113 -39.330 1.00 88.81 496 PHE A CA 1
ATOM 4196 C C . PHE A 1 496 ? 33.483 -0.007 -40.850 1.00 88.81 496 PHE A C 1
ATOM 4198 O O . PHE A 1 496 ? 34.562 0.280 -41.376 1.00 88.81 496 PHE A O 1
ATOM 4205 N N . LEU A 1 497 ? 32.433 -0.397 -41.582 1.00 88.31 497 LEU A N 1
ATOM 4206 C CA . LEU A 1 497 ? 32.489 -0.555 -43.037 1.00 88.31 497 LEU A CA 1
ATOM 4207 C C . LEU A 1 497 ? 32.744 0.776 -43.749 1.00 88.31 497 LEU A C 1
ATOM 4209 O O . LEU A 1 497 ? 33.529 0.819 -44.700 1.00 88.31 497 LEU A O 1
ATOM 4213 N N . LYS A 1 498 ? 32.105 1.860 -43.293 1.00 85.56 498 LYS A N 1
ATOM 4214 C CA . LYS A 1 498 ? 32.322 3.203 -43.838 1.00 85.56 498 LYS A CA 1
ATOM 4215 C C . LYS A 1 498 ? 33.725 3.707 -43.532 1.00 85.56 498 LYS A C 1
ATOM 4217 O O . LYS A 1 498 ? 34.373 4.191 -44.450 1.00 85.56 498 LYS A O 1
ATOM 4222 N N . PHE A 1 499 ? 34.233 3.519 -42.313 1.00 81.56 499 PHE A N 1
ATOM 4223 C CA . PHE A 1 499 ? 35.605 3.891 -41.966 1.00 81.56 499 PHE A CA 1
ATOM 4224 C C . PHE A 1 499 ? 36.641 3.166 -42.834 1.00 81.56 499 PHE A C 1
ATOM 4226 O O . PHE A 1 499 ? 37.580 3.784 -43.325 1.00 81.56 499 PHE A O 1
ATOM 4233 N N . LYS A 1 500 ? 36.452 1.863 -43.090 1.00 80.00 500 LYS A N 1
ATOM 4234 C CA . LYS A 1 500 ? 37.359 1.080 -43.947 1.00 80.00 500 LYS A CA 1
ATOM 4235 C C . LYS A 1 500 ? 37.410 1.612 -45.387 1.00 80.00 500 LYS A C 1
ATOM 4237 O O . LYS A 1 500 ? 38.486 1.632 -45.985 1.00 80.00 500 LYS A O 1
ATOM 4242 N N . LYS A 1 501 ? 36.251 2.008 -45.928 1.00 78.38 501 LYS A N 1
ATOM 4243 C CA . LYS A 1 501 ? 36.078 2.492 -47.309 1.00 78.38 501 LYS A CA 1
ATOM 4244 C C . LYS A 1 501 ? 36.343 3.989 -47.490 1.00 78.38 501 LYS A C 1
ATOM 4246 O O . LYS A 1 501 ? 36.355 4.438 -48.627 1.00 78.38 501 LYS A O 1
ATOM 4251 N N . LYS A 1 502 ? 36.487 4.760 -46.410 1.00 68.69 502 LYS A N 1
ATOM 4252 C CA . LYS A 1 502 ? 36.731 6.201 -46.492 1.00 68.69 502 LYS A CA 1
ATOM 4253 C C . LYS A 1 502 ? 38.163 6.432 -46.979 1.00 68.69 502 LYS A C 1
ATOM 4255 O O . LYS A 1 502 ? 39.105 5.903 -46.387 1.00 68.69 502 LYS A O 1
ATOM 4260 N N . ASP A 1 503 ? 38.294 7.177 -48.069 1.00 52.78 503 ASP A N 1
ATOM 4261 C CA . ASP A 1 503 ? 39.579 7.699 -48.520 1.00 52.78 503 ASP A CA 1
ATOM 4262 C C . ASP A 1 503 ? 39.937 8.902 -47.641 1.00 52.78 503 ASP A C 1
ATOM 4264 O O . ASP A 1 503 ? 39.071 9.725 -47.325 1.00 52.78 503 ASP A O 1
ATOM 4268 N N . PHE A 1 504 ? 41.181 8.923 -47.162 1.00 56.41 504 PHE A N 1
ATOM 4269 C CA . PHE A 1 504 ? 41.715 9.906 -46.221 1.00 56.41 504 PHE A CA 1
ATOM 4270 C C . PHE A 1 504 ? 42.890 10.642 -46.837 1.00 56.41 504 PHE A C 1
ATOM 4272 O O . PHE A 1 504 ? 43.717 9.951 -47.477 1.00 56.41 504 PHE A O 1
#

Radius of gyration: 33.58 Å; chains: 1; bounding box: 92×40×97 Å

Organism: NCBI:txid1179777

Foldseek 3Di:
DLCCLPVVCVVVCVVVVVVVVVDALLVSVVVSVVVVLVVQLVVLVVVLVVVQVVVCVVVVNPDDPLVNLLSVLVSVLSSLVVLLVSLQLLLDVLPDPPVVSVVVVVVVVVLLQCVQVLVVVLVVVQQAFWWWWQFPVRDIDIDRPVLVVCLLVVVVCQVVLLAQQNLQSVLLLVLCLVVLDAPVCCLPPVNLVSLLVSCVVLVFWDQDKDKDKDWFFFWQAAFPPDPLADPPDDGRFTKIWIFIFGGATDDLVVLVVSLVPDPDPSSNSNSVSLNVLLVVLCVVCVNPLCLLQVVLLLSRGHTDPDPPRTWMAGPVHRPRIGHDDSVQVSVQQCCVRPVDPDRHTHTPPCVVVNVVSCRSSSSSSSLSNLQNNSSSNVCSRLQRIATDCPDPSNVCQVVSVVVVQVVSVVSLSQLSLQVSDVSSDDPNSQFDADSSDRHDTDPCPPDDSSGRHWDFDFDADPRRGTDSCRSVRTDDSVVSVVVSVVSSVVSNVSSSVSSSPDDD

Sequence (504 aa):
MIQFFFNKNLEDKTTYIVLTNQVSRSKFFISQYFLMNLIIVINILLSFVFINLAYSIFNSFKYDSFILKMTLVYLLYNLFASFCLINFISMLMFLFSLQTTTIICTLLVSLCFVANIPMSFVKANEKSYNIEFLTKDKNLEIFKLNDVYDTYTLNKNILENKIKYPYLSKYIYKYFIDNKFLKDQFSNKKNIDLRIKMWDELGLINKQKVIINENDLKLFSKPSRNNKVPSSWTRNDLFDLTLTLNNTFISNEQLDELIINTTNLDKKNILLDFKNFSKEINNYFKNDLQTSKYDLLYDFLFLDDLKNSNYLIKKNNLNQIYQLSKTDLKNIYEYELLADTSDGFKFYNSKNLINKLNFNLMYIARILENYFIRYSSNYTILSTSRVLKDQLDWSTYFTTRTKMKYFSYLNLYNGLWTFYTSNLGFYYKDIWFAPASDSFIKLEDQKNLFLGYLEYDLELLKNDVISKNTTNNYTKPRLYLIILLIINAFSFLIAFLKFKKKDF